Protein AF-A0A8H3BVR1-F1 (afdb_monomer_lite)

pLDDT: mean 78.28, std 17.6, range [30.53, 97.75]

Secondary structure (DSSP, 8-state):
--TTSTTTS---HHHHHHTSTT-SS-----GGG---HHHHHHHHHHHHHHHHHHHHHHHHHHHHHHHHHHHHHHHHHHHHHHHHHHHHHHHHHHHHHHHTTS---------------SSSTT-S-HHHHHHHHHHHHHHHHHHHHHHHHHHHIIIIITT---HHHHHT-HHHHHHHHHTT--HHHHHHHHHHHHHHS-TTTHHHHHHHHHHHHHHHHHHHHHHHHHTSGGGS-TTTHHHHHHHHH-HHHHHHHHHHTTT-GGGSHHHHHHHHHHHHHHHHHHHHHHHHHHHHHHHHHHHHHHS---SHHHHHHHHHHHHHHHHHHHGGGGG-SSB-SS---GGGGGGB-HHHHHHHTT-HHHHHHHHHHHHHHHHHHHHHHHHHHHHHHHHHTS------

Organism: NCBI:txid456999

Foldseek 3Di:
DVVVPPPPDPPDVVVVVCPLPDDVDDPVDDLLPDQALVVNCSVVVVVVVVVVVVVVVVVVVVVVVVVVVVVVVVVVVVVVVVVVVVVVVVVVVVVVVVVVVPDDDDDDDDDDDDDPPDPCVPPPPVVLVLLVVLLVCLVVQLVCLLVLLVCCCVPPPPVDPDLVSVLPPSSVQVSCSPLSHRSNVLSVLLVVQCVPDDPVCNVVSVVLSSLLVSLVSSQSSLQVSQPHDVSQPPVLVVLNVCSSVPSVLSSVCVVCCQPCNVPRSSLVRNCSSCVVSLVSLLVSLLVLLVVLLVVLVVLCVVDVDPDPLSVQLSVLSNVLSVVSNCVSVLCPFPDNGLDDHPVCPVRYRSSNVCVVVVCSVVVSVVSVVVSVVSNVVSVVVVVVVVVVVVVVPPPPPPPD

Structure (mmCIF, N/CA/C/O backbone):
data_AF-A0A8H3BVR1-F1
#
_entry.id   AF-A0A8H3BVR1-F1
#
loop_
_atom_site.group_PDB
_atom_site.id
_atom_site.type_symbol
_atom_site.label_atom_id
_atom_site.label_alt_id
_atom_site.label_comp_id
_atom_site.label_asym_id
_atom_site.label_entity_id
_atom_site.label_seq_id
_atom_site.pdbx_PDB_ins_code
_atom_site.Cartn_x
_atom_site.Cartn_y
_atom_site.Cartn_z
_atom_site.occupancy
_atom_site.B_iso_or_equiv
_atom_site.auth_seq_id
_atom_site.auth_comp_id
_atom_site.auth_asym_id
_atom_site.auth_atom_id
_atom_site.pdbx_PDB_model_num
ATOM 1 N N . MET A 1 1 ? -5.528 20.653 -25.884 1.00 31.94 1 MET A N 1
ATOM 2 C CA . MET A 1 1 ? -6.935 20.295 -26.127 1.00 31.94 1 MET A CA 1
ATOM 3 C C . MET A 1 1 ? -7.863 20.982 -25.139 1.00 31.94 1 MET A C 1
ATOM 5 O O . MET A 1 1 ? -8.736 21.660 -25.632 1.00 31.94 1 MET A O 1
ATOM 9 N N . ILE A 1 2 ? -7.630 20.962 -23.817 1.00 30.53 2 ILE A N 1
ATOM 10 C CA . ILE A 1 2 ? -8.502 21.697 -22.864 1.00 30.53 2 ILE A CA 1
ATOM 11 C C . ILE A 1 2 ? -8.224 23.219 -22.822 1.00 30.53 2 ILE A C 1
ATOM 13 O O . ILE A 1 2 ? -9.151 24.009 -22.729 1.00 30.53 2 ILE A O 1
ATOM 17 N N . ALA A 1 3 ? -6.978 23.670 -23.013 1.00 34.41 3 ALA A N 1
ATOM 18 C CA . ALA A 1 3 ? -6.667 25.111 -23.058 1.00 34.41 3 ALA A CA 1
ATOM 19 C C . ALA A 1 3 ? -7.066 25.819 -24.374 1.00 34.41 3 ALA A C 1
ATOM 21 O O . ALA A 1 3 ? -6.994 27.038 -24.459 1.00 34.41 3 ALA A O 1
ATOM 22 N N . ALA A 1 4 ? -7.463 25.070 -25.411 1.00 35.91 4 ALA A N 1
ATOM 23 C CA . ALA A 1 4 ? -7.856 25.640 -26.706 1.00 35.91 4 ALA A CA 1
ATOM 24 C C . ALA A 1 4 ? -9.379 25.831 -26.842 1.00 35.91 4 ALA A C 1
ATOM 26 O O . ALA A 1 4 ? -9.834 26.364 -27.847 1.00 35.91 4 ALA A O 1
ATOM 27 N N . THR A 1 5 ? -10.161 25.411 -25.844 1.00 38.16 5 THR A N 1
ATOM 28 C CA . THR A 1 5 ? -11.633 25.454 -25.868 1.00 38.16 5 THR A CA 1
ATOM 29 C C . THR A 1 5 ? -12.239 26.401 -24.831 1.00 38.16 5 THR A C 1
ATOM 31 O O . THR A 1 5 ? -13.452 26.558 -24.798 1.00 38.16 5 THR A O 1
ATOM 34 N N . THR A 1 6 ? -11.439 27.072 -23.998 1.00 41.94 6 THR A N 1
ATOM 35 C CA . THR A 1 6 ? -11.955 27.910 -22.898 1.00 41.94 6 THR A CA 1
ATOM 36 C C . THR A 1 6 ? -12.190 29.377 -23.262 1.00 41.94 6 THR A C 1
ATOM 38 O O . THR A 1 6 ? -12.953 30.043 -22.575 1.00 41.94 6 THR A O 1
ATOM 41 N N . VAL A 1 7 ? -11.592 29.896 -24.340 1.00 43.16 7 VAL A N 1
ATOM 42 C CA . VAL A 1 7 ? -11.663 31.341 -24.655 1.00 43.16 7 VAL A CA 1
ATOM 43 C C . VAL A 1 7 ? -12.751 31.681 -25.688 1.00 43.16 7 VAL A C 1
ATOM 45 O O . VAL A 1 7 ? -13.164 32.831 -25.779 1.00 43.16 7 VAL A O 1
ATOM 48 N N . GLY A 1 8 ? -13.257 30.702 -26.450 1.00 41.25 8 GLY A N 1
ATOM 49 C CA . GLY A 1 8 ? -14.127 30.968 -27.609 1.00 41.25 8 GLY A CA 1
ATOM 50 C C . GLY A 1 8 ? -15.617 30.641 -27.462 1.00 41.25 8 GLY A C 1
ATOM 51 O O . GLY A 1 8 ? -16.414 31.193 -28.212 1.00 41.25 8 GLY A O 1
ATOM 52 N N . THR A 1 9 ? -16.018 29.752 -26.546 1.00 38.41 9 THR A N 1
ATOM 53 C CA . THR A 1 9 ? -17.377 29.162 -26.570 1.00 38.41 9 THR A CA 1
ATOM 54 C C . THR A 1 9 ? -18.172 29.285 -25.273 1.00 38.41 9 THR A C 1
ATOM 56 O O . THR A 1 9 ? -19.185 28.611 -25.145 1.00 38.41 9 THR A O 1
ATOM 59 N N . GLY A 1 10 ? -17.761 30.131 -24.320 1.00 39.47 10 GLY A N 1
ATOM 60 C CA . GLY A 1 10 ? -18.569 30.390 -23.119 1.00 39.47 10 GLY A CA 1
ATOM 61 C C . GLY A 1 10 ? -18.941 29.109 -22.365 1.00 39.47 10 GLY A C 1
ATOM 62 O O . GLY A 1 10 ? -20.109 28.876 -22.075 1.00 39.47 10 GLY A O 1
ATOM 63 N N . TYR A 1 11 ? -17.957 28.243 -22.107 1.00 42.34 11 TYR A N 1
ATOM 64 C CA . TYR A 1 11 ? -18.179 27.073 -21.264 1.00 42.34 11 TYR A CA 1
ATOM 65 C C . TYR A 1 11 ? -18.279 27.557 -19.814 1.00 42.34 11 TYR A C 1
ATOM 67 O O . TYR A 1 11 ? -17.266 27.812 -19.163 1.00 42.34 11 TYR A O 1
ATOM 75 N N . ASP A 1 12 ? -19.509 27.761 -19.349 1.00 44.75 12 ASP A N 1
ATOM 76 C CA . ASP A 1 12 ? -19.795 28.112 -17.965 1.00 44.75 12 ASP A CA 1
ATOM 77 C C . ASP A 1 12 ? -19.457 26.909 -17.078 1.00 44.75 12 ASP A C 1
ATOM 79 O O . ASP A 1 12 ? -20.158 25.895 -17.068 1.00 44.75 12 ASP A O 1
ATOM 83 N N . ILE A 1 13 ? -18.341 27.009 -16.354 1.00 51.34 13 ILE A N 1
ATOM 84 C CA . ILE A 1 13 ? -17.913 26.004 -15.375 1.00 51.34 13 ILE A CA 1
ATOM 85 C C . ILE A 1 13 ? -19.018 25.799 -14.324 1.00 51.34 13 ILE A C 1
ATOM 87 O O . ILE A 1 13 ? -19.186 24.680 -13.842 1.00 51.34 13 ILE A O 1
ATOM 91 N N . GLY A 1 14 ? -19.835 26.824 -14.049 1.00 49.81 14 GLY A N 1
ATOM 92 C CA . GLY A 1 14 ? -21.013 26.729 -13.193 1.00 49.81 14 GLY A CA 1
ATOM 93 C C . GLY A 1 14 ? -22.029 25.701 -13.686 1.00 49.81 14 GLY A C 1
ATOM 94 O O . GLY A 1 14 ? -22.612 25.001 -12.867 1.00 49.81 14 GLY A O 1
ATOM 95 N N . ASN A 1 15 ? -22.163 25.515 -15.003 1.00 46.56 15 ASN A N 1
ATOM 96 C CA . ASN A 1 15 ? -23.086 24.536 -15.574 1.00 46.56 15 ASN A CA 1
ATOM 97 C C . ASN A 1 15 ? -22.555 23.091 -15.488 1.00 46.56 15 ASN A C 1
ATOM 99 O O . ASN A 1 15 ? -23.329 22.141 -15.425 1.00 46.56 15 ASN A O 1
ATOM 103 N N . TYR A 1 16 ? -21.228 22.913 -15.463 1.00 49.34 16 TYR A N 1
ATOM 104 C CA . TYR A 1 16 ? -20.602 21.608 -15.210 1.00 49.34 16 TYR A CA 1
ATOM 105 C C . TYR A 1 16 ? -20.635 21.249 -13.717 1.00 49.34 16 TYR A C 1
ATOM 107 O O . TYR A 1 16 ? -20.775 20.083 -13.364 1.00 49.34 16 TYR A O 1
ATOM 115 N N . ILE A 1 17 ? -20.548 22.257 -12.843 1.00 53.28 17 ILE A N 1
ATOM 116 C CA . ILE A 1 17 ? -20.701 22.098 -11.393 1.00 53.28 17 ILE A CA 1
ATOM 117 C C . ILE A 1 17 ? -22.166 21.799 -11.033 1.00 53.28 17 ILE A C 1
ATOM 119 O O . ILE A 1 17 ? -22.407 20.905 -10.229 1.00 53.28 17 ILE A O 1
ATOM 123 N N . SER A 1 18 ? -23.140 22.466 -11.666 1.00 49.75 18 SER A N 1
ATOM 124 C CA . SER A 1 18 ? -24.574 22.257 -11.401 1.00 49.75 18 SER A CA 1
ATOM 125 C C . SER A 1 18 ? -25.127 20.924 -11.914 1.00 49.75 18 SER A C 1
ATOM 127 O O . SER A 1 18 ? -26.185 20.501 -11.465 1.00 49.75 18 SER A O 1
ATOM 129 N N . HIS A 1 19 ? -24.423 20.253 -12.830 1.00 47.44 19 HIS A N 1
ATOM 130 C CA . HIS A 1 19 ? -24.809 18.943 -13.369 1.00 47.44 19 HIS A CA 1
ATOM 131 C C . HIS A 1 19 ? -23.814 17.833 -13.001 1.00 47.44 19 HIS A C 1
ATOM 133 O O . HIS A 1 19 ? -23.822 16.762 -13.616 1.00 47.44 19 HIS A O 1
ATOM 139 N N . SER A 1 20 ? -22.946 18.068 -12.010 1.00 46.91 20 SER A N 1
ATOM 140 C CA . SER A 1 20 ? -22.144 16.991 -11.431 1.00 46.91 20 SER A CA 1
ATOM 141 C C . SER A 1 20 ? -23.101 15.933 -10.860 1.00 46.91 20 SER A C 1
ATOM 143 O O . SER A 1 20 ? -24.030 16.302 -10.138 1.00 46.91 20 SER A O 1
ATOM 145 N N . PRO A 1 21 ? -22.941 14.635 -11.179 1.00 45.41 21 PRO A N 1
ATOM 146 C CA . PRO A 1 21 ? -23.881 13.612 -10.739 1.00 45.41 21 PRO A CA 1
ATOM 147 C C . PRO A 1 21 ? -23.892 13.547 -9.205 1.00 45.41 21 PRO A C 1
ATOM 149 O O . PRO A 1 21 ? -22.959 13.012 -8.609 1.00 45.41 21 PRO A O 1
ATOM 152 N N . GLY A 1 22 ? -24.926 14.099 -8.558 1.00 48.47 22 GLY A N 1
ATOM 153 C CA . GLY A 1 22 ? -25.089 13.959 -7.110 1.00 48.47 22 GLY A CA 1
ATOM 154 C C . GLY A 1 22 ? -25.915 15.003 -6.355 1.00 48.47 22 GLY A C 1
ATOM 155 O O . GLY A 1 22 ? -26.402 14.643 -5.287 1.00 48.47 22 GLY A O 1
ATOM 156 N N . THR A 1 23 ? -26.102 16.241 -6.835 1.00 48.34 23 THR A N 1
ATOM 157 C CA . THR A 1 23 ? -26.771 17.291 -6.027 1.00 48.34 23 THR A CA 1
ATOM 158 C C . THR A 1 23 ? -27.450 18.377 -6.873 1.00 48.34 23 THR A C 1
ATOM 160 O O . THR A 1 23 ? -26.772 19.048 -7.645 1.00 48.34 23 THR A O 1
ATOM 163 N N . ASP A 1 24 ? -28.755 18.600 -6.666 1.00 59.09 24 ASP A N 1
ATOM 164 C CA . ASP A 1 24 ? -29.557 19.633 -7.357 1.00 59.09 24 ASP A CA 1
ATOM 165 C C . ASP A 1 24 ? -29.379 21.054 -6.766 1.00 59.09 24 ASP A C 1
ATOM 167 O O . ASP A 1 24 ? -29.778 22.042 -7.382 1.00 59.09 24 ASP A O 1
ATOM 171 N N . GLU A 1 25 ? -28.757 21.177 -5.585 1.00 63.47 25 GLU A N 1
ATOM 172 C CA . GLU A 1 25 ? -28.509 22.451 -4.898 1.00 63.47 25 GLU A CA 1
ATOM 173 C C . GLU A 1 25 ? -27.045 22.591 -4.453 1.00 63.47 25 GLU A C 1
ATOM 175 O O . GLU A 1 25 ? -26.458 21.687 -3.854 1.00 63.47 25 GLU A O 1
ATOM 180 N N . LEU A 1 26 ? -26.467 23.768 -4.713 1.00 56.53 26 LEU A N 1
ATOM 181 C CA . LEU A 1 26 ? -25.192 24.212 -4.150 1.00 56.53 26 LEU A CA 1
ATOM 182 C C . LEU A 1 26 ? -25.417 24.626 -2.688 1.00 56.53 26 LEU A C 1
ATOM 184 O O . LEU A 1 26 ? -25.780 25.771 -2.425 1.00 56.53 26 LEU A O 1
ATOM 188 N N . ASP A 1 27 ? -25.217 23.716 -1.733 1.00 63.47 27 ASP A N 1
ATOM 189 C CA . ASP A 1 27 ? -25.191 24.074 -0.308 1.00 63.47 27 ASP A CA 1
ATOM 190 C C . ASP A 1 27 ? -23.820 24.708 0.017 1.00 63.47 27 ASP A C 1
ATOM 192 O O . ASP A 1 27 ? -22.813 23.996 -0.016 1.00 63.47 27 ASP A O 1
ATOM 196 N N . PRO A 1 28 ? -23.751 26.024 0.316 1.00 68.62 28 PRO A N 1
ATOM 197 C CA . PRO A 1 28 ? -22.511 26.806 0.404 1.00 68.62 28 PRO A CA 1
ATOM 198 C C . PRO A 1 28 ? -21.680 26.522 1.661 1.00 68.62 28 PRO A C 1
ATOM 200 O O . PRO A 1 28 ? -20.766 27.284 1.984 1.00 68.62 28 PRO A O 1
ATOM 203 N N . LYS A 1 29 ? -22.014 25.473 2.411 1.00 77.12 29 LYS A N 1
ATOM 204 C CA . LYS A 1 29 ? -21.271 25.109 3.610 1.00 77.12 29 LYS A CA 1
ATOM 205 C C . LYS A 1 29 ? -19.838 24.714 3.250 1.00 77.12 29 LYS A C 1
ATOM 207 O O . LYS A 1 29 ? -19.640 23.968 2.291 1.00 77.12 29 LYS A O 1
ATOM 212 N N . PRO A 1 30 ? -18.839 25.201 4.003 1.00 76.75 30 PRO A N 1
ATOM 213 C CA . PRO A 1 30 ? -17.474 24.723 3.853 1.00 76.75 30 PRO A CA 1
ATOM 214 C C . PRO A 1 30 ? -17.425 23.203 4.078 1.00 76.75 30 PRO A C 1
ATOM 216 O O . PRO A 1 30 ? -18.220 22.662 4.845 1.00 76.75 30 PRO A O 1
ATOM 219 N N . ILE A 1 31 ? -16.472 22.518 3.431 1.00 70.69 31 ILE A N 1
ATOM 220 C CA . ILE A 1 31 ? -16.260 21.056 3.550 1.00 70.69 31 ILE A CA 1
ATOM 221 C C . ILE A 1 31 ? -16.192 20.597 5.017 1.00 70.69 31 ILE A C 1
ATOM 223 O O . ILE A 1 31 ? -16.594 19.484 5.346 1.00 70.69 31 ILE A O 1
ATOM 227 N N . GLU A 1 32 ? -15.709 21.472 5.896 1.00 74.44 32 GLU A N 1
ATOM 228 C CA . GLU A 1 32 ? -15.579 21.267 7.341 1.00 74.44 32 GLU A CA 1
ATOM 229 C C . GLU A 1 32 ? -16.928 21.056 8.058 1.00 74.44 32 GLU A C 1
ATOM 231 O O . GLU A 1 32 ? -16.961 20.397 9.095 1.00 74.44 32 GLU A O 1
ATOM 236 N N . ASP A 1 33 ? -18.034 21.550 7.491 1.00 82.44 33 ASP A N 1
ATOM 237 C CA . ASP A 1 33 ? -19.381 21.492 8.076 1.00 82.44 33 ASP A CA 1
ATOM 238 C C . ASP A 1 33 ? -20.246 20.343 7.514 1.00 82.44 33 ASP A C 1
ATOM 240 O O . ASP A 1 33 ? -21.409 20.171 7.905 1.00 82.44 33 ASP A O 1
ATOM 244 N N . ILE A 1 34 ? -19.718 19.550 6.575 1.00 81.69 34 ILE A N 1
ATOM 245 C CA . ILE A 1 34 ? -20.433 18.408 5.995 1.00 81.69 34 ILE A CA 1
ATOM 246 C C . ILE A 1 34 ? -20.353 17.239 6.975 1.00 81.69 34 ILE A C 1
ATOM 248 O O . ILE A 1 34 ? -19.269 16.770 7.280 1.00 81.69 34 ILE A O 1
ATOM 252 N N . ASN A 1 35 ? -21.498 16.736 7.442 1.00 78.31 35 ASN A N 1
ATOM 253 C CA . ASN A 1 35 ? -21.563 15.572 8.341 1.00 78.31 35 ASN A CA 1
ATOM 254 C C . ASN A 1 35 ? -22.028 14.282 7.644 1.00 78.31 35 ASN A C 1
ATOM 256 O O . ASN A 1 35 ? -22.042 13.226 8.269 1.00 78.31 35 ASN A O 1
ATOM 260 N N . ASP A 1 36 ? -22.443 14.360 6.376 1.00 78.44 36 ASP A N 1
ATOM 261 C CA . ASP A 1 36 ? -22.869 13.197 5.592 1.00 78.44 36 ASP A CA 1
ATOM 262 C C . ASP A 1 36 ? -21.661 12.580 4.860 1.00 78.44 36 ASP A C 1
ATOM 264 O O . ASP A 1 36 ? -21.104 13.231 3.966 1.00 78.44 36 ASP A O 1
ATOM 268 N N . PRO A 1 37 ? -21.270 11.327 5.177 1.00 73.38 37 PRO A N 1
ATOM 269 C CA . PRO A 1 37 ? -20.168 10.641 4.509 1.00 73.38 37 PRO A CA 1
ATOM 270 C C . PRO A 1 37 ? -20.344 10.565 2.993 1.00 73.38 37 PRO A C 1
ATOM 272 O O . PRO A 1 37 ? -19.378 10.714 2.246 1.00 73.38 37 PRO A O 1
ATOM 275 N N . LYS A 1 38 ? -21.577 10.345 2.517 1.00 73.56 38 LYS A N 1
ATOM 276 C CA . LYS A 1 38 ? -21.845 10.158 1.088 1.00 73.56 38 LYS A CA 1
ATOM 277 C C . LYS A 1 38 ? -21.585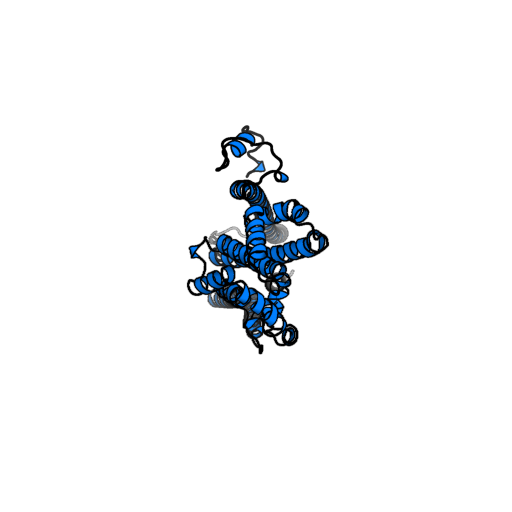 11.447 0.315 1.00 73.56 38 LYS A C 1
ATOM 279 O O . LYS A 1 38 ? -20.944 11.415 -0.736 1.00 73.56 38 LYS A O 1
ATOM 284 N N . ARG A 1 39 ? -22.036 12.580 0.858 1.00 77.50 39 ARG A N 1
ATOM 285 C CA . ARG A 1 39 ? -21.760 13.903 0.297 1.00 77.50 39 ARG A CA 1
ATOM 286 C C . ARG A 1 39 ? -20.277 14.263 0.376 1.00 77.50 39 ARG A C 1
ATOM 288 O O . ARG A 1 39 ? -19.717 14.684 -0.632 1.00 77.50 39 ARG A O 1
ATOM 295 N N . TYR A 1 40 ? -19.645 14.056 1.533 1.00 73.81 40 TYR A N 1
ATOM 296 C CA . TYR A 1 40 ? -18.220 14.337 1.721 1.00 73.81 40 TYR A CA 1
ATOM 297 C C . TYR A 1 40 ? -17.366 13.595 0.680 1.00 73.81 40 TYR A C 1
ATOM 299 O O . TYR A 1 40 ? -16.532 14.202 0.007 1.00 73.81 40 TYR A O 1
ATOM 307 N N . PHE A 1 41 ? -17.628 12.301 0.462 1.00 67.88 41 PHE A N 1
ATOM 308 C CA . PHE A 1 41 ? -16.942 11.550 -0.587 1.00 67.88 41 PHE A CA 1
ATOM 309 C C . PHE A 1 41 ? -17.256 12.052 -1.987 1.00 67.88 41 PHE A C 1
ATOM 311 O O . PHE A 1 41 ? -16.342 12.111 -2.797 1.00 67.88 41 PHE A O 1
ATOM 318 N N . GLY A 1 42 ? -18.496 12.441 -2.286 1.00 69.00 42 GLY A N 1
ATOM 319 C CA . GLY A 1 42 ? -18.827 13.039 -3.582 1.00 69.00 42 GLY A CA 1
ATOM 320 C C . GLY A 1 42 ? -17.940 14.249 -3.900 1.00 69.00 42 GLY A C 1
ATOM 321 O O . GLY A 1 42 ? -17.354 14.328 -4.984 1.00 69.00 42 GLY A O 1
ATOM 322 N N . GLU A 1 43 ? -17.764 15.145 -2.928 1.00 70.56 43 GLU A N 1
ATOM 323 C CA . GLU A 1 43 ? -16.940 16.350 -3.074 1.00 70.56 43 GLU A CA 1
ATOM 324 C C . GLU A 1 43 ? -15.431 16.034 -3.128 1.00 70.56 43 GLU A C 1
ATOM 326 O O . GLU A 1 43 ? -14.720 16.533 -4.010 1.00 70.56 43 GLU A O 1
ATOM 331 N N . ILE A 1 44 ? -14.929 15.145 -2.261 1.00 69.31 44 ILE A N 1
ATOM 332 C CA . ILE A 1 44 ? -13.522 14.711 -2.286 1.00 69.31 44 ILE A CA 1
ATOM 333 C C . ILE A 1 44 ? -13.195 13.946 -3.565 1.00 69.31 44 ILE A C 1
ATOM 335 O O . ILE A 1 44 ? -12.168 14.215 -4.185 1.00 69.31 44 ILE A O 1
ATOM 339 N N . THR A 1 45 ? -14.047 13.020 -4.004 1.00 64.69 45 THR A N 1
ATOM 340 C CA . THR A 1 45 ? -13.857 12.272 -5.249 1.00 64.69 45 THR A CA 1
ATOM 341 C C . THR A 1 45 ? -13.823 13.218 -6.440 1.00 64.69 45 THR A C 1
ATOM 343 O O . THR A 1 45 ? -12.959 13.046 -7.300 1.00 64.69 45 THR A O 1
ATOM 346 N N . ALA A 1 46 ? -14.678 14.243 -6.493 1.00 63.66 46 ALA A N 1
ATOM 347 C CA . ALA A 1 46 ? -14.626 15.254 -7.549 1.00 63.66 46 ALA A CA 1
ATOM 348 C C . ALA A 1 46 ? -13.290 16.025 -7.542 1.00 63.66 46 ALA A C 1
ATOM 350 O O . ALA A 1 46 ? -12.631 16.138 -8.581 1.00 63.66 46 ALA A O 1
ATOM 351 N N . SER A 1 47 ? -12.839 16.476 -6.367 1.00 63.47 47 SER A N 1
ATOM 352 C CA . SER A 1 47 ? -11.563 17.189 -6.188 1.00 63.47 47 SER A CA 1
ATOM 353 C C . SER A 1 47 ? -10.341 16.325 -6.543 1.00 63.47 47 SER A C 1
ATOM 355 O O . SER A 1 47 ? -9.433 16.737 -7.279 1.00 63.47 47 SER A O 1
ATOM 357 N N . LEU A 1 48 ? -10.335 15.073 -6.086 1.00 58.38 48 LEU A N 1
ATOM 358 C CA . LEU A 1 48 ? -9.265 14.114 -6.336 1.00 58.38 48 LEU A CA 1
ATOM 359 C C . LEU A 1 48 ? -9.241 13.687 -7.808 1.00 58.38 48 LEU A C 1
ATOM 361 O O . LEU A 1 48 ? -8.168 13.615 -8.403 1.00 58.38 48 LEU A O 1
ATOM 365 N N . SER A 1 49 ? -10.408 13.495 -8.430 1.00 50.47 49 SER A N 1
ATOM 366 C CA . SER A 1 49 ? -10.529 13.215 -9.867 1.00 50.47 49 SER A CA 1
ATOM 367 C C . SER A 1 49 ? -9.967 14.360 -10.703 1.00 50.47 49 SER A C 1
ATOM 369 O O . SER A 1 49 ? -9.209 14.113 -11.641 1.00 50.47 49 SER A O 1
ATOM 371 N N . ALA A 1 50 ? -10.256 15.614 -10.339 1.00 54.31 50 ALA A N 1
ATOM 372 C CA . ALA A 1 50 ? -9.675 16.783 -10.995 1.00 54.31 50 ALA A CA 1
ATOM 373 C C . ALA A 1 50 ? -8.141 16.816 -10.852 1.00 54.31 50 ALA A C 1
ATOM 375 O O . ALA A 1 50 ? -7.429 17.075 -11.826 1.00 54.31 50 ALA A O 1
ATOM 376 N N . THR A 1 51 ? -7.622 16.475 -9.670 1.00 54.72 51 THR A N 1
ATOM 377 C CA . THR A 1 51 ? -6.177 16.419 -9.395 1.00 54.72 51 THR A CA 1
ATOM 378 C C . THR A 1 51 ? -5.482 15.296 -10.171 1.00 54.72 51 THR A C 1
ATOM 380 O O . THR A 1 51 ? -4.441 15.522 -10.790 1.00 54.72 51 THR A O 1
ATOM 383 N N . ILE A 1 52 ? -6.065 14.093 -10.202 1.00 54.97 52 ILE A N 1
ATOM 384 C CA . ILE A 1 52 ? -5.544 12.953 -10.969 1.00 54.97 52 ILE A CA 1
ATOM 385 C C . ILE A 1 52 ? -5.584 13.259 -12.466 1.00 54.97 52 ILE A C 1
ATOM 387 O O . ILE A 1 52 ? -4.601 12.995 -13.158 1.00 54.97 52 ILE A O 1
ATOM 391 N N . LEU A 1 53 ? -6.668 13.857 -12.973 1.00 53.31 53 LEU A N 1
ATOM 392 C CA . LEU A 1 53 ? -6.756 14.297 -14.367 1.00 53.31 53 LEU A CA 1
ATOM 393 C C . LEU A 1 53 ? -5.666 15.320 -14.695 1.00 53.31 53 LEU A C 1
ATOM 395 O O . LEU A 1 53 ? -5.007 15.188 -15.727 1.00 53.31 53 LEU A O 1
ATOM 399 N N . ALA A 1 54 ? -5.420 16.291 -13.813 1.00 52.06 54 ALA A N 1
ATOM 400 C CA . ALA A 1 54 ? -4.344 17.262 -13.982 1.00 52.06 54 ALA A CA 1
ATOM 401 C C . ALA A 1 54 ? -2.963 16.583 -14.009 1.00 52.06 54 ALA A C 1
ATOM 403 O O . ALA A 1 54 ? -2.171 16.834 -14.920 1.00 52.06 54 ALA A O 1
ATOM 404 N N . LEU A 1 55 ? -2.691 15.667 -13.074 1.00 51.88 55 LEU A N 1
ATOM 405 C CA . LEU A 1 55 ? -1.432 14.920 -13.009 1.00 51.88 55 LEU A CA 1
ATOM 406 C C . LEU A 1 55 ? -1.229 14.036 -14.247 1.00 51.88 55 LEU A C 1
ATOM 408 O O . LEU A 1 55 ? -0.160 14.060 -14.859 1.00 51.88 55 LEU A O 1
ATOM 412 N N . ALA A 1 56 ? -2.258 13.298 -14.662 1.00 50.62 56 ALA A N 1
ATOM 413 C CA . ALA A 1 56 ? -2.237 12.486 -15.872 1.00 50.62 56 ALA A CA 1
ATOM 414 C C . ALA A 1 56 ? -1.968 13.351 -17.112 1.00 50.62 56 ALA A C 1
ATOM 416 O O . ALA A 1 56 ? -1.191 12.956 -17.986 1.00 50.62 56 ALA A O 1
ATOM 417 N N . PHE A 1 57 ? -2.538 14.559 -17.171 1.00 52.06 57 PHE A N 1
ATOM 418 C CA . PHE A 1 57 ? -2.275 15.512 -18.247 1.00 52.06 57 PHE A CA 1
ATOM 419 C C . PHE A 1 57 ? -0.813 15.971 -18.253 1.00 52.06 57 PHE A C 1
ATOM 421 O O . PHE A 1 57 ? -0.191 16.010 -19.316 1.00 52.06 57 PHE A O 1
ATOM 428 N N . VAL A 1 58 ? -0.236 16.260 -17.082 1.00 55.38 58 VAL A N 1
ATOM 429 C CA . VAL A 1 58 ? 1.184 16.620 -16.933 1.00 55.38 58 VAL A CA 1
ATOM 430 C C . VAL A 1 58 ? 2.090 15.468 -17.372 1.00 55.38 58 VAL A C 1
ATOM 432 O O . VAL A 1 58 ? 2.973 15.676 -18.204 1.00 55.38 58 VAL A O 1
ATOM 435 N N . ILE A 1 59 ? 1.840 14.242 -16.904 1.00 56.03 59 ILE A N 1
ATOM 436 C CA . ILE A 1 59 ? 2.620 13.053 -17.286 1.00 56.03 59 ILE A CA 1
ATOM 437 C C . ILE A 1 59 ? 2.534 12.821 -18.797 1.00 56.03 59 ILE A C 1
ATOM 439 O O . ILE A 1 59 ? 3.556 12.638 -19.457 1.00 56.03 59 ILE A O 1
ATOM 443 N N . THR A 1 60 ? 1.335 12.908 -19.375 1.00 57.62 60 THR A N 1
ATOM 444 C CA . THR A 1 60 ? 1.129 12.754 -20.824 1.00 57.62 60 THR A CA 1
ATOM 445 C C . THR A 1 60 ? 1.894 13.823 -21.609 1.00 57.62 60 THR A C 1
ATOM 447 O O . THR A 1 60 ? 2.502 13.526 -22.639 1.00 57.62 60 THR A O 1
ATOM 450 N N . ARG A 1 61 ? 1.939 15.068 -21.112 1.00 57.09 61 ARG A N 1
ATOM 451 C CA . ARG A 1 61 ? 2.727 16.154 -21.715 1.00 57.09 61 ARG A CA 1
ATOM 452 C C . ARG A 1 61 ? 4.229 15.907 -21.623 1.00 57.09 61 ARG A C 1
ATOM 454 O O . ARG A 1 61 ? 4.921 16.176 -22.600 1.00 57.09 61 ARG A O 1
ATOM 461 N N . ILE A 1 62 ? 4.723 15.355 -20.516 1.00 56.81 62 ILE A N 1
ATOM 462 C CA . ILE A 1 62 ? 6.136 14.975 -20.357 1.00 56.81 62 ILE A CA 1
ATOM 463 C C . ILE A 1 62 ? 6.502 13.844 -21.325 1.00 56.81 62 ILE A C 1
ATOM 465 O O . ILE A 1 62 ? 7.527 13.926 -22.001 1.00 56.81 62 ILE A O 1
ATOM 469 N N . VAL A 1 63 ? 5.649 12.824 -21.460 1.00 59.41 63 VAL A N 1
ATOM 470 C CA . VAL A 1 63 ? 5.858 11.724 -22.416 1.00 59.41 63 VAL A CA 1
ATOM 471 C C . VAL A 1 63 ? 5.874 12.247 -23.853 1.00 59.41 63 VAL A C 1
ATOM 473 O O . VAL A 1 63 ? 6.795 11.932 -24.606 1.00 59.41 63 VAL A O 1
ATOM 476 N N . HIS A 1 64 ? 4.917 13.099 -24.232 1.00 55.59 64 HIS A N 1
ATOM 477 C CA . HIS A 1 64 ? 4.917 13.729 -25.553 1.00 55.59 64 HIS A CA 1
ATOM 478 C C . HIS A 1 64 ? 6.137 14.622 -25.782 1.00 55.59 64 HIS A C 1
ATOM 480 O O . HIS A 1 64 ? 6.690 14.625 -26.880 1.00 55.59 64 HIS A O 1
ATOM 486 N N . LEU A 1 65 ? 6.595 15.353 -24.765 1.00 63.78 65 LEU A N 1
ATOM 487 C CA . LEU A 1 65 ? 7.818 16.144 -24.857 1.00 63.78 65 LEU A CA 1
ATOM 488 C C . LEU A 1 65 ? 9.033 15.242 -25.098 1.00 63.78 65 LEU A C 1
ATOM 490 O O . LEU A 1 65 ? 9.833 15.529 -25.985 1.00 63.78 65 LEU A O 1
ATOM 494 N N . ALA A 1 66 ? 9.146 14.122 -24.381 1.00 62.81 66 ALA A N 1
ATOM 495 C CA . ALA A 1 66 ? 10.212 13.146 -24.589 1.00 62.81 66 ALA A CA 1
ATOM 496 C C . ALA A 1 66 ? 10.169 12.540 -26.005 1.00 62.81 66 ALA A C 1
ATOM 498 O O . ALA A 1 66 ? 11.207 12.414 -26.660 1.00 62.81 66 ALA A O 1
ATOM 499 N N . GLN A 1 67 ? 8.973 12.234 -26.518 1.00 67.31 67 GLN A N 1
ATOM 500 C CA . GLN A 1 67 ? 8.776 11.779 -27.897 1.00 67.31 67 GLN A CA 1
ATOM 501 C C . GLN A 1 67 ? 9.196 12.848 -28.916 1.00 67.31 67 GLN A C 1
ATOM 503 O O . GLN A 1 67 ? 9.948 12.546 -29.842 1.00 67.31 67 GLN A O 1
ATOM 508 N N . HIS A 1 68 ? 8.785 14.105 -28.729 1.00 64.94 68 HIS A N 1
ATOM 509 C CA . HIS A 1 68 ? 9.193 15.214 -29.592 1.00 64.94 68 HIS A CA 1
ATOM 510 C C . HIS A 1 68 ? 10.704 15.428 -29.567 1.00 64.94 68 HIS A C 1
ATOM 512 O O . HIS A 1 68 ? 11.314 15.552 -30.626 1.00 64.94 68 HIS A O 1
ATOM 518 N N . MET A 1 69 ? 11.326 15.397 -28.388 1.00 62.47 69 MET A N 1
ATOM 519 C CA . MET A 1 69 ? 12.779 15.487 -28.250 1.00 62.47 69 MET A CA 1
ATOM 520 C C . MET A 1 69 ? 13.486 14.355 -28.998 1.00 62.47 69 MET A C 1
ATOM 522 O O . MET A 1 69 ? 14.512 14.589 -29.636 1.00 62.47 69 MET A O 1
ATOM 526 N N . ARG A 1 70 ? 12.917 13.143 -28.998 1.00 73.56 70 ARG A N 1
ATOM 527 C CA . ARG A 1 70 ? 13.439 12.006 -29.762 1.00 73.56 70 ARG A CA 1
ATOM 528 C C . ARG A 1 70 ? 13.327 12.233 -31.276 1.00 73.56 70 ARG A C 1
ATOM 530 O O . ARG A 1 70 ? 14.314 12.042 -31.983 1.00 73.56 70 ARG A O 1
ATOM 537 N N . VAL A 1 71 ? 12.182 12.704 -31.779 1.00 78.62 71 VAL A N 1
ATOM 538 C CA . VAL A 1 71 ? 11.995 13.029 -33.210 1.00 78.62 71 VAL A CA 1
ATOM 539 C C . VAL A 1 71 ? 12.922 14.162 -33.649 1.00 78.62 71 VAL A C 1
ATOM 541 O O . VAL A 1 71 ? 13.599 14.041 -34.668 1.00 78.62 71 VAL A O 1
ATOM 544 N N . VAL A 1 72 ? 13.019 15.237 -32.864 1.00 77.44 72 VAL A N 1
ATOM 545 C CA . VAL A 1 72 ? 13.934 16.358 -33.126 1.00 77.44 72 VAL A CA 1
ATOM 546 C C . VAL A 1 72 ? 15.381 15.877 -33.133 1.00 77.44 72 VAL A C 1
ATOM 548 O O . VAL A 1 72 ? 16.138 16.251 -34.025 1.00 77.44 72 VAL A O 1
ATOM 551 N N . TYR A 1 73 ? 15.765 14.995 -32.208 1.00 84.25 73 TYR A N 1
ATOM 552 C CA . TYR A 1 73 ? 17.092 14.385 -32.203 1.00 84.25 73 TYR A CA 1
ATOM 553 C C . TYR A 1 73 ? 17.374 13.595 -33.492 1.00 84.25 73 TYR A C 1
ATOM 555 O O . TYR A 1 73 ? 18.459 13.731 -34.065 1.00 84.25 73 TYR A O 1
ATOM 563 N N . TYR A 1 74 ? 16.413 12.808 -33.988 1.00 78.62 74 TYR A N 1
ATOM 564 C CA . TYR A 1 74 ? 16.559 12.080 -35.254 1.00 78.62 74 TYR A CA 1
ATOM 565 C C . TYR A 1 74 ? 16.602 13.010 -36.469 1.00 78.62 74 TYR A C 1
ATOM 567 O O . TYR A 1 74 ? 17.453 12.824 -37.338 1.00 78.62 74 TYR A O 1
ATOM 575 N N . LEU A 1 75 ? 15.749 14.036 -36.523 1.00 77.12 75 LEU A N 1
ATOM 576 C CA . LEU A 1 75 ? 15.764 15.041 -37.588 1.00 77.12 75 LEU A CA 1
ATOM 577 C C . LEU A 1 75 ? 17.077 15.817 -37.599 1.00 77.12 75 LEU A C 1
ATOM 579 O O . LEU A 1 75 ? 17.675 15.977 -38.656 1.00 77.12 75 LEU A O 1
ATOM 583 N N . TYR A 1 76 ? 17.570 16.227 -36.432 1.00 84.06 76 TYR A N 1
ATOM 584 C CA . TYR A 1 76 ? 18.871 16.871 -36.296 1.00 84.06 76 TYR A CA 1
ATOM 585 C C . TYR A 1 76 ? 19.997 15.943 -36.762 1.00 84.06 76 TYR A C 1
ATOM 587 O O . TYR A 1 76 ? 20.854 16.343 -37.550 1.00 84.06 76 TYR A O 1
ATOM 595 N N . ALA A 1 77 ? 19.972 14.673 -36.345 1.00 76.31 77 ALA A N 1
ATOM 596 C CA . ALA A 1 77 ? 20.944 13.682 -36.788 1.00 76.31 77 ALA A CA 1
ATOM 597 C C . ALA A 1 77 ? 20.914 13.487 -38.315 1.00 76.31 77 ALA A C 1
ATOM 599 O O . ALA A 1 77 ? 21.973 13.498 -38.939 1.00 76.31 77 ALA A O 1
ATOM 600 N N . ARG A 1 78 ? 19.729 13.378 -38.924 1.00 82.50 78 ARG A N 1
ATOM 601 C CA . ARG A 1 78 ? 19.544 13.229 -40.377 1.00 82.50 78 ARG A CA 1
ATOM 602 C C . ARG A 1 78 ? 19.902 14.497 -41.156 1.00 82.50 78 ARG A C 1
ATOM 604 O O . ARG A 1 78 ? 20.496 14.431 -42.225 1.00 82.50 78 ARG A O 1
ATOM 611 N N . TRP A 1 79 ? 19.575 15.672 -40.635 1.00 80.69 79 TRP A N 1
ATOM 612 C CA . TRP A 1 79 ? 19.942 16.942 -41.256 1.00 80.69 79 TRP A CA 1
ATOM 613 C C . TRP A 1 79 ? 21.457 17.166 -41.206 1.00 80.69 79 TRP A C 1
ATOM 615 O O . TRP A 1 79 ? 22.057 17.622 -42.180 1.00 80.69 79 TRP A O 1
ATOM 625 N N . SER A 1 80 ? 22.106 16.756 -40.111 1.00 78.69 80 SER A N 1
ATOM 626 C CA . SER A 1 80 ? 23.566 16.788 -40.003 1.00 78.69 80 SER A CA 1
ATOM 627 C C . SER A 1 80 ? 24.252 15.877 -41.030 1.00 78.69 80 SER A C 1
ATOM 629 O O . SER A 1 80 ? 25.299 16.240 -41.557 1.00 78.69 80 SER A O 1
ATOM 631 N N . THR A 1 81 ? 23.661 14.730 -41.390 1.00 79.88 81 THR A N 1
ATOM 632 C CA . THR A 1 81 ? 24.220 13.869 -42.446 1.00 79.88 81 THR A CA 1
ATOM 633 C C . THR A 1 81 ? 23.957 14.437 -43.841 1.00 79.88 81 THR A C 1
ATOM 635 O O . THR A 1 81 ? 24.862 14.432 -44.672 1.00 79.88 81 THR A O 1
ATOM 638 N N . LEU A 1 82 ? 22.776 15.013 -44.090 1.00 77.06 82 LEU A N 1
ATOM 639 C CA . LEU A 1 82 ? 22.440 15.657 -45.368 1.00 77.06 82 LEU A CA 1
ATOM 640 C C . LEU A 1 82 ? 23.278 16.909 -45.657 1.00 77.06 82 LEU A C 1
ATOM 642 O O . LEU A 1 82 ? 23.669 17.132 -46.798 1.00 77.06 82 LEU A O 1
ATOM 646 N N . THR A 1 83 ? 23.581 17.727 -44.649 1.00 75.25 83 THR A N 1
ATOM 647 C CA . THR A 1 83 ? 24.433 18.918 -44.821 1.00 75.25 83 THR A CA 1
ATOM 648 C C . THR A 1 83 ? 25.879 18.539 -45.133 1.00 75.25 83 THR A C 1
ATOM 650 O O . THR A 1 83 ? 26.500 19.159 -45.998 1.00 75.25 83 THR A O 1
ATOM 653 N N . VAL A 1 84 ? 26.399 17.479 -44.506 1.00 73.12 84 VAL A N 1
ATOM 654 C CA . VAL A 1 84 ? 27.711 16.909 -44.845 1.00 73.12 84 VAL A CA 1
ATOM 655 C C . VAL A 1 84 ? 27.700 16.305 -46.251 1.00 73.12 84 VAL A C 1
ATOM 657 O O . VAL A 1 84 ? 28.635 16.539 -47.014 1.00 73.12 84 VAL A O 1
ATOM 660 N N . ALA A 1 85 ? 26.638 15.587 -46.629 1.00 71.38 85 ALA A N 1
ATOM 661 C CA . ALA A 1 85 ? 26.484 15.049 -47.978 1.00 71.38 85 ALA A CA 1
ATOM 662 C C . ALA A 1 85 ? 26.446 16.170 -49.024 1.00 71.38 85 ALA A C 1
ATOM 664 O O . ALA A 1 85 ? 27.249 16.150 -49.943 1.00 71.38 85 ALA A O 1
ATOM 665 N N . LYS A 1 86 ? 25.619 17.206 -48.830 1.00 70.44 86 LYS A N 1
ATOM 666 C CA . LYS A 1 86 ? 25.512 18.351 -49.747 1.00 70.44 86 LYS A CA 1
ATOM 667 C C . LYS A 1 86 ? 26.812 19.149 -49.843 1.00 70.44 86 LYS A C 1
ATOM 669 O O . LYS A 1 86 ? 27.152 19.608 -50.922 1.00 70.44 86 LYS A O 1
ATOM 674 N N . ARG A 1 87 ? 27.576 19.301 -48.753 1.00 68.12 87 ARG A N 1
ATOM 675 C CA . ARG A 1 87 ? 28.901 19.947 -48.809 1.00 68.12 87 ARG A CA 1
ATOM 676 C C . ARG A 1 87 ? 29.894 19.125 -49.643 1.00 68.12 87 ARG A C 1
ATOM 678 O O . ARG A 1 87 ? 30.638 19.707 -50.430 1.00 68.12 87 ARG A O 1
ATOM 685 N N . ASN A 1 88 ? 29.870 17.799 -49.505 1.00 64.00 88 ASN A N 1
ATOM 686 C CA . ASN A 1 88 ? 30.685 16.891 -50.319 1.00 64.00 88 ASN A CA 1
ATOM 687 C C . ASN A 1 88 ? 30.210 16.843 -51.780 1.00 64.00 88 ASN A C 1
ATOM 689 O O . ASN A 1 88 ? 31.024 16.693 -52.680 1.00 64.00 88 ASN A O 1
ATOM 693 N N . ASP A 1 89 ? 28.909 17.002 -52.019 1.00 64.06 89 ASP A N 1
ATOM 694 C CA . ASP A 1 89 ? 28.307 16.983 -53.351 1.00 64.06 89 ASP A CA 1
ATOM 695 C C . ASP A 1 89 ? 28.486 18.316 -54.084 1.00 64.06 89 ASP A C 1
ATOM 697 O O . ASP A 1 89 ? 28.668 18.320 -55.285 1.00 64.06 89 ASP A O 1
ATOM 701 N N . VAL A 1 90 ? 28.543 19.458 -53.386 1.00 67.19 90 VAL A N 1
ATOM 702 C CA . VAL A 1 90 ? 28.957 20.740 -53.989 1.00 67.19 90 VAL A CA 1
ATOM 703 C C . VAL A 1 90 ? 30.428 20.679 -54.394 1.00 67.19 90 VAL A C 1
ATOM 705 O O . VAL A 1 90 ? 30.761 21.063 -55.504 1.00 67.19 90 VAL A O 1
ATOM 708 N N . SER A 1 91 ? 31.303 20.130 -53.547 1.00 60.50 91 SER A N 1
ATOM 709 C CA . SER A 1 91 ? 32.727 19.971 -53.884 1.00 60.50 91 SER A CA 1
ATOM 710 C C . SER A 1 91 ? 32.966 18.924 -54.980 1.00 60.50 91 SER A C 1
ATOM 712 O O . SER A 1 91 ? 33.794 19.151 -55.862 1.00 60.50 91 SER A O 1
ATOM 714 N N . ARG A 1 92 ? 32.191 17.830 -55.007 1.00 56.19 92 ARG A N 1
ATOM 715 C CA . ARG A 1 92 ? 32.160 16.893 -56.141 1.00 56.19 92 ARG A CA 1
ATOM 716 C C . ARG A 1 92 ? 31.471 17.455 -57.368 1.00 56.19 92 ARG A C 1
ATOM 718 O O . ARG A 1 92 ? 31.891 17.094 -58.447 1.00 56.19 92 ARG A O 1
ATOM 725 N N . SER A 1 93 ? 30.471 18.321 -57.249 1.00 56.25 93 SER A N 1
ATOM 726 C CA . SER A 1 93 ? 29.818 18.993 -58.373 1.00 56.25 93 SER A CA 1
ATOM 727 C C . SER A 1 93 ? 30.749 20.016 -58.996 1.00 56.25 93 SER A C 1
ATOM 729 O O . SER A 1 93 ? 30.676 20.177 -60.200 1.00 56.25 93 SER A O 1
ATOM 731 N N . THR A 1 94 ? 31.635 20.675 -58.246 1.00 58.62 94 THR A N 1
ATOM 732 C CA . THR A 1 94 ? 32.678 21.519 -58.847 1.00 58.62 94 THR A CA 1
ATOM 733 C C . THR A 1 94 ? 33.670 20.661 -59.642 1.00 58.62 94 THR A C 1
ATOM 735 O O . THR A 1 94 ? 33.928 20.964 -60.800 1.00 58.62 94 THR A O 1
ATOM 738 N N . ARG A 1 95 ? 34.114 19.517 -59.091 1.00 56.22 95 ARG A N 1
ATOM 739 C CA . ARG A 1 95 ? 34.996 18.557 -59.797 1.00 56.22 95 ARG A CA 1
ATOM 740 C C . ARG A 1 95 ? 34.300 17.786 -60.933 1.00 56.22 95 ARG A C 1
ATOM 742 O O . ARG A 1 95 ? 34.915 17.442 -61.931 1.00 56.22 95 ARG A O 1
ATOM 749 N N . GLN A 1 96 ? 33.002 17.507 -60.814 1.00 48.41 96 GLN A N 1
ATOM 750 C CA . GLN A 1 96 ? 32.192 16.855 -61.845 1.00 48.41 96 GLN A CA 1
ATOM 751 C C . GLN A 1 96 ? 31.685 17.850 -62.884 1.00 48.41 96 GLN A C 1
ATOM 753 O O . GLN A 1 96 ? 31.449 17.431 -63.998 1.00 48.41 96 GLN A O 1
ATOM 758 N N . PHE A 1 97 ? 31.532 19.146 -62.611 1.00 53.50 97 PHE A N 1
ATOM 759 C CA . PHE A 1 97 ? 31.284 20.120 -63.681 1.00 53.50 97 PHE A CA 1
ATOM 760 C C . PHE A 1 97 ? 32.511 20.222 -64.603 1.00 53.50 97 PHE A C 1
ATOM 762 O O . PHE A 1 97 ? 32.350 20.382 -65.809 1.00 53.50 97 PHE A O 1
ATOM 769 N N . GLU A 1 98 ? 33.715 19.998 -64.064 1.00 51.59 98 GLU A N 1
ATOM 770 C CA . GLU A 1 98 ? 34.940 19.792 -64.849 1.00 51.59 98 GLU A CA 1
ATOM 771 C C . GLU A 1 98 ? 34.962 18.419 -65.557 1.00 51.59 98 GLU A C 1
ATOM 773 O O . GLU A 1 98 ? 35.278 18.353 -66.740 1.00 51.59 98 GLU A O 1
ATOM 778 N N . ALA A 1 99 ? 34.542 17.327 -64.903 1.00 49.12 99 ALA A N 1
ATOM 779 C CA . ALA A 1 99 ? 34.574 15.980 -65.503 1.00 49.12 99 ALA A CA 1
ATOM 780 C C . ALA A 1 99 ? 33.361 15.612 -66.397 1.00 49.12 99 ALA A C 1
ATOM 782 O O . ALA A 1 99 ? 33.401 14.639 -67.146 1.00 49.12 99 ALA A O 1
ATOM 783 N N . LYS A 1 100 ? 32.252 16.357 -66.336 1.00 42.62 100 LYS A N 1
ATOM 784 C CA . LYS A 1 100 ? 30.940 16.003 -66.923 1.00 42.62 100 LYS A CA 1
ATOM 785 C C . LYS A 1 100 ? 30.472 16.988 -68.003 1.00 42.62 100 LYS A C 1
ATOM 787 O O . LYS A 1 100 ? 29.314 16.946 -68.413 1.00 42.62 100 LYS A O 1
ATOM 792 N N . ILE A 1 101 ? 31.416 17.755 -68.564 1.00 52.03 101 ILE A N 1
ATOM 793 C CA . ILE A 1 101 ? 31.439 18.035 -70.012 1.00 52.03 101 ILE A CA 1
ATOM 794 C C . ILE A 1 101 ? 31.563 16.721 -70.814 1.00 52.03 101 ILE A C 1
ATOM 796 O O . ILE A 1 101 ? 31.236 16.704 -71.998 1.00 52.03 101 ILE A O 1
ATOM 800 N N . GLN A 1 102 ? 31.947 15.602 -70.184 1.00 47.38 102 GLN A N 1
ATOM 801 C CA . GLN A 1 102 ? 32.339 14.403 -70.918 1.00 47.38 102 GLN A CA 1
ATOM 802 C C . GLN A 1 102 ? 31.450 13.165 -70.791 1.00 47.38 102 GLN A C 1
ATOM 804 O O . GLN A 1 102 ? 31.670 12.244 -71.569 1.00 47.38 102 GLN A O 1
ATOM 809 N N . ASP A 1 103 ? 30.433 13.097 -69.924 1.00 45.28 103 ASP A N 1
ATOM 810 C CA . ASP A 1 103 ? 29.526 11.946 -70.037 1.00 45.28 103 ASP A CA 1
ATOM 811 C C . ASP A 1 103 ? 28.151 12.126 -69.396 1.00 45.28 103 ASP A C 1
ATOM 813 O O . ASP A 1 103 ? 27.974 12.317 -68.188 1.00 45.28 103 ASP A O 1
ATOM 817 N N . ARG A 1 104 ? 27.144 12.058 -70.260 1.00 43.75 104 ARG A N 1
ATOM 818 C CA . ARG A 1 104 ? 25.727 12.217 -69.961 1.00 43.75 104 ARG A CA 1
ATOM 819 C C . ARG A 1 104 ? 25.018 10.973 -70.477 1.00 43.75 104 ARG A C 1
ATOM 821 O O . ARG A 1 104 ? 24.822 10.879 -71.683 1.00 43.75 104 ARG A O 1
ATOM 828 N N . LYS A 1 105 ? 24.589 10.094 -69.562 1.00 44.06 105 LYS A N 1
ATOM 829 C CA . LYS A 1 105 ? 23.468 9.115 -69.624 1.00 44.06 105 LYS A CA 1
ATOM 830 C C . LYS A 1 105 ? 23.828 7.947 -68.695 1.00 44.06 105 LYS A C 1
ATOM 832 O O . LYS A 1 105 ? 24.924 7.435 -68.784 1.00 44.06 105 LYS A O 1
ATOM 837 N N . GLY A 1 106 ? 23.002 7.446 -67.796 1.00 43.59 106 GLY A N 1
ATOM 838 C CA . GLY A 1 106 ? 21.646 7.745 -67.387 1.00 43.59 106 GLY A CA 1
ATOM 839 C C . GLY A 1 106 ? 21.281 6.770 -66.260 1.00 43.59 106 GLY A C 1
ATOM 840 O O . GLY A 1 106 ? 22.081 5.918 -65.885 1.00 43.59 106 GLY A O 1
ATOM 841 N N . ASP A 1 107 ? 20.041 6.897 -65.813 1.00 40.25 107 ASP A N 1
ATOM 842 C CA . ASP A 1 107 ? 19.206 5.854 -65.218 1.00 40.25 107 ASP A CA 1
ATOM 843 C C . ASP A 1 107 ? 18.891 5.936 -63.715 1.00 40.25 107 ASP A C 1
ATOM 845 O O . ASP A 1 107 ? 19.725 6.151 -62.836 1.00 40.25 107 ASP A O 1
ATOM 849 N N . THR A 1 108 ? 17.592 5.807 -63.470 1.00 47.03 108 THR A N 1
ATOM 850 C CA . THR A 1 108 ? 16.847 6.105 -62.251 1.00 47.03 108 THR A CA 1
ATOM 851 C C . THR A 1 108 ? 15.999 4.896 -61.903 1.00 47.03 108 THR A C 1
ATOM 853 O O . THR A 1 108 ? 15.102 4.550 -62.663 1.00 47.03 108 THR A O 1
ATOM 856 N N . SER A 1 109 ? 16.214 4.304 -60.730 1.00 54.50 109 SER A N 1
ATOM 857 C CA . SER A 1 109 ? 15.160 3.752 -59.858 1.00 54.50 109 SER A CA 1
ATOM 858 C C . SER A 1 109 ? 15.785 2.980 -58.693 1.00 54.50 109 SER A C 1
ATOM 860 O O . SER A 1 109 ? 16.714 2.210 -58.902 1.00 54.50 109 SER A O 1
ATOM 862 N N . LYS A 1 110 ? 15.274 3.174 -57.466 1.00 43.84 110 LYS A N 1
ATOM 863 C CA . LYS A 1 110 ? 15.127 2.143 -56.414 1.00 43.84 110 LYS A CA 1
ATOM 864 C C . LYS A 1 110 ? 14.273 2.674 -55.237 1.00 43.84 110 LYS A C 1
ATOM 866 O O . LYS A 1 110 ? 14.119 3.889 -55.115 1.00 43.84 110 LYS A O 1
ATOM 871 N N . PRO A 1 111 ? 13.654 1.777 -54.438 1.00 45.47 111 PRO A N 1
ATOM 872 C CA . PRO A 1 111 ? 12.303 1.960 -53.912 1.00 45.47 111 PRO A CA 1
ATOM 873 C C . PRO A 1 111 ? 12.231 2.274 -52.409 1.00 45.47 111 PRO A C 1
ATOM 875 O O . PRO A 1 111 ? 13.230 2.265 -51.691 1.00 45.47 111 PRO A O 1
ATOM 878 N N . GLY A 1 112 ? 10.998 2.569 -51.981 1.00 47.81 112 GLY A N 1
ATOM 879 C CA . GLY A 1 112 ? 10.601 3.092 -50.678 1.00 47.81 112 GLY A CA 1
ATOM 880 C C . GLY A 1 112 ? 10.943 2.226 -49.466 1.00 47.81 112 GLY A C 1
ATOM 881 O O . GLY A 1 112 ? 10.808 1.005 -49.466 1.00 47.81 112 GLY A O 1
ATOM 882 N N . LEU A 1 113 ? 11.355 2.936 -48.417 1.00 36.56 113 LEU A N 1
ATOM 883 C CA . LEU A 1 113 ? 11.688 2.456 -47.085 1.00 36.56 113 LEU A CA 1
ATOM 884 C C . LEU A 1 113 ? 10.410 2.470 -46.228 1.00 36.56 113 LEU A C 1
ATOM 886 O O . LEU A 1 113 ? 9.886 3.540 -45.922 1.00 36.56 113 LEU A O 1
ATOM 890 N N . HIS A 1 114 ? 9.898 1.288 -45.882 1.00 47.59 114 HIS A N 1
ATOM 891 C CA . HIS A 1 114 ? 8.822 1.125 -44.903 1.00 47.59 114 HIS A CA 1
ATOM 892 C C . HIS A 1 114 ? 9.385 1.324 -43.490 1.00 47.59 114 HIS A C 1
ATOM 894 O O . HIS A 1 114 ? 10.400 0.722 -43.147 1.00 47.59 114 HIS A O 1
ATOM 900 N N . ASP A 1 115 ? 8.723 2.169 -42.702 1.00 41.41 115 ASP A N 1
ATOM 901 C CA . ASP A 1 115 ? 9.107 2.569 -41.344 1.00 41.41 115 ASP A CA 1
ATOM 902 C C . ASP A 1 115 ? 8.372 1.686 -40.308 1.00 41.41 115 ASP A C 1
ATOM 904 O O . ASP A 1 115 ? 7.142 1.779 -40.219 1.00 41.41 115 ASP A O 1
ATOM 908 N N . PRO A 1 116 ? 9.049 0.786 -39.564 1.00 46.72 116 PRO A N 1
ATOM 909 C CA . PRO A 1 116 ? 8.395 -0.173 -38.685 1.00 46.72 116 PRO A CA 1
ATOM 910 C C . PRO A 1 116 ? 8.700 0.113 -37.207 1.00 46.72 116 PRO A C 1
ATOM 912 O O . PRO A 1 116 ? 9.284 -0.728 -36.540 1.00 46.72 116 PRO A O 1
ATOM 915 N N . GLU A 1 117 ? 8.336 1.272 -36.646 1.00 41.84 117 GLU A N 1
ATOM 916 C CA . GLU A 1 117 ? 8.630 1.544 -35.221 1.00 41.84 117 GLU A CA 1
ATOM 917 C C . GLU A 1 117 ? 7.550 2.354 -34.477 1.00 41.84 117 GLU A C 1
ATOM 919 O O . GLU A 1 117 ? 7.808 3.441 -33.962 1.00 41.84 117 GLU A O 1
ATOM 924 N N . ALA A 1 118 ? 6.335 1.807 -34.331 1.00 40.22 118 ALA A N 1
ATOM 925 C CA . ALA A 1 118 ? 5.315 2.423 -33.461 1.00 40.22 118 ALA A CA 1
ATOM 926 C C . ALA A 1 118 ? 4.481 1.467 -32.577 1.00 40.22 118 ALA A C 1
ATOM 928 O O . ALA A 1 118 ? 3.555 1.928 -31.916 1.00 40.22 118 ALA A O 1
ATOM 929 N N . HIS A 1 119 ? 4.780 0.162 -32.500 1.00 47.25 119 HIS A N 1
ATOM 930 C CA . HIS A 1 119 ? 3.809 -0.802 -31.944 1.00 47.25 119 HIS A CA 1
ATOM 931 C C . HIS A 1 119 ? 4.032 -1.267 -30.485 1.00 47.25 119 HIS A C 1
ATOM 933 O O . HIS A 1 119 ? 3.136 -1.865 -29.892 1.00 47.25 119 HIS A O 1
ATOM 939 N N . TRP A 1 120 ? 5.181 -1.003 -29.854 1.00 45.41 120 TRP A N 1
ATOM 940 C CA . TRP A 1 120 ? 5.513 -1.655 -28.569 1.00 45.41 120 TRP A CA 1
ATOM 941 C C . TRP A 1 120 ? 5.075 -0.885 -27.307 1.00 45.41 120 TRP A C 1
ATOM 943 O O . TRP A 1 120 ? 4.970 -1.470 -26.232 1.00 45.41 120 TRP A O 1
ATOM 953 N N . ILE A 1 121 ? 4.740 0.406 -27.417 1.00 40.19 121 ILE A N 1
ATOM 954 C CA . ILE A 1 121 ? 4.335 1.238 -26.262 1.00 40.19 121 ILE A CA 1
ATOM 955 C C . ILE A 1 121 ? 2.905 0.898 -25.777 1.00 40.19 121 ILE A C 1
ATOM 957 O O . ILE A 1 121 ? 2.554 1.172 -24.630 1.00 40.19 121 ILE A O 1
ATOM 961 N N . ALA A 1 122 ? 2.101 0.214 -26.599 1.00 47.56 122 ALA A N 1
ATOM 962 C CA . ALA A 1 122 ? 0.768 -0.279 -26.234 1.00 47.56 122 ALA A CA 1
ATOM 963 C C . ALA A 1 122 ? 0.775 -1.624 -25.471 1.00 47.56 122 ALA A C 1
ATOM 965 O O . ALA A 1 122 ? -0.283 -2.095 -25.064 1.00 47.56 122 ALA A O 1
ATOM 966 N N . ALA A 1 123 ? 1.938 -2.256 -25.270 1.00 49.06 123 ALA A N 1
ATOM 967 C CA . ALA A 1 123 ? 2.014 -3.652 -24.831 1.00 49.06 123 ALA A CA 1
ATOM 968 C C . ALA A 1 123 ? 2.044 -3.868 -23.307 1.00 49.06 123 ALA A C 1
ATOM 970 O O . ALA A 1 123 ? 2.051 -5.017 -22.875 1.00 49.06 123 ALA A O 1
ATOM 971 N N . ILE A 1 124 ? 2.050 -2.814 -22.478 1.00 45.16 124 ILE A N 1
ATOM 972 C CA . ILE A 1 124 ? 1.896 -3.012 -21.027 1.00 45.16 124 ILE A CA 1
ATOM 973 C C . ILE A 1 124 ? 0.416 -3.260 -20.748 1.00 45.16 124 ILE A C 1
ATOM 975 O O . ILE A 1 124 ? -0.381 -2.331 -20.928 1.00 45.16 124 ILE A O 1
ATOM 979 N N . PRO A 1 125 ? 0.033 -4.459 -20.281 1.00 50.94 125 PRO A N 1
ATOM 980 C CA . PRO A 1 125 ? -1.368 -4.769 -20.120 1.00 50.94 125 PRO A CA 1
ATOM 981 C C . PRO A 1 125 ? -1.999 -3.857 -19.053 1.00 50.94 125 PRO A C 1
ATOM 983 O O . PRO A 1 125 ? -1.463 -3.745 -17.945 1.00 50.94 125 PRO A O 1
ATOM 986 N N . PRO A 1 126 ? -3.125 -3.185 -19.349 1.00 56.59 126 PRO A N 1
ATOM 987 C CA . PRO A 1 126 ? -3.736 -2.204 -18.449 1.00 56.59 126 PRO A CA 1
ATOM 988 C C . PRO A 1 126 ? -4.124 -2.790 -17.081 1.00 56.59 126 PRO A C 1
ATOM 990 O O . PRO A 1 126 ? -4.091 -2.077 -16.080 1.00 56.59 126 PRO A O 1
ATOM 993 N N . HIS A 1 127 ? -4.386 -4.098 -17.011 1.00 48.56 127 HIS A N 1
ATOM 994 C CA . HIS A 1 127 ? -4.696 -4.803 -15.766 1.00 48.56 127 HIS A CA 1
ATOM 995 C C . HIS A 1 127 ? -3.537 -4.794 -14.755 1.00 48.56 127 HIS A C 1
ATOM 997 O O . HIS A 1 127 ? -3.769 -4.625 -13.563 1.00 48.56 127 HIS A O 1
ATOM 1003 N N . LEU A 1 128 ? -2.281 -4.891 -15.206 1.00 47.72 128 LEU A N 1
ATOM 1004 C CA . LEU A 1 128 ? -1.127 -4.942 -14.298 1.00 47.72 128 LEU A CA 1
ATOM 1005 C C . LEU A 1 128 ? -0.871 -3.584 -13.619 1.00 47.72 128 LEU A C 1
ATOM 1007 O O . LEU A 1 128 ? -0.441 -3.520 -12.466 1.00 47.72 128 LEU A O 1
ATOM 1011 N N . LYS A 1 129 ? -1.180 -2.489 -14.329 1.00 58.06 129 LYS A N 1
ATOM 1012 C CA . LYS A 1 129 ? -1.099 -1.119 -13.798 1.00 58.06 129 LYS A CA 1
ATOM 1013 C C . LYS A 1 129 ? -2.178 -0.857 -12.749 1.00 58.06 129 LYS A C 1
ATOM 1015 O O . LYS A 1 129 ? -1.897 -0.214 -11.746 1.00 58.06 129 LYS A O 1
ATOM 1020 N N . ALA A 1 130 ? -3.387 -1.367 -12.972 1.00 63.72 130 ALA A N 1
ATOM 1021 C CA . ALA A 1 130 ? -4.492 -1.209 -12.032 1.00 63.72 130 ALA A CA 1
ATOM 1022 C C . ALA A 1 130 ? -4.223 -1.949 -10.710 1.00 63.72 130 ALA A C 1
ATOM 1024 O O . ALA A 1 130 ? -4.402 -1.370 -9.644 1.00 63.72 130 ALA A O 1
ATOM 1025 N N . ILE A 1 131 ? -3.709 -3.183 -10.778 1.00 56.41 131 ILE A N 1
ATOM 1026 C CA . ILE A 1 131 ? -3.432 -4.016 -9.595 1.00 56.41 131 ILE A CA 1
ATOM 1027 C C . ILE A 1 131 ? -2.309 -3.417 -8.732 1.00 56.41 131 ILE A C 1
ATOM 1029 O O . ILE A 1 131 ? -2.453 -3.299 -7.517 1.00 56.41 131 ILE A O 1
ATOM 1033 N N . THR A 1 132 ? -1.201 -2.997 -9.354 1.00 56.16 132 THR A N 1
ATOM 1034 C CA . THR A 1 132 ? -0.066 -2.378 -8.638 1.00 56.16 132 THR A CA 1
ATOM 1035 C C . THR A 1 132 ? -0.441 -1.051 -7.984 1.00 56.16 132 THR A C 1
ATOM 1037 O O . THR A 1 132 ? -0.083 -0.814 -6.830 1.00 56.16 132 THR A O 1
ATOM 1040 N N . ALA A 1 133 ? -1.161 -0.188 -8.707 1.00 67.69 133 ALA A N 1
ATOM 1041 C CA . ALA A 1 133 ? -1.591 1.104 -8.187 1.00 67.69 133 ALA A CA 1
ATOM 1042 C C . ALA A 1 133 ? -2.627 0.945 -7.067 1.00 67.69 133 ALA A C 1
ATOM 1044 O O . ALA A 1 133 ? -2.465 1.553 -6.014 1.00 67.69 133 ALA A O 1
ATOM 1045 N N . GLY A 1 134 ? -3.638 0.091 -7.262 1.00 70.56 134 GLY A N 1
ATOM 1046 C CA . GLY A 1 134 ? -4.698 -0.132 -6.278 1.00 70.56 134 GLY A CA 1
ATOM 1047 C C . GLY A 1 134 ? -4.153 -0.625 -4.941 1.00 70.56 134 GLY A C 1
ATOM 1048 O O . GLY A 1 134 ? -4.473 -0.058 -3.901 1.00 70.56 134 GLY A O 1
ATOM 1049 N N . LEU A 1 135 ? -3.252 -1.608 -4.962 1.00 65.81 135 LEU A N 1
ATOM 1050 C CA . LEU A 1 135 ? -2.685 -2.151 -3.734 1.00 65.81 135 LEU A CA 1
ATOM 1051 C C . LEU A 1 135 ? -1.771 -1.167 -2.999 1.00 65.81 135 LEU A C 1
ATOM 1053 O O . LEU A 1 135 ? -1.868 -1.020 -1.782 1.00 65.81 135 LEU A O 1
ATOM 1057 N N . LEU A 1 136 ? -0.879 -0.481 -3.716 1.00 67.31 136 LEU A N 1
ATOM 1058 C CA . LEU A 1 136 ? -0.021 0.513 -3.077 1.00 67.31 136 LEU A CA 1
ATOM 1059 C C . LEU A 1 136 ? -0.869 1.628 -2.455 1.00 67.31 136 LEU A C 1
ATOM 1061 O O . LEU A 1 136 ? -0.616 2.035 -1.324 1.00 67.31 136 LEU A O 1
ATOM 1065 N N . SER A 1 137 ? -1.891 2.093 -3.177 1.00 73.94 137 SER A N 1
ATOM 1066 C CA . SER A 1 137 ? -2.841 3.078 -2.670 1.00 73.94 137 SER A CA 1
ATOM 1067 C C . SER A 1 137 ? -3.583 2.571 -1.436 1.00 73.94 137 SER A C 1
ATOM 1069 O O . SER A 1 137 ? -3.701 3.325 -0.473 1.00 73.94 137 SER A O 1
ATOM 1071 N N . PHE A 1 138 ? -4.007 1.305 -1.418 1.00 79.00 138 PHE A N 1
ATOM 1072 C CA . PHE A 1 138 ? -4.634 0.683 -0.254 1.00 79.00 138 PHE A CA 1
ATOM 1073 C C . PHE A 1 138 ? -3.695 0.646 0.957 1.00 79.00 138 PHE A C 1
ATOM 1075 O O . PHE A 1 138 ? -4.055 1.161 2.013 1.00 79.00 138 PHE A O 1
ATOM 1082 N N . LEU A 1 139 ? -2.479 0.109 0.813 1.00 72.56 139 LEU A N 1
ATOM 1083 C CA . LEU A 1 139 ? -1.524 -0.009 1.924 1.00 72.56 139 LEU A CA 1
ATOM 1084 C C . LEU A 1 139 ? -1.097 1.361 2.459 1.00 72.56 139 LEU A C 1
ATOM 1086 O O . LEU A 1 139 ? -1.040 1.560 3.671 1.00 72.56 139 LEU A O 1
ATOM 1090 N N . LEU A 1 140 ? -0.839 2.326 1.573 1.00 76.31 140 LEU A N 1
ATOM 1091 C CA . LEU A 1 140 ? -0.521 3.696 1.977 1.00 76.31 140 LEU A CA 1
ATOM 1092 C C . LEU A 1 140 ? -1.704 4.366 2.679 1.00 76.31 140 LEU A C 1
ATOM 1094 O O . LEU A 1 140 ? -1.504 5.048 3.683 1.00 76.31 140 LEU A O 1
ATOM 1098 N N . SER A 1 141 ? -2.927 4.164 2.179 1.00 81.69 141 SER A N 1
ATOM 1099 C CA . SER A 1 141 ? -4.147 4.670 2.814 1.00 81.69 141 SER A CA 1
ATOM 1100 C C . SER A 1 141 ? -4.335 4.067 4.206 1.00 81.69 141 SER A C 1
ATOM 1102 O O . SER A 1 141 ? -4.581 4.798 5.168 1.00 81.69 141 SER A O 1
ATOM 1104 N N . LEU A 1 142 ? -4.138 2.752 4.335 1.00 80.56 142 LEU A N 1
ATOM 1105 C CA . LEU A 1 142 ? -4.245 2.016 5.589 1.00 80.56 142 LEU A CA 1
ATOM 1106 C C . LEU A 1 142 ? -3.218 2.506 6.616 1.00 80.56 142 LEU A C 1
ATOM 1108 O O . LEU A 1 142 ? -3.590 2.859 7.731 1.00 80.56 142 LEU A O 1
ATOM 1112 N N . LEU A 1 143 ? -1.942 2.594 6.233 1.00 78.31 143 LEU A N 1
ATOM 1113 C CA . LEU A 1 143 ? -0.862 3.013 7.130 1.00 78.31 143 LEU A CA 1
ATOM 1114 C C . LEU A 1 143 ? -0.982 4.483 7.532 1.00 78.31 143 LEU A C 1
ATOM 1116 O O . LEU A 1 143 ? -0.833 4.816 8.707 1.00 78.31 143 LEU A O 1
ATOM 1120 N N . ARG A 1 144 ? -1.322 5.369 6.586 1.00 82.81 144 ARG A N 1
ATOM 1121 C CA . ARG A 1 144 ? -1.590 6.783 6.886 1.00 82.81 144 ARG A CA 1
ATOM 1122 C C . ARG A 1 144 ? -2.784 6.933 7.826 1.00 82.81 144 ARG A C 1
ATOM 1124 O O . ARG A 1 144 ? -2.764 7.788 8.705 1.00 82.81 144 ARG A O 1
ATOM 1131 N N . THR A 1 145 ? -3.806 6.101 7.651 1.00 87.38 145 THR A N 1
ATOM 1132 C CA . THR A 1 145 ? -4.977 6.057 8.528 1.00 87.38 145 THR A CA 1
ATOM 1133 C C . THR A 1 145 ? -4.610 5.566 9.921 1.00 87.38 145 THR A C 1
ATOM 1135 O O . THR A 1 145 ? -4.878 6.273 10.883 1.00 87.38 145 THR A O 1
ATOM 1138 N N . ALA A 1 146 ? -3.928 4.432 10.054 1.00 82.12 146 ALA A N 1
ATOM 1139 C CA . ALA A 1 146 ? -3.506 3.919 11.355 1.00 82.12 146 ALA A CA 1
ATOM 1140 C C . ALA A 1 146 ? -2.610 4.925 12.104 1.00 82.12 146 ALA A C 1
ATOM 1142 O O . ALA A 1 146 ? -2.854 5.225 13.271 1.00 82.12 146 ALA A O 1
ATOM 1143 N N . SER A 1 147 ? -1.627 5.517 11.413 1.00 82.44 147 SER A N 1
ATOM 1144 C CA . SER A 1 147 ? -0.738 6.529 11.994 1.00 82.44 147 SER A CA 1
ATOM 1145 C C . SER A 1 147 ? -1.484 7.800 12.401 1.00 82.44 147 SER A C 1
ATOM 1147 O O . SER A 1 147 ? -1.263 8.297 13.502 1.00 82.44 147 SER A O 1
ATOM 1149 N N . GLY A 1 148 ? -2.358 8.332 11.540 1.00 88.88 148 GLY A N 1
ATOM 1150 C CA . GLY A 1 148 ? -3.131 9.537 11.846 1.00 88.88 148 GLY A CA 1
ATOM 1151 C C . GLY A 1 148 ? -4.104 9.316 13.004 1.00 88.88 148 GLY A C 1
ATOM 1152 O O . GLY A 1 148 ? -4.206 10.154 13.894 1.00 88.88 148 GLY A O 1
ATOM 1153 N N . PHE A 1 149 ? -4.748 8.149 13.048 1.00 91.44 149 PHE A N 1
ATOM 1154 C CA . PHE A 1 149 ? -5.639 7.773 14.140 1.00 91.44 149 PHE A CA 1
ATOM 1155 C C . PHE A 1 149 ? -4.886 7.658 15.469 1.00 91.44 149 PHE A C 1
ATOM 1157 O O . PHE A 1 149 ? -5.293 8.262 16.462 1.00 91.44 149 PHE A O 1
ATOM 1164 N N . SER A 1 150 ? -3.752 6.948 15.477 1.00 87.31 150 SER A N 1
ATOM 1165 C CA . SER A 1 150 ? -2.896 6.821 16.660 1.00 87.31 150 SER A CA 1
ATOM 1166 C C . SER A 1 150 ? -2.410 8.181 17.156 1.00 87.31 150 SER A C 1
ATOM 1168 O O . SER A 1 150 ? -2.378 8.412 18.362 1.00 87.31 150 SER A O 1
ATOM 1170 N N . GLN A 1 151 ? -2.046 9.087 16.246 1.00 91.12 151 GLN A N 1
ATOM 1171 C CA . GLN A 1 151 ? -1.614 10.434 16.604 1.00 91.12 151 GLN A CA 1
ATOM 1172 C C . GLN A 1 151 ? -2.744 11.223 17.279 1.00 91.12 151 GLN A C 1
ATOM 1174 O O . GLN A 1 151 ? -2.537 11.773 18.357 1.00 91.12 151 GLN A O 1
ATOM 1179 N N . ILE A 1 152 ? -3.953 11.223 16.704 1.00 93.38 152 ILE A N 1
ATOM 1180 C CA . ILE A 1 152 ? -5.116 11.906 17.294 1.00 93.38 152 ILE A CA 1
ATOM 1181 C C . ILE A 1 152 ? -5.450 11.309 18.668 1.00 93.38 152 ILE A C 1
ATOM 1183 O O . ILE A 1 152 ? -5.721 12.050 19.612 1.00 93.38 152 ILE A O 1
ATOM 1187 N N . LEU A 1 153 ? -5.399 9.982 18.811 1.00 90.62 153 LEU A N 1
ATOM 1188 C CA . LEU A 1 153 ? -5.641 9.317 20.091 1.00 90.62 153 LEU A CA 1
ATOM 1189 C C . LEU A 1 153 ? -4.664 9.774 21.174 1.00 90.62 153 LEU A C 1
ATOM 1191 O O . LEU A 1 153 ? -5.102 10.147 22.261 1.00 90.62 153 LEU A O 1
ATOM 1195 N N . VAL A 1 154 ? -3.364 9.756 20.881 1.00 89.56 154 VAL A N 1
ATOM 1196 C CA . VAL A 1 154 ? -2.316 10.112 21.847 1.00 89.56 154 VAL A CA 1
ATOM 1197 C C . VAL A 1 154 ? -2.339 11.608 22.163 1.00 89.56 154 VAL A C 1
ATOM 1199 O O . VAL A 1 154 ? -2.323 11.989 23.331 1.00 89.56 154 VAL A O 1
ATOM 1202 N N . GLU A 1 155 ? -2.406 12.465 21.144 1.00 92.62 155 GLU A N 1
ATOM 1203 C CA . GLU A 1 155 ? -2.277 13.916 21.318 1.00 92.62 155 GLU A CA 1
ATOM 1204 C C . GLU A 1 155 ? -3.554 14.577 21.841 1.00 92.62 155 GLU A C 1
ATOM 1206 O O . GLU A 1 155 ? -3.475 15.545 22.595 1.00 92.62 155 GLU A O 1
ATOM 1211 N N . GLN A 1 156 ? -4.731 14.086 21.439 1.00 91.62 156 GLN A N 1
ATOM 1212 C CA . GLN A 1 156 ? -6.001 14.756 21.730 1.00 91.62 156 GLN A CA 1
ATOM 1213 C C . GLN A 1 156 ? -6.826 14.015 22.782 1.00 91.62 156 GLN A C 1
ATOM 1215 O O . GLN A 1 156 ? -7.425 14.656 23.641 1.00 91.62 156 GLN A O 1
ATOM 1220 N N . LEU A 1 157 ? -6.888 12.680 22.745 1.00 88.44 157 LEU A N 1
ATOM 1221 C CA . LEU A 1 157 ? -7.852 11.932 23.563 1.00 88.44 157 LEU A CA 1
ATOM 1222 C C . LEU A 1 157 ? -7.257 11.417 24.880 1.00 88.44 157 LEU A C 1
ATOM 1224 O O . LEU A 1 157 ? -7.860 11.621 25.933 1.00 88.44 157 LEU A O 1
ATOM 1228 N N . GLN A 1 158 ? -6.062 10.818 24.864 1.00 86.12 158 GLN A N 1
ATOM 1229 C CA . GLN A 1 158 ? -5.451 10.215 26.059 1.00 86.12 158 GLN A CA 1
ATOM 1230 C C . GLN A 1 158 ? -5.170 11.226 27.186 1.00 86.12 158 GLN A C 1
ATOM 1232 O O . GLN A 1 158 ? -5.208 10.858 28.358 1.00 86.12 158 GLN A O 1
ATOM 1237 N N . GLY A 1 159 ? -4.936 12.500 26.858 1.00 84.69 159 GLY A N 1
ATOM 1238 C CA . GLY A 1 159 ? -4.664 13.555 27.840 1.00 84.69 159 GLY A CA 1
ATOM 1239 C C . GLY A 1 159 ? -5.897 14.142 28.540 1.00 84.69 159 GLY A C 1
ATOM 1240 O O . GLY A 1 159 ? -5.741 14.934 29.468 1.00 84.69 159 GLY A O 1
ATOM 1241 N N . ASN A 1 160 ? -7.118 13.795 28.117 1.00 89.44 160 ASN A N 1
ATOM 1242 C CA . ASN A 1 160 ? -8.340 14.411 28.633 1.00 89.44 160 ASN A CA 1
ATOM 1243 C C . ASN A 1 160 ? -9.397 13.348 28.967 1.00 89.44 160 ASN A C 1
ATOM 1245 O O . ASN A 1 160 ? -9.999 12.811 28.049 1.00 89.44 160 ASN A O 1
ATOM 1249 N N . PRO A 1 161 ? -9.700 13.062 30.244 1.00 86.38 161 PRO A N 1
ATOM 1250 C CA . PRO A 1 161 ? -10.669 12.023 30.609 1.00 86.38 161 PRO A CA 1
ATOM 1251 C C . PRO A 1 161 ? -12.139 12.420 30.366 1.00 86.38 161 PRO A C 1
ATOM 1253 O O . PRO A 1 161 ? -13.048 11.646 30.663 1.00 86.38 161 PRO A O 1
ATOM 1256 N N . ASN A 1 162 ? -12.416 13.635 29.880 1.00 94.25 162 ASN A N 1
ATOM 1257 C CA . ASN A 1 162 ? -13.779 14.113 29.681 1.00 94.25 162 ASN A CA 1
ATOM 1258 C C . ASN A 1 162 ? -14.418 13.500 28.419 1.00 94.25 162 ASN A C 1
ATOM 1260 O O . ASN A 1 162 ? -14.140 13.916 27.295 1.00 94.25 162 ASN A O 1
ATOM 1264 N N . ILE A 1 163 ? -15.359 12.575 28.618 1.00 92.19 163 ILE A N 1
ATOM 1265 C CA . ILE A 1 163 ? -16.138 11.912 27.555 1.00 92.19 163 ILE A CA 1
ATOM 1266 C C . ILE A 1 163 ? -16.839 12.927 26.634 1.00 92.19 163 ILE A C 1
ATOM 1268 O O . ILE A 1 163 ? -16.883 12.743 25.418 1.00 92.19 163 ILE A O 1
ATOM 1272 N N . THR A 1 164 ? -17.346 14.038 27.176 1.00 94.19 164 THR A N 1
ATOM 1273 C CA . THR A 1 164 ? -17.999 15.091 26.380 1.00 94.19 164 THR A CA 1
ATOM 1274 C C . THR A 1 164 ? -17.013 15.789 25.444 1.00 94.19 164 THR A C 1
ATOM 1276 O O . THR A 1 164 ? -17.393 16.204 24.348 1.00 94.19 164 THR A O 1
ATOM 1279 N N . TYR A 1 165 ? -15.746 15.910 25.851 1.00 95.00 165 TYR A N 1
ATOM 1280 C CA . TYR A 1 165 ? -14.691 16.446 24.995 1.00 95.00 165 TYR A CA 1
ATOM 1281 C C . TYR A 1 165 ? -14.360 15.470 23.857 1.00 95.00 165 TYR A C 1
ATOM 1283 O O . TYR A 1 165 ? -14.271 15.903 22.711 1.00 95.00 165 TYR A O 1
ATOM 1291 N N . TRP A 1 166 ? -14.275 14.162 24.129 1.00 93.31 166 TRP A N 1
ATOM 1292 C CA . TRP A 1 166 ? -14.060 13.147 23.084 1.00 93.31 166 TRP A CA 1
ATOM 1293 C C . TRP A 1 166 ? -15.185 13.144 22.054 1.00 93.31 166 TRP A C 1
ATOM 1295 O O . TRP A 1 166 ? -14.924 13.218 20.854 1.00 93.31 166 TRP A O 1
ATOM 1305 N N . ARG A 1 167 ? -16.441 13.148 22.518 1.00 95.12 167 ARG A N 1
ATOM 1306 C CA . ARG A 1 167 ? -17.622 13.174 21.645 1.00 95.12 167 ARG A CA 1
ATOM 1307 C C . ARG A 1 167 ? -17.607 14.364 20.690 1.00 95.12 167 ARG A C 1
ATOM 1309 O O . ARG A 1 167 ? -17.965 14.230 19.525 1.00 95.12 167 ARG A O 1
ATOM 1316 N N . ASN A 1 168 ? -17.178 15.526 21.178 1.00 95.38 168 ASN A N 1
ATOM 1317 C CA . ASN A 1 168 ? -17.180 16.781 20.429 1.00 95.38 168 ASN A CA 1
ATOM 1318 C C . ASN A 1 168 ? -15.839 17.108 19.758 1.00 95.38 168 ASN A C 1
ATOM 1320 O O . ASN A 1 168 ? -15.675 18.218 19.254 1.00 95.38 168 ASN A O 1
ATOM 1324 N N . ASN A 1 169 ? -14.888 16.172 19.725 1.00 95.12 169 ASN A N 1
ATOM 1325 C CA . ASN A 1 169 ? -13.592 16.405 19.106 1.00 95.12 169 ASN A CA 1
ATOM 1326 C C . ASN A 1 169 ? -13.738 16.543 17.578 1.00 95.12 169 ASN A C 1
ATOM 1328 O O . ASN A 1 169 ? -13.995 15.568 16.872 1.00 95.12 169 ASN A O 1
ATOM 1332 N N . VAL A 1 170 ? -13.578 17.769 17.068 1.00 94.62 170 VAL A N 1
ATOM 1333 C CA . VAL A 1 170 ? -13.755 18.093 15.640 1.00 94.62 170 VAL A CA 1
ATOM 1334 C C . VAL A 1 170 ? -12.724 17.376 14.767 1.00 94.62 170 VAL A C 1
ATOM 1336 O O . VAL A 1 170 ? -13.066 16.898 13.690 1.00 94.62 170 VAL A O 1
ATOM 1339 N N . VAL A 1 171 ? -11.485 17.237 15.252 1.00 95.38 171 VAL A N 1
ATOM 1340 C CA . VAL A 1 171 ? -10.403 16.563 14.516 1.00 95.38 171 VAL A CA 1
ATOM 1341 C C . VAL A 1 171 ? -10.741 15.089 14.300 1.00 95.38 171 VAL A C 1
ATOM 1343 O O . VAL A 1 171 ? -10.615 14.595 13.185 1.00 95.38 171 VAL A O 1
ATOM 1346 N N . MET A 1 172 ? -11.231 14.401 15.334 1.00 93.81 172 MET A N 1
ATOM 1347 C CA . MET A 1 172 ? -11.655 13.006 15.229 1.00 93.81 172 MET A CA 1
ATOM 1348 C C . MET A 1 172 ? -12.892 12.855 14.339 1.00 93.81 172 MET A C 1
ATOM 1350 O O . MET A 1 172 ? -12.914 11.977 13.480 1.00 93.81 172 MET A O 1
ATOM 1354 N N . LYS A 1 173 ? -13.893 13.737 14.484 1.00 95.06 173 LYS A N 1
ATOM 1355 C CA . LYS A 1 173 ? -15.078 13.752 13.608 1.00 95.06 173 LYS A CA 1
ATOM 1356 C C . LYS A 1 173 ? -14.685 13.845 12.144 1.00 95.06 173 LYS A C 1
ATOM 1358 O O . LYS A 1 173 ? -15.101 13.003 11.355 1.00 95.06 173 LYS A O 1
ATOM 1363 N N . HIS A 1 174 ? -13.854 14.831 11.813 1.00 94.25 174 HIS A N 1
ATOM 1364 C CA . HIS A 1 174 ? -13.371 15.024 10.456 1.00 94.25 174 HIS A CA 1
ATOM 1365 C C . HIS A 1 174 ? -12.591 13.797 9.990 1.00 94.25 174 HIS A C 1
ATOM 1367 O O . HIS A 1 174 ? -12.953 13.209 8.982 1.00 94.25 174 HIS A O 1
ATOM 1373 N N . PHE A 1 175 ? -11.609 13.337 10.771 1.00 93.94 175 PHE A N 1
ATOM 1374 C CA . PHE A 1 175 ? -10.776 12.181 10.443 1.00 93.94 175 PHE A CA 1
ATOM 1375 C C . PHE A 1 175 ? -11.592 10.920 10.111 1.00 93.94 175 PHE A C 1
ATOM 1377 O O . PHE A 1 175 ? -11.317 10.245 9.118 1.00 93.94 175 PHE A O 1
ATOM 1384 N N . ILE A 1 176 ? -12.595 10.597 10.927 1.00 94.81 176 ILE A N 1
ATOM 1385 C CA . ILE A 1 176 ? -13.453 9.418 10.750 1.00 94.81 176 ILE A CA 1
ATOM 1386 C C . ILE A 1 176 ? -14.399 9.603 9.555 1.00 94.81 176 ILE A C 1
ATOM 1388 O O . ILE A 1 176 ? -14.584 8.668 8.770 1.00 94.81 176 ILE A O 1
ATOM 1392 N N . LEU A 1 177 ? -14.901 10.823 9.347 1.00 93.50 177 LEU A N 1
ATOM 1393 C CA . LEU A 1 177 ? -15.704 11.180 8.183 1.00 93.50 177 LEU A CA 1
ATOM 1394 C C . LEU A 1 177 ? -14.917 11.065 6.872 1.00 93.50 177 LEU A C 1
ATOM 1396 O O . LEU A 1 177 ? -15.460 10.541 5.902 1.00 93.50 177 LEU A O 1
ATOM 1400 N N . GLU A 1 178 ? -13.634 11.458 6.840 1.00 90.19 178 GLU A N 1
ATOM 1401 C CA . GLU A 1 178 ? -12.807 11.316 5.628 1.00 90.19 178 GLU A CA 1
ATOM 1402 C C . GLU A 1 178 ? -12.670 9.863 5.171 1.00 90.19 178 GLU A C 1
ATOM 1404 O O . GLU A 1 178 ? -12.395 9.574 4.007 1.00 90.19 178 GLU A O 1
ATOM 1409 N N . ARG A 1 179 ? -12.843 8.941 6.118 1.00 91.19 179 ARG A N 1
ATOM 1410 C CA . ARG A 1 179 ? -12.800 7.496 5.910 1.00 91.19 179 ARG A CA 1
ATOM 1411 C C . ARG A 1 179 ? -14.186 6.904 5.768 1.00 91.19 179 ARG A C 1
ATOM 1413 O O . ARG A 1 179 ? -14.303 5.692 5.697 1.00 91.19 179 ARG A O 1
ATOM 1420 N N . GLY A 1 180 ? -15.226 7.730 5.704 1.00 92.56 180 GLY A N 1
ATOM 1421 C CA . GLY A 1 180 ? -16.585 7.312 5.411 1.00 92.56 180 GLY A CA 1
ATOM 1422 C C . GLY A 1 180 ? -17.320 6.627 6.542 1.00 92.56 180 GLY A C 1
ATOM 1423 O O . GLY A 1 180 ? -18.222 5.827 6.282 1.00 92.56 180 GLY A O 1
ATOM 1424 N N . LEU A 1 181 ? -16.889 6.873 7.767 1.00 94.75 181 LEU A N 1
ATOM 1425 C CA . LEU A 1 181 ? -17.546 6.404 8.971 1.00 94.75 181 LEU A CA 1
ATOM 1426 C C . LEU A 1 181 ? -18.226 7.591 9.657 1.00 94.75 181 LEU A C 1
ATOM 1428 O O . LEU A 1 181 ? -17.838 8.746 9.476 1.00 94.75 181 LEU A O 1
ATOM 1432 N N . VAL A 1 182 ? -19.246 7.303 10.457 1.00 95.31 182 VAL A N 1
ATOM 1433 C CA . VAL A 1 182 ? -19.942 8.311 11.257 1.00 95.31 182 VAL A CA 1
ATOM 1434 C C . VAL A 1 182 ? -19.380 8.246 12.671 1.00 95.31 182 VAL A C 1
ATOM 1436 O O . VAL A 1 182 ? -19.579 7.264 13.380 1.00 95.31 182 VAL A O 1
ATOM 1439 N N . TRP A 1 183 ? -18.667 9.294 13.093 1.00 94.69 183 TRP A N 1
ATOM 1440 C CA . TRP A 1 183 ? -18.034 9.330 14.419 1.00 94.69 183 TRP A CA 1
ATOM 1441 C C . TRP A 1 183 ? -19.018 9.088 15.563 1.00 94.69 183 TRP A C 1
ATOM 1443 O O . TRP A 1 183 ? -18.681 8.413 16.529 1.00 94.69 183 TRP A O 1
ATOM 1453 N N . GLU A 1 184 ? -20.233 9.620 15.448 1.00 95.50 184 GLU A N 1
ATOM 1454 C CA . GLU A 1 184 ? -21.258 9.466 16.478 1.00 95.50 184 GLU A CA 1
ATOM 1455 C C . GLU A 1 184 ? -21.641 7.993 16.691 1.00 95.50 184 GLU A C 1
ATOM 1457 O O . GLU A 1 184 ? -21.796 7.567 17.833 1.00 95.50 184 GLU A O 1
ATOM 1462 N N . ASP A 1 185 ? -21.716 7.199 15.621 1.00 95.94 185 ASP A N 1
ATOM 1463 C CA . ASP A 1 185 ? -22.044 5.773 15.697 1.00 95.94 185 ASP A CA 1
ATOM 1464 C C . ASP A 1 185 ? -20.912 4.992 16.378 1.00 95.94 185 ASP A C 1
ATOM 1466 O O . ASP A 1 185 ? -21.151 4.240 17.325 1.00 95.94 185 ASP A O 1
ATOM 1470 N N . GLU A 1 186 ? -19.663 5.237 15.970 1.00 95.38 186 GLU A N 1
ATOM 1471 C CA . GLU A 1 186 ? -18.475 4.607 16.567 1.00 95.38 186 GLU A CA 1
ATOM 1472 C C . GLU A 1 186 ? -18.294 4.989 18.043 1.00 95.38 186 GLU A C 1
ATOM 1474 O O . GLU A 1 186 ? -17.895 4.163 18.872 1.00 95.38 186 GLU A O 1
ATOM 1479 N N . PHE A 1 187 ? -18.615 6.235 18.393 1.00 95.50 187 PHE A N 1
ATOM 1480 C CA . PHE A 1 187 ? -18.553 6.726 19.764 1.00 95.50 187 PHE A CA 1
ATOM 1481 C C . PHE A 1 187 ? -19.670 6.144 20.639 1.00 95.50 187 PHE A C 1
ATOM 1483 O O . PHE A 1 187 ? -19.430 5.784 21.791 1.00 95.50 187 PHE A O 1
ATOM 1490 N N . ASN A 1 188 ? -20.884 5.998 20.108 1.00 96.44 188 ASN A N 1
ATOM 1491 C CA . ASN A 1 188 ? -21.971 5.332 20.825 1.00 96.44 188 ASN A CA 1
ATOM 1492 C C . ASN A 1 188 ? -21.659 3.849 21.058 1.00 96.44 188 ASN A C 1
ATOM 1494 O O . ASN A 1 188 ? -21.918 3.341 22.146 1.00 96.44 188 ASN A O 1
ATOM 1498 N N . ASN A 1 189 ? -21.028 3.182 20.089 1.00 95.00 189 ASN A N 1
ATOM 1499 C CA . ASN A 1 189 ? -20.575 1.798 20.229 1.00 95.00 189 ASN A CA 1
ATOM 1500 C C . ASN A 1 189 ? -19.502 1.651 21.332 1.00 95.00 189 ASN A C 1
ATOM 1502 O O . ASN A 1 189 ? -19.536 0.720 22.142 1.00 95.00 189 ASN A O 1
ATOM 1506 N N . PHE A 1 190 ? -18.586 2.624 21.435 1.00 95.44 190 PHE A N 1
ATOM 1507 C CA . PHE A 1 190 ? -17.655 2.723 22.564 1.00 95.44 190 PHE A CA 1
ATOM 1508 C C . PHE A 1 190 ? -18.382 2.857 23.907 1.00 95.44 190 PHE A C 1
ATOM 1510 O O . PHE A 1 190 ? -18.061 2.133 24.850 1.00 95.44 190 PHE A O 1
ATOM 1517 N N . LEU A 1 191 ? -19.355 3.770 24.005 1.00 96.56 191 LEU A N 1
ATOM 1518 C CA . LEU A 1 191 ? -20.101 3.999 25.244 1.00 96.56 191 LEU A CA 1
ATOM 1519 C C . LEU A 1 191 ? -20.915 2.777 25.671 1.00 96.56 191 LEU A C 1
ATOM 1521 O O . LEU A 1 191 ? -20.928 2.454 26.859 1.00 96.56 191 LEU A O 1
ATOM 1525 N N . ASP A 1 192 ? -21.550 2.088 24.723 1.00 96.12 192 ASP A N 1
ATOM 1526 C CA . ASP A 1 192 ? -22.273 0.846 24.990 1.00 96.12 192 ASP A CA 1
ATOM 1527 C C . ASP A 1 192 ? -21.322 -0.221 25.548 1.00 96.12 192 ASP A C 1
ATOM 1529 O O . ASP A 1 192 ? -21.532 -0.726 26.655 1.00 96.12 192 ASP A O 1
ATOM 1533 N N . THR A 1 193 ? -20.191 -0.447 24.869 1.00 94.69 193 THR A N 1
ATOM 1534 C CA . THR A 1 193 ? -19.145 -1.378 25.322 1.00 94.69 193 THR A CA 1
ATOM 1535 C C . THR A 1 193 ? -18.637 -1.018 26.724 1.00 94.69 193 THR A C 1
ATOM 1537 O O . THR A 1 193 ? -18.498 -1.888 27.582 1.00 94.69 193 THR A O 1
ATOM 1540 N N . LEU A 1 194 ? -18.396 0.269 26.993 1.00 95.25 194 LEU A N 1
ATOM 1541 C CA . LEU A 1 194 ? -17.935 0.757 28.295 1.00 95.25 194 LEU A CA 1
ATOM 1542 C C . LEU A 1 194 ? -18.970 0.544 29.406 1.00 95.25 194 LEU A C 1
ATOM 1544 O O . LEU A 1 194 ? -18.600 0.252 30.547 1.00 95.25 194 LEU A O 1
ATOM 1548 N N . SER A 1 195 ? -20.255 0.708 29.087 1.00 96.19 195 SER A N 1
ATOM 1549 C CA . SER A 1 195 ? -21.352 0.527 30.037 1.00 96.19 195 SER A CA 1
ATOM 1550 C C . SER A 1 195 ? -21.587 -0.945 30.391 1.00 96.19 195 SER A C 1
ATOM 1552 O O . SER A 1 195 ? -21.874 -1.248 31.550 1.00 96.19 195 SER A O 1
ATOM 1554 N N . ASN A 1 196 ? -21.380 -1.842 29.422 1.00 95.88 196 ASN A N 1
ATOM 1555 C CA . ASN A 1 196 ? -21.593 -3.283 29.553 1.00 95.88 196 ASN A CA 1
ATOM 1556 C C . ASN A 1 196 ? -20.373 -4.031 30.127 1.00 95.88 196 ASN A C 1
ATOM 1558 O O . ASN A 1 196 ? -20.516 -5.149 30.620 1.00 95.88 196 ASN A O 1
ATOM 1562 N N . ALA A 1 197 ? -19.182 -3.425 30.101 1.00 95.25 197 ALA A N 1
ATOM 1563 C CA . ALA A 1 197 ? -17.951 -4.032 30.603 1.00 95.25 197 ALA A CA 1
ATOM 1564 C C . ALA A 1 197 ? -17.940 -4.220 32.132 1.00 95.25 197 ALA A C 1
ATOM 1566 O O . ALA A 1 197 ? -18.318 -3.332 32.912 1.00 95.25 197 ALA A O 1
ATOM 1567 N N . THR A 1 198 ? -17.412 -5.361 32.583 1.00 95.00 198 THR A N 1
ATOM 1568 C CA . THR A 1 198 ? -17.186 -5.631 34.009 1.00 95.00 198 THR A CA 1
ATOM 1569 C C . THR A 1 198 ? -16.092 -4.726 34.588 1.00 95.00 198 THR A C 1
ATOM 1571 O O . THR A 1 198 ? -15.303 -4.112 33.870 1.00 95.00 198 THR A O 1
ATOM 1574 N N . GLY A 1 199 ? -16.009 -4.633 35.921 1.00 94.00 199 GLY A N 1
ATOM 1575 C CA . GLY A 1 199 ? -15.036 -3.761 36.593 1.00 94.00 199 GLY A CA 1
ATOM 1576 C C . GLY A 1 199 ? -13.577 -4.002 36.181 1.00 94.00 199 GLY A C 1
ATOM 1577 O O . GLY A 1 199 ? -12.832 -3.036 36.048 1.00 94.00 199 GLY A O 1
ATOM 1578 N N . ALA A 1 200 ? -13.193 -5.260 35.935 1.00 92.19 200 ALA A N 1
ATOM 1579 C CA . ALA A 1 200 ? -11.849 -5.620 35.477 1.00 92.19 200 ALA A CA 1
ATOM 1580 C C . ALA A 1 200 ? -11.615 -5.288 33.991 1.00 92.19 200 ALA A C 1
ATOM 1582 O O . ALA A 1 200 ? -10.507 -4.933 33.608 1.00 92.19 200 ALA A O 1
ATOM 1583 N N . GLU A 1 201 ? -12.656 -5.355 33.159 1.00 93.56 201 GLU A N 1
ATOM 1584 C CA . GLU A 1 201 ? -12.559 -5.088 31.718 1.00 93.56 201 GLU A CA 1
ATOM 1585 C C . GLU A 1 201 ? -12.533 -3.593 31.393 1.00 93.56 201 GLU A C 1
ATOM 1587 O O . GLU A 1 201 ? -11.992 -3.203 30.360 1.00 93.56 201 GLU A O 1
ATOM 1592 N N . LYS A 1 202 ? -13.078 -2.733 32.265 1.00 94.38 202 LYS A N 1
ATOM 1593 C CA . LYS A 1 202 ? -13.211 -1.286 32.011 1.00 94.38 202 LYS A CA 1
ATOM 1594 C C . LYS A 1 202 ? -11.908 -0.594 31.609 1.00 94.38 202 LYS A C 1
ATOM 1596 O O . LYS A 1 202 ? -11.947 0.294 30.760 1.00 94.38 202 LYS A O 1
ATOM 1601 N N . SER A 1 203 ? -10.762 -0.993 32.164 1.00 93.88 203 SER A N 1
ATOM 1602 C CA . SER A 1 203 ? -9.458 -0.433 31.775 1.00 93.88 203 SER A CA 1
ATOM 1603 C C . SER A 1 203 ? -9.010 -0.849 30.370 1.00 93.88 203 SER A C 1
ATOM 1605 O O . SER A 1 203 ? -8.219 -0.143 29.752 1.00 93.88 203 SER A O 1
ATOM 1607 N N . MET A 1 204 ? -9.528 -1.967 29.855 1.00 96.19 204 MET A N 1
ATOM 1608 C CA . MET A 1 204 ? -9.193 -2.522 28.541 1.00 96.19 204 MET A CA 1
ATOM 1609 C C . MET A 1 204 ? -10.192 -2.123 27.447 1.00 96.19 204 MET A C 1
ATOM 1611 O O . MET A 1 204 ? -9.894 -2.301 26.268 1.00 96.19 204 MET A O 1
ATOM 1615 N N . VAL A 1 205 ? -11.337 -1.522 27.797 1.00 94.69 205 VAL A N 1
ATOM 1616 C CA . VAL A 1 205 ? -12.353 -1.091 26.818 1.00 94.69 205 VAL A CA 1
ATOM 1617 C C . VAL A 1 205 ? -11.785 -0.101 25.803 1.00 94.69 205 VAL A C 1
ATOM 1619 O O . VAL A 1 205 ? -12.032 -0.246 24.612 1.00 94.69 205 VAL A O 1
ATOM 1622 N N . MET A 1 206 ? -11.013 0.896 26.245 1.00 92.25 206 MET A N 1
ATOM 1623 C CA . MET A 1 206 ? -10.466 1.916 25.343 1.00 92.25 206 MET A CA 1
ATOM 1624 C C . MET A 1 206 ? -9.437 1.336 24.349 1.00 92.25 206 MET A C 1
ATOM 1626 O O . MET A 1 206 ? -9.591 1.575 23.147 1.00 92.25 206 MET A O 1
ATOM 1630 N N . PRO A 1 207 ? -8.439 0.535 24.781 1.00 93.19 207 PRO A N 1
ATOM 1631 C CA . PRO A 1 207 ? -7.590 -0.228 23.864 1.00 93.19 207 PRO A CA 1
ATOM 1632 C C . PRO A 1 207 ? -8.372 -1.144 22.912 1.00 93.19 207 PRO A C 1
ATOM 1634 O O . PRO A 1 207 ? -8.118 -1.135 21.708 1.00 93.19 207 PRO A O 1
ATOM 1637 N N . ALA A 1 208 ? -9.356 -1.892 23.422 1.00 95.31 208 ALA A N 1
ATOM 1638 C CA . ALA A 1 208 ? -10.137 -2.829 22.616 1.00 95.31 208 ALA A CA 1
ATOM 1639 C C . ALA A 1 208 ? -10.982 -2.111 21.553 1.00 95.31 208 ALA A C 1
ATOM 1641 O O . ALA A 1 208 ? -11.002 -2.508 20.388 1.00 95.31 208 ALA A O 1
ATOM 1642 N N . TRP A 1 209 ? -11.633 -1.008 21.926 1.00 94.69 209 TRP A N 1
ATOM 1643 C CA . TRP A 1 209 ? -12.367 -0.158 20.994 1.00 94.69 209 TRP A CA 1
ATOM 1644 C C . TRP A 1 209 ? -11.442 0.468 19.945 1.00 94.69 209 TRP A C 1
ATOM 1646 O O . TRP A 1 209 ? -11.744 0.407 18.757 1.00 94.69 209 TRP A O 1
ATOM 1656 N N . THR A 1 210 ? -10.283 0.990 20.358 1.00 91.81 210 THR A N 1
ATOM 1657 C CA . THR A 1 210 ? -9.256 1.537 19.449 1.00 91.81 210 THR A CA 1
ATOM 1658 C C . THR A 1 210 ? -8.867 0.517 18.380 1.00 91.81 210 THR A C 1
ATOM 1660 O O . THR A 1 210 ? -8.768 0.832 17.191 1.00 91.81 210 THR A O 1
ATOM 1663 N N . GLN A 1 211 ? -8.678 -0.731 18.792 1.00 93.69 211 GLN A N 1
ATOM 1664 C CA . GLN A 1 211 ? -8.308 -1.810 17.895 1.00 93.69 211 GLN A CA 1
ATOM 1665 C C . GLN A 1 211 ? -9.449 -2.221 16.958 1.00 93.69 211 GLN A C 1
ATOM 1667 O O . GLN A 1 211 ? -9.219 -2.388 15.761 1.00 93.69 211 GLN A O 1
ATOM 1672 N N . ARG A 1 212 ? -10.686 -2.318 17.463 1.00 95.62 212 ARG A N 1
ATOM 1673 C CA . ARG A 1 212 ? -11.882 -2.556 16.637 1.00 95.62 212 ARG A CA 1
ATOM 1674 C C . ARG A 1 212 ? -12.090 -1.455 15.607 1.00 95.62 212 ARG A C 1
ATOM 1676 O O . ARG A 1 212 ? -12.315 -1.764 14.446 1.00 95.62 212 ARG A O 1
ATOM 1683 N N . LEU A 1 213 ? -11.948 -0.192 15.998 1.00 94.19 213 LEU A N 1
ATOM 1684 C CA . LEU A 1 213 ? -12.067 0.939 15.082 1.00 94.19 213 LEU A CA 1
ATOM 1685 C C . LEU A 1 213 ? -10.964 0.909 14.015 1.00 94.19 213 LEU A C 1
ATOM 1687 O O . LEU A 1 213 ? -11.236 1.124 12.836 1.00 94.19 213 LEU A O 1
ATOM 1691 N N . THR A 1 214 ? -9.734 0.556 14.397 1.00 91.88 214 THR A N 1
ATOM 1692 C CA . THR A 1 214 ? -8.635 0.345 13.440 1.00 91.88 214 THR A CA 1
ATOM 1693 C C . THR A 1 214 ? -8.979 -0.759 12.438 1.00 91.88 214 THR A C 1
ATOM 1695 O O . THR A 1 214 ? -8.758 -0.590 11.238 1.00 91.88 214 THR A O 1
ATOM 1698 N N . LEU A 1 215 ? -9.576 -1.861 12.902 1.00 95.00 215 LEU A N 1
ATOM 1699 C CA . LEU A 1 215 ? -10.054 -2.929 12.028 1.00 95.00 215 LEU A CA 1
ATOM 1700 C C . LEU A 1 215 ? -11.202 -2.461 11.122 1.00 95.00 215 LEU A C 1
ATOM 1702 O O . LEU A 1 215 ? -11.198 -2.781 9.937 1.00 95.00 215 LEU A O 1
ATOM 1706 N N . THR A 1 216 ? -12.138 -1.654 11.631 1.00 95.94 216 THR A N 1
ATOM 1707 C CA . THR A 1 216 ? -13.259 -1.104 10.846 1.00 95.94 216 THR A CA 1
ATOM 1708 C C . THR A 1 216 ? -12.728 -0.256 9.699 1.00 95.94 216 THR A C 1
ATOM 1710 O O . THR A 1 216 ? -13.147 -0.410 8.552 1.00 95.94 216 THR A O 1
ATOM 1713 N N . LEU A 1 217 ? -11.749 0.599 9.997 1.00 92.12 217 LEU A N 1
ATOM 1714 C CA . LEU A 1 217 ? -11.055 1.422 9.013 1.00 92.12 217 LEU A CA 1
ATOM 1715 C C . LEU A 1 217 ? -10.321 0.566 7.974 1.00 92.12 217 LEU A C 1
ATOM 1717 O O . LEU A 1 217 ? -10.375 0.869 6.780 1.00 92.12 217 LEU A O 1
ATOM 1721 N N . ALA A 1 218 ? -9.679 -0.521 8.407 1.00 90.50 218 ALA A N 1
ATOM 1722 C CA . ALA A 1 218 ? -8.999 -1.451 7.515 1.00 90.50 218 ALA A CA 1
ATOM 1723 C C . ALA A 1 218 ? -9.969 -2.169 6.570 1.00 90.50 218 ALA A C 1
ATOM 1725 O O . ALA A 1 218 ? -9.755 -2.174 5.357 1.00 90.50 218 ALA A O 1
ATOM 1726 N N . LEU A 1 219 ? -11.054 -2.722 7.115 1.00 94.94 219 LEU A N 1
ATOM 1727 C CA . LEU A 1 219 ? -12.096 -3.419 6.365 1.00 94.94 219 LEU A CA 1
ATOM 1728 C C . LEU A 1 219 ? -12.781 -2.491 5.369 1.00 94.94 219 LEU A C 1
ATOM 1730 O O . LEU A 1 219 ? -12.980 -2.869 4.219 1.00 94.94 219 LEU A O 1
ATOM 1734 N N . LYS A 1 220 ? -13.114 -1.267 5.784 1.00 93.50 220 LYS A N 1
ATOM 1735 C CA . LYS A 1 220 ? -13.749 -0.293 4.901 1.00 93.50 220 LYS A CA 1
ATOM 1736 C C . LYS A 1 220 ? -12.840 0.094 3.740 1.00 93.50 220 LYS A C 1
ATOM 1738 O O . LYS A 1 220 ? -13.253 -0.018 2.592 1.00 93.50 220 LYS A O 1
ATOM 1743 N N . SER A 1 221 ? -11.587 0.442 4.038 1.00 88.00 221 SER A N 1
ATOM 1744 C CA . SER A 1 221 ? -10.587 0.709 3.003 1.00 88.00 221 SER A CA 1
ATOM 1745 C C . SER A 1 221 ? -10.477 -0.491 2.054 1.00 88.00 221 SER A C 1
ATOM 1747 O O . SER A 1 221 ? -10.549 -0.340 0.840 1.00 88.00 221 SER A O 1
ATOM 1749 N N . PHE A 1 222 ? -10.413 -1.714 2.584 1.00 89.56 222 PHE A N 1
ATOM 1750 C CA . PHE A 1 222 ? -10.315 -2.918 1.763 1.00 89.56 222 PHE A CA 1
ATOM 1751 C C . PHE A 1 222 ? -11.511 -3.090 0.812 1.00 89.56 222 PHE A C 1
ATOM 1753 O O . PHE A 1 222 ? -11.303 -3.342 -0.376 1.00 89.56 222 PHE A O 1
ATOM 1760 N N . LYS A 1 223 ? -12.742 -2.911 1.302 1.00 92.75 223 LYS A N 1
ATOM 1761 C CA . LYS A 1 223 ? -13.972 -2.981 0.495 1.00 92.75 223 LYS A CA 1
ATOM 1762 C C . LYS A 1 223 ? -13.993 -1.920 -0.602 1.00 92.75 223 LYS A C 1
ATOM 1764 O O . LYS A 1 223 ? -14.283 -2.242 -1.754 1.00 92.75 223 LYS A O 1
ATOM 1769 N N . ASP A 1 224 ? -13.627 -0.684 -0.266 1.00 87.56 224 ASP A N 1
ATOM 1770 C CA . ASP A 1 224 ? -13.595 0.432 -1.216 1.00 87.56 224 ASP A CA 1
ATOM 1771 C C . ASP A 1 224 ? -12.625 0.151 -2.379 1.00 87.56 224 ASP A C 1
ATOM 1773 O O . ASP A 1 224 ? -12.909 0.491 -3.529 1.00 87.56 224 ASP A O 1
ATOM 1777 N N . PHE A 1 225 ? -11.506 -0.535 -2.112 1.00 82.69 225 PHE A N 1
ATOM 1778 C CA . PHE A 1 225 ? -10.533 -0.917 -3.141 1.00 82.69 225 PHE A CA 1
ATOM 1779 C C . PHE A 1 225 ? -10.898 -2.185 -3.928 1.00 82.69 225 PHE A C 1
ATOM 1781 O O . PHE A 1 225 ? -10.490 -2.304 -5.085 1.00 82.69 225 PHE A O 1
ATOM 1788 N N . ASN A 1 226 ? -11.635 -3.131 -3.337 1.00 83.81 226 ASN A N 1
ATOM 1789 C CA . ASN A 1 226 ? -11.888 -4.449 -3.937 1.00 83.81 226 ASN A CA 1
ATOM 1790 C C . ASN A 1 226 ? -13.323 -4.648 -4.454 1.00 83.81 226 ASN A C 1
ATOM 1792 O O . ASN A 1 226 ? -13.678 -5.751 -4.864 1.00 83.81 226 ASN A O 1
ATOM 1796 N N . GLY A 1 227 ? -14.126 -3.583 -4.511 1.00 86.38 227 GLY A N 1
ATOM 1797 C CA . GLY A 1 227 ? -15.427 -3.605 -5.183 1.00 86.38 227 GLY A CA 1
ATOM 1798 C C . GLY A 1 227 ? -16.623 -3.896 -4.276 1.00 86.38 227 GLY A C 1
ATOM 1799 O O . GLY A 1 227 ? -17.651 -4.345 -4.776 1.00 86.38 227 GLY A O 1
ATOM 1800 N N . GLY A 1 228 ? -16.522 -3.603 -2.977 1.00 91.75 228 GLY A N 1
ATOM 1801 C CA . GLY A 1 228 ? -17.652 -3.609 -2.042 1.00 91.75 228 GLY A CA 1
ATOM 1802 C C . GLY A 1 228 ? -17.630 -4.742 -1.015 1.00 91.75 228 GLY A C 1
ATOM 1803 O O . GLY A 1 228 ? -16.591 -5.315 -0.720 1.00 91.75 228 GLY A O 1
ATOM 1804 N N . GLU A 1 229 ? -18.792 -5.030 -0.426 1.00 91.38 229 GLU A N 1
ATOM 1805 C CA . GLU A 1 229 ? -18.954 -5.964 0.704 1.00 91.38 229 GLU A CA 1
ATOM 1806 C C . GLU A 1 229 ? -18.574 -7.413 0.366 1.00 91.38 229 GLU A C 1
ATOM 1808 O O . GLU A 1 229 ? -17.939 -8.091 1.174 1.00 91.38 229 GLU A O 1
ATOM 1813 N N . ASP A 1 230 ? -18.883 -7.860 -0.852 1.00 93.06 230 ASP A N 1
ATOM 1814 C CA . ASP A 1 230 ? -18.636 -9.235 -1.308 1.00 93.06 230 ASP A CA 1
ATOM 1815 C C . ASP A 1 230 ? -17.145 -9.536 -1.546 1.00 93.06 230 ASP A C 1
ATOM 1817 O O . ASP A 1 230 ? -16.780 -10.656 -1.905 1.00 93.06 230 ASP A O 1
ATOM 1821 N N . SER A 1 231 ? -16.262 -8.545 -1.367 1.00 92.00 231 SER A N 1
ATOM 1822 C CA . SER A 1 231 ? -14.825 -8.720 -1.561 1.00 92.00 231 SER A CA 1
ATOM 1823 C C . SER A 1 231 ? -14.125 -9.387 -0.376 1.00 92.00 231 SER A C 1
ATOM 1825 O O . SER A 1 231 ? -12.974 -9.802 -0.516 1.00 92.00 231 SER A O 1
ATOM 1827 N N . ILE A 1 232 ? -14.764 -9.452 0.799 1.00 95.62 232 ILE A N 1
ATOM 1828 C CA . ILE A 1 232 ? -14.181 -10.095 1.982 1.00 95.62 232 ILE A CA 1
ATOM 1829 C C . ILE A 1 232 ? -14.214 -11.622 1.799 1.00 95.62 232 ILE A C 1
ATOM 1831 O O . ILE A 1 232 ? -15.284 -12.177 1.543 1.00 95.62 232 ILE A O 1
ATOM 1835 N N . PRO A 1 233 ? -13.078 -12.324 1.974 1.00 94.12 233 PRO A N 1
ATOM 1836 C CA . PRO A 1 233 ? -13.042 -13.783 1.968 1.00 94.12 233 PRO A CA 1
ATOM 1837 C C . PRO A 1 233 ? -14.050 -14.396 2.954 1.00 94.12 233 PRO A C 1
ATOM 1839 O O . PRO A 1 233 ? -14.118 -14.007 4.122 1.00 94.12 233 PRO A O 1
ATOM 1842 N N . GLY A 1 234 ? -14.848 -15.360 2.486 1.00 95.69 234 GLY A N 1
ATOM 1843 C CA . GLY A 1 234 ? -15.949 -15.928 3.273 1.00 95.69 234 GLY A CA 1
ATOM 1844 C C . GLY A 1 234 ? -15.509 -16.651 4.552 1.00 95.69 234 GLY A C 1
ATOM 1845 O O . GLY A 1 234 ? -16.278 -16.736 5.504 1.00 95.69 234 GLY A O 1
ATOM 1846 N N . ASP A 1 235 ? -14.269 -17.132 4.599 1.00 96.50 235 ASP A N 1
ATOM 1847 C CA . ASP A 1 235 ? -13.622 -17.734 5.767 1.00 96.50 235 ASP A CA 1
ATOM 1848 C C . ASP A 1 235 ? -13.231 -16.709 6.845 1.00 96.50 235 ASP A C 1
ATOM 1850 O O . ASP A 1 235 ? -13.171 -17.063 8.022 1.00 96.50 235 ASP A O 1
ATOM 1854 N N . LEU A 1 236 ? -13.039 -15.434 6.482 1.00 96.75 236 LEU A N 1
ATOM 1855 C CA . LEU A 1 236 ? -12.746 -14.360 7.439 1.00 96.75 236 LEU A CA 1
ATOM 1856 C C . LEU A 1 236 ? -13.999 -13.783 8.095 1.00 96.75 236 LEU A C 1
ATOM 1858 O O . LEU A 1 236 ? -13.909 -13.275 9.211 1.00 96.75 236 LEU A O 1
ATOM 1862 N N . LEU A 1 237 ? -15.164 -13.864 7.442 1.00 97.06 237 LEU A N 1
ATOM 1863 C CA . LEU A 1 237 ? -16.411 -13.294 7.966 1.00 97.06 237 LEU A CA 1
ATOM 1864 C C . LEU A 1 237 ? -16.744 -13.784 9.390 1.00 97.06 237 LEU A C 1
ATOM 1866 O O . LEU A 1 237 ? -16.968 -12.929 10.245 1.00 97.06 237 LEU A O 1
ATOM 1870 N N . PRO A 1 238 ? -16.703 -15.095 9.715 1.00 97.75 238 PRO A N 1
ATOM 1871 C CA . PRO A 1 238 ? -16.961 -15.561 11.079 1.00 97.75 238 PRO A CA 1
ATOM 1872 C C . PRO A 1 238 ? -15.956 -15.024 12.106 1.00 97.75 238 PRO A C 1
ATOM 1874 O O . PRO A 1 238 ? -16.338 -14.716 13.235 1.00 97.75 238 PRO A O 1
ATOM 1877 N N . VAL A 1 239 ? -14.682 -14.889 11.720 1.00 97.38 239 VAL A N 1
ATOM 1878 C CA . VAL A 1 239 ? -13.619 -14.369 12.595 1.00 97.38 239 VAL A CA 1
ATOM 1879 C C . VAL A 1 239 ? -13.853 -12.887 12.873 1.00 97.38 239 VAL A C 1
ATOM 1881 O O . VAL A 1 239 ? -13.816 -12.467 14.026 1.00 97.38 239 VAL A O 1
ATOM 1884 N N . ILE A 1 240 ? -14.181 -12.112 11.834 1.00 97.44 240 ILE A N 1
ATOM 1885 C CA . ILE A 1 240 ? -14.537 -10.693 11.934 1.00 97.44 240 ILE A CA 1
ATOM 1886 C C . ILE A 1 240 ? -15.760 -10.511 12.836 1.00 97.44 240 ILE A C 1
ATOM 1888 O O . ILE A 1 240 ? -15.707 -9.727 13.781 1.00 97.44 240 ILE A O 1
ATOM 1892 N N . THR A 1 241 ? -16.845 -11.249 12.590 1.00 97.06 241 THR A N 1
ATOM 1893 C CA . THR A 1 241 ? -18.066 -11.177 13.403 1.00 97.06 241 THR A CA 1
ATOM 1894 C C . THR A 1 241 ? -17.767 -11.488 14.867 1.00 97.06 241 THR A C 1
ATOM 1896 O O . THR A 1 241 ? -18.078 -10.680 15.741 1.00 97.06 241 THR A O 1
ATOM 1899 N N . SER A 1 242 ? -17.058 -12.591 15.136 1.00 96.50 242 SER A N 1
ATOM 1900 C CA . SER A 1 242 ? -16.646 -12.947 16.496 1.00 96.50 242 SER A CA 1
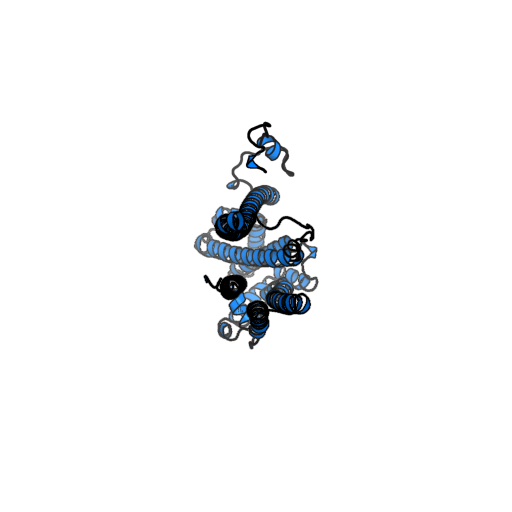ATOM 1901 C C . SER A 1 242 ? -15.791 -11.854 17.145 1.00 96.50 242 SER A C 1
ATOM 1903 O O . SER A 1 242 ? -15.911 -11.620 18.345 1.00 96.50 242 SER A O 1
ATOM 1905 N N . TYR A 1 243 ? -14.930 -11.181 16.382 1.00 96.50 243 TYR A N 1
ATOM 1906 C CA . TYR A 1 243 ? -14.060 -10.118 16.880 1.00 96.50 243 TYR A CA 1
ATOM 1907 C C . TYR A 1 243 ? -14.841 -8.869 17.329 1.00 96.50 243 TYR A C 1
ATOM 1909 O O . TYR A 1 243 ? -14.532 -8.255 18.359 1.00 96.50 243 TYR A O 1
ATOM 1917 N N . TYR A 1 244 ? -15.891 -8.499 16.589 1.00 95.88 244 TYR A N 1
ATOM 1918 C CA . TYR A 1 244 ? -16.762 -7.372 16.941 1.00 95.88 244 TYR A CA 1
ATOM 1919 C C . TYR A 1 244 ? -17.754 -7.700 18.060 1.00 95.88 244 TYR A C 1
ATOM 1921 O O . TYR A 1 244 ? -18.035 -6.835 18.887 1.00 95.88 244 TYR A O 1
ATOM 1929 N N . GLU A 1 245 ? -18.242 -8.936 18.137 1.00 95.31 245 GLU A N 1
ATOM 1930 C CA . GLU A 1 245 ? 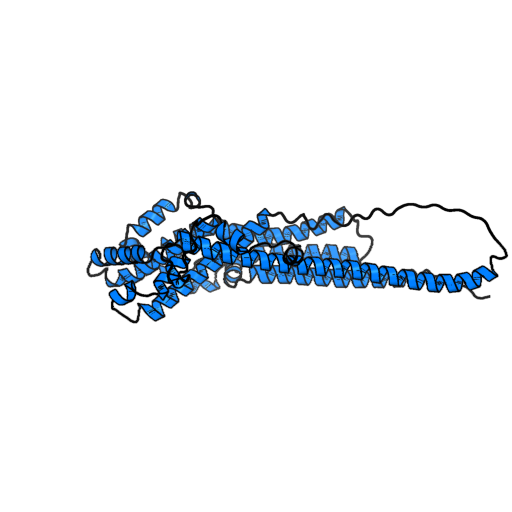-19.229 -9.341 19.145 1.00 95.31 245 GLU A CA 1
ATOM 1931 C C . GLU A 1 245 ? -18.587 -9.677 20.500 1.00 95.31 245 GLU A C 1
ATOM 1933 O O . GLU A 1 245 ? -19.153 -9.381 21.551 1.00 95.31 245 GLU A O 1
ATOM 1938 N N . ASN A 1 246 ? -17.375 -10.241 20.512 1.00 95.88 246 ASN A N 1
ATOM 1939 C CA . ASN A 1 246 ? -16.741 -10.743 21.730 1.00 95.88 246 ASN A CA 1
ATOM 1940 C C . ASN A 1 246 ? -15.638 -9.801 22.240 1.00 95.88 246 ASN A C 1
ATOM 1942 O O . ASN A 1 246 ? -14.518 -9.803 21.728 1.00 95.88 246 ASN A O 1
ATOM 1946 N N . LEU A 1 247 ? -15.939 -8.992 23.265 1.00 95.38 247 LEU A N 1
ATOM 1947 C CA . LEU A 1 247 ? -14.956 -8.082 23.875 1.00 95.38 247 LEU A CA 1
ATOM 1948 C C . LEU A 1 247 ? -13.776 -8.846 24.494 1.00 95.38 247 LEU A C 1
ATOM 1950 O O . LEU A 1 247 ? -12.629 -8.430 24.342 1.00 95.38 247 LEU A O 1
ATOM 1954 N N . THR A 1 248 ? -14.040 -9.980 25.144 1.00 95.81 248 THR A N 1
ATOM 1955 C CA . THR A 1 248 ? -13.011 -10.807 25.785 1.00 95.81 248 THR A CA 1
ATOM 1956 C C . THR A 1 248 ? -11.983 -11.314 24.774 1.00 95.81 248 THR A C 1
ATOM 1958 O O . THR A 1 248 ? -10.796 -11.359 25.090 1.00 95.81 248 THR A O 1
ATOM 1961 N N . GLN A 1 249 ? -12.405 -11.637 23.545 1.00 96.00 249 GLN A N 1
ATOM 1962 C CA . GLN A 1 249 ? -11.481 -12.018 22.472 1.00 96.00 249 GLN A CA 1
ATOM 1963 C C . GLN A 1 249 ? -10.516 -10.876 22.132 1.00 96.00 249 GLN A C 1
ATOM 1965 O O . GLN A 1 249 ? -9.319 -11.112 22.030 1.00 96.00 249 GLN A O 1
ATOM 1970 N N . VAL A 1 250 ? -11.013 -9.643 22.009 1.00 96.88 250 VAL A N 1
ATOM 1971 C CA . VAL A 1 250 ? -10.173 -8.471 21.707 1.00 96.88 250 VAL A CA 1
ATOM 1972 C C . VAL A 1 250 ? -9.189 -8.181 22.841 1.00 96.88 250 VAL A C 1
ATOM 1974 O O . VAL A 1 250 ? -8.028 -7.872 22.596 1.00 96.88 250 VAL A O 1
ATOM 1977 N N . ILE A 1 251 ? -9.629 -8.316 24.094 1.00 96.50 251 ILE A N 1
ATOM 1978 C CA . ILE A 1 251 ? -8.748 -8.152 25.258 1.00 96.50 251 ILE A CA 1
ATOM 1979 C C . ILE A 1 251 ? -7.636 -9.208 25.241 1.00 96.50 251 ILE A C 1
ATOM 1981 O O . ILE A 1 251 ? -6.470 -8.862 25.406 1.00 96.50 251 ILE A O 1
ATOM 1985 N N . LYS A 1 252 ? -7.978 -10.474 24.973 1.00 96.31 252 LYS A N 1
ATOM 1986 C CA . LYS A 1 252 ? -6.997 -11.560 24.850 1.00 96.31 252 LYS A CA 1
ATOM 1987 C C . LYS A 1 252 ? -6.005 -11.305 23.714 1.00 96.31 252 LYS A C 1
ATOM 1989 O O . LYS A 1 252 ? -4.808 -11.513 23.881 1.00 96.31 252 LYS A O 1
ATOM 1994 N N . ASP A 1 253 ? -6.491 -10.827 22.576 1.00 95.81 253 ASP A N 1
ATOM 1995 C CA . ASP A 1 253 ? -5.659 -10.421 21.448 1.00 95.81 253 ASP A CA 1
ATOM 1996 C C . ASP A 1 253 ? -4.651 -9.334 21.861 1.00 95.81 253 ASP A C 1
ATOM 1998 O O . ASP A 1 253 ? -3.461 -9.474 21.592 1.00 95.81 253 ASP A O 1
ATOM 2002 N N . LEU A 1 254 ? -5.086 -8.287 22.573 1.00 94.94 254 LEU A N 1
ATOM 2003 C CA . LEU A 1 254 ? -4.201 -7.222 23.071 1.00 94.94 254 LEU A CA 1
ATOM 2004 C C . LEU A 1 254 ? -3.109 -7.729 24.021 1.00 94.94 254 LEU A C 1
ATOM 2006 O O . LEU A 1 254 ? -2.004 -7.188 24.011 1.00 94.94 254 LEU A O 1
ATOM 2010 N N . GLU A 1 255 ? -3.408 -8.743 24.833 1.00 95.38 255 GLU A N 1
ATOM 2011 C CA . GLU A 1 255 ? -2.437 -9.369 25.737 1.00 95.38 255 GLU A CA 1
ATOM 2012 C C . GLU A 1 255 ? -1.402 -10.208 24.980 1.00 95.38 255 GLU A C 1
ATOM 2014 O O . GLU A 1 255 ? -0.224 -10.189 25.326 1.00 95.38 255 GLU A O 1
ATOM 2019 N N . VAL A 1 256 ? -1.829 -10.919 23.933 1.00 94.19 256 VAL A N 1
ATOM 2020 C CA . VAL A 1 256 ? -0.978 -11.849 23.174 1.00 94.19 256 VAL A CA 1
ATOM 2021 C C . VAL A 1 256 ? -0.142 -11.136 22.107 1.00 94.19 256 VAL A C 1
ATOM 2023 O O . VAL A 1 256 ? 0.973 -11.562 21.813 1.00 94.19 256 VAL A O 1
ATOM 2026 N N . MET A 1 257 ? -0.627 -10.025 21.548 1.00 88.19 257 MET A N 1
ATOM 2027 C CA . MET A 1 257 ? 0.027 -9.307 20.446 1.00 88.19 257 MET A CA 1
ATOM 2028 C C . MET A 1 257 ? 1.509 -8.958 20.630 1.00 88.19 257 MET A C 1
ATOM 2030 O O . MET A 1 257 ? 2.244 -9.054 19.645 1.00 88.19 257 MET A O 1
ATOM 2034 N N . PRO A 1 258 ? 1.981 -8.522 21.814 1.00 86.75 258 PRO A N 1
ATOM 2035 C CA . PRO A 1 258 ? 3.395 -8.217 22.010 1.00 86.75 258 PRO A CA 1
ATOM 2036 C C . PRO A 1 258 ? 4.304 -9.447 21.881 1.00 86.75 258 PRO A C 1
ATOM 2038 O O . PRO A 1 258 ? 5.462 -9.297 21.491 1.00 86.75 258 PRO A O 1
ATOM 2041 N N . GLU A 1 259 ? 3.790 -10.635 22.212 1.00 89.88 259 GLU A N 1
ATOM 2042 C CA . GLU A 1 259 ? 4.561 -11.880 22.281 1.00 89.88 259 GLU A CA 1
ATOM 2043 C C . GLU A 1 259 ? 4.371 -12.751 21.032 1.00 89.88 259 GLU A C 1
ATOM 2045 O O . GLU A 1 259 ? 5.363 -13.157 20.427 1.00 89.88 259 GLU A O 1
ATOM 2050 N N . ASN A 1 260 ? 3.119 -12.992 20.620 1.00 90.12 260 ASN A N 1
ATOM 2051 C CA . ASN A 1 260 ? 2.742 -13.876 19.509 1.00 90.12 260 ASN A CA 1
ATOM 2052 C C . ASN A 1 260 ? 1.622 -13.240 18.651 1.00 90.12 260 ASN A C 1
ATOM 2054 O O . ASN A 1 260 ? 0.472 -13.682 18.693 1.00 90.12 260 ASN A O 1
ATOM 2058 N N . PRO A 1 261 ? 1.908 -12.184 17.869 1.00 86.19 261 PRO A N 1
ATOM 2059 C CA . PRO A 1 261 ? 0.910 -11.497 17.058 1.00 86.19 261 PRO A CA 1
ATOM 2060 C C . PRO A 1 261 ? 0.211 -12.420 16.049 1.00 86.19 261 PRO A C 1
ATOM 2062 O O . PRO A 1 261 ? -0.949 -12.178 15.738 1.00 86.19 261 PRO A O 1
ATOM 2065 N N . GLU A 1 262 ? 0.852 -13.493 15.578 1.00 86.06 262 GLU A N 1
ATOM 2066 C CA . GLU A 1 262 ? 0.240 -14.490 14.688 1.00 86.06 262 GLU A CA 1
ATOM 2067 C C . GLU A 1 262 ? -0.978 -15.216 15.301 1.00 86.06 262 GLU A C 1
ATOM 2069 O O . GLU A 1 262 ? -1.881 -15.661 14.587 1.00 86.06 262 GLU A O 1
ATOM 2074 N N . GLU A 1 263 ? -1.048 -15.307 16.632 1.00 91.94 263 GLU A N 1
ATOM 2075 C CA . GLU A 1 263 ? -2.164 -15.945 17.338 1.00 91.94 263 GLU A CA 1
ATOM 2076 C C . GLU A 1 263 ? -3.365 -15.006 17.524 1.00 91.94 263 GLU A C 1
ATOM 2078 O O . GLU A 1 263 ? -4.470 -15.474 17.805 1.00 91.94 263 GLU A O 1
ATOM 2083 N N . ALA A 1 264 ? -3.171 -13.695 17.353 1.00 95.38 264 ALA A N 1
ATOM 2084 C CA . ALA A 1 264 ? -4.227 -12.709 17.524 1.00 95.38 264 ALA A CA 1
ATOM 2085 C C . ALA A 1 264 ? -5.176 -12.713 16.314 1.00 95.38 264 ALA A C 1
ATOM 2087 O O . ALA A 1 264 ? -4.758 -12.534 15.163 1.00 95.38 264 ALA A O 1
ATOM 2088 N N . ALA A 1 265 ? -6.474 -12.855 16.577 1.00 96.62 265 ALA A N 1
ATOM 2089 C CA . ALA A 1 265 ? -7.530 -12.805 15.572 1.00 96.62 265 ALA A CA 1
ATOM 2090 C C . ALA A 1 265 ? -7.467 -11.530 14.713 1.00 96.62 265 ALA A C 1
ATOM 2092 O O . ALA A 1 265 ? -7.661 -11.599 13.502 1.00 96.62 265 ALA A O 1
ATOM 2093 N N . PHE A 1 266 ? -7.125 -10.377 15.294 1.00 94.81 266 PHE A N 1
ATOM 2094 C CA . PHE A 1 266 ? -6.919 -9.132 14.546 1.00 94.81 266 PHE A CA 1
ATOM 2095 C C . PHE A 1 266 ? -5.912 -9.298 13.403 1.00 94.81 266 PHE A C 1
ATOM 2097 O O . PHE A 1 266 ? -6.182 -8.893 12.271 1.00 94.81 266 PHE A O 1
ATOM 2104 N N . TYR A 1 267 ? -4.753 -9.896 13.685 1.00 91.62 267 TYR A N 1
ATOM 2105 C CA . TYR A 1 267 ? -3.710 -10.078 12.683 1.00 91.62 267 TYR A CA 1
ATOM 2106 C C . TYR A 1 267 ? -4.063 -11.175 11.693 1.00 91.62 267 TYR A C 1
ATOM 2108 O O . TYR A 1 267 ? -3.753 -11.014 10.522 1.00 91.62 267 TYR A O 1
ATOM 2116 N N . GLN A 1 268 ? -4.781 -12.217 12.109 1.00 94.69 268 GLN A N 1
ATOM 2117 C CA . GLN A 1 268 ? -5.320 -13.214 11.180 1.00 94.69 268 GLN A CA 1
ATOM 2118 C C . GLN A 1 268 ? -6.299 -12.584 10.184 1.00 94.69 268 GLN A C 1
ATOM 2120 O O . GLN A 1 268 ? -6.242 -12.880 8.993 1.00 94.69 268 GLN A O 1
ATOM 2125 N N . ILE A 1 269 ? -7.157 -11.666 10.644 1.00 95.81 269 ILE A N 1
ATOM 2126 C CA . ILE A 1 269 ? -8.065 -10.926 9.764 1.00 95.81 269 ILE A CA 1
ATOM 2127 C C . ILE A 1 269 ? -7.262 -10.035 8.815 1.00 95.81 269 ILE A C 1
ATOM 2129 O O . ILE A 1 269 ? -7.454 -10.104 7.604 1.00 95.81 269 ILE A O 1
ATOM 2133 N N . VAL A 1 270 ? -6.355 -9.206 9.340 1.00 90.69 270 VAL A N 1
ATOM 2134 C CA . VAL A 1 270 ? -5.562 -8.282 8.516 1.00 90.69 270 VAL A CA 1
ATOM 2135 C C . VAL A 1 270 ? -4.691 -9.038 7.511 1.00 90.69 270 VAL A C 1
ATOM 2137 O O . VAL A 1 270 ? -4.681 -8.670 6.338 1.00 90.69 270 VAL A O 1
ATOM 2140 N N . ASP A 1 271 ? -4.010 -10.104 7.933 1.00 88.81 271 ASP A N 1
ATOM 2141 C CA . ASP A 1 271 ? -3.209 -10.968 7.064 1.00 88.81 271 ASP A CA 1
ATOM 2142 C C . ASP A 1 271 ? -4.083 -11.642 6.004 1.00 88.81 271 ASP A C 1
ATOM 2144 O O . ASP A 1 271 ? -3.768 -11.579 4.819 1.00 88.81 271 ASP A O 1
ATOM 2148 N N . GLY A 1 272 ? -5.247 -12.170 6.388 1.00 92.19 272 GLY A N 1
ATOM 2149 C CA . GLY A 1 272 ? -6.215 -12.739 5.457 1.00 92.19 272 GLY A CA 1
ATOM 2150 C C . GLY A 1 272 ? -6.648 -11.748 4.373 1.00 92.19 272 GLY A C 1
ATOM 2151 O O . GLY A 1 272 ? -6.607 -12.085 3.187 1.00 92.19 272 GLY A O 1
ATOM 2152 N N . LEU A 1 273 ? -6.973 -10.505 4.751 1.00 90.12 273 LEU A N 1
ATOM 2153 C CA . LEU A 1 273 ? -7.362 -9.442 3.814 1.00 90.12 273 LEU A CA 1
ATOM 2154 C C . LEU A 1 273 ? -6.233 -9.098 2.831 1.00 90.12 273 LEU A C 1
ATOM 2156 O O . LEU A 1 273 ? -6.473 -8.888 1.642 1.00 90.12 273 LEU A O 1
ATOM 2160 N N . ILE A 1 274 ? -4.987 -9.034 3.301 1.00 84.19 274 ILE A N 1
ATOM 2161 C CA . ILE A 1 274 ? -3.851 -8.610 2.470 1.00 84.19 274 ILE A CA 1
ATOM 2162 C C . ILE A 1 274 ? -3.119 -9.769 1.794 1.00 84.19 274 ILE A C 1
ATOM 2164 O O . ILE A 1 274 ? -2.324 -9.518 0.891 1.00 84.19 274 ILE A O 1
ATOM 2168 N N . SER A 1 275 ? -3.370 -11.019 2.174 1.00 84.62 275 SER A N 1
ATOM 2169 C CA . SER A 1 275 ? -2.635 -12.204 1.712 1.00 84.62 275 SER A CA 1
ATOM 2170 C C . SER A 1 275 ? -2.585 -12.303 0.182 1.00 84.62 275 SER A C 1
ATOM 2172 O O . SER A 1 275 ? -1.505 -12.398 -0.412 1.00 84.62 275 SER A O 1
ATOM 2174 N N . GLY A 1 276 ? -3.739 -12.171 -0.482 1.00 78.75 276 GLY A N 1
ATOM 2175 C CA . GLY A 1 276 ? -3.838 -12.180 -1.945 1.00 78.75 276 GLY A CA 1
ATOM 2176 C C . GLY A 1 276 ? -3.075 -11.023 -2.598 1.00 78.75 276 GLY A C 1
ATOM 2177 O O . GLY A 1 276 ? -2.438 -11.175 -3.644 1.00 78.75 276 GLY A O 1
ATOM 2178 N N . SER A 1 277 ? -3.057 -9.874 -1.931 1.00 77.38 277 SER A N 1
ATOM 2179 C CA . SER A 1 277 ? -2.352 -8.675 -2.371 1.00 77.38 277 SER A CA 1
ATOM 2180 C C . SER A 1 277 ? -0.830 -8.772 -2.199 1.00 77.38 277 SER A C 1
ATOM 2182 O O . SER A 1 277 ? -0.064 -8.424 -3.103 1.00 77.38 277 SER A O 1
ATOM 2184 N N . VAL A 1 278 ? -0.364 -9.300 -1.067 1.00 73.44 278 VAL A N 1
ATOM 2185 C CA . VAL A 1 278 ? 1.056 -9.561 -0.798 1.00 73.44 278 VAL A CA 1
ATOM 2186 C C . VAL A 1 278 ? 1.599 -10.563 -1.813 1.00 73.44 278 VAL A C 1
ATOM 2188 O O . VAL A 1 278 ? 2.666 -10.336 -2.389 1.00 73.44 278 VAL A O 1
ATOM 2191 N N . LEU A 1 279 ? 0.847 -11.631 -2.097 1.00 75.19 279 LEU A N 1
ATOM 2192 C CA . LEU A 1 279 ? 1.209 -12.604 -3.123 1.00 75.19 279 LEU A CA 1
ATOM 2193 C C . LEU A 1 279 ? 1.345 -11.939 -4.501 1.00 75.19 279 LEU A C 1
ATOM 2195 O O . LEU A 1 279 ? 2.366 -12.115 -5.167 1.00 75.19 279 LEU A O 1
ATOM 2199 N N . SER A 1 280 ? 0.374 -11.107 -4.886 1.00 70.06 280 SER A N 1
ATOM 2200 C CA . SER A 1 280 ? 0.424 -10.338 -6.135 1.00 70.06 280 SER A CA 1
ATOM 2201 C C . SER A 1 280 ? 1.662 -9.433 -6.206 1.00 70.06 280 SER A C 1
ATOM 2203 O O . SER A 1 280 ? 2.389 -9.441 -7.203 1.00 70.06 280 SER A O 1
ATOM 2205 N N . THR A 1 281 ? 1.983 -8.722 -5.118 1.00 70.25 281 THR A N 1
ATOM 2206 C CA . THR A 1 281 ? 3.161 -7.835 -5.049 1.00 70.25 281 THR A CA 1
ATOM 2207 C C . THR A 1 281 ? 4.467 -8.586 -5.231 1.00 70.25 281 THR A C 1
ATOM 2209 O O . THR A 1 281 ? 5.343 -8.132 -5.968 1.00 70.25 281 THR A O 1
ATOM 2212 N N . ARG A 1 282 ? 4.595 -9.764 -4.614 1.00 73.69 282 ARG A N 1
ATOM 2213 C CA . ARG A 1 282 ? 5.762 -10.635 -4.805 1.00 73.69 282 ARG A CA 1
ATOM 2214 C C . ARG A 1 282 ? 5.909 -11.029 -6.273 1.00 73.69 282 ARG A C 1
ATOM 2216 O O . ARG A 1 282 ? 7.006 -10.962 -6.824 1.00 73.69 282 ARG A O 1
ATOM 2223 N N . CYS A 1 283 ? 4.806 -11.379 -6.931 1.00 75.81 283 CYS A N 1
ATOM 2224 C CA . CYS A 1 283 ? 4.820 -11.753 -8.339 1.00 75.81 283 CYS A CA 1
ATOM 2225 C C . CYS A 1 283 ? 5.162 -10.579 -9.269 1.00 75.81 283 CYS A C 1
ATOM 2227 O O . CYS A 1 283 ? 5.776 -10.813 -10.305 1.00 75.81 283 CYS A O 1
ATOM 2229 N N . ILE A 1 284 ? 4.837 -9.330 -8.914 1.00 78.62 284 ILE A N 1
ATOM 2230 C CA . ILE A 1 284 ? 5.097 -8.147 -9.756 1.00 78.62 284 ILE A CA 1
ATOM 2231 C C . ILE A 1 284 ? 6.585 -7.983 -10.092 1.00 78.62 284 ILE A C 1
ATOM 2233 O O . ILE A 1 284 ? 6.915 -7.721 -11.248 1.00 78.62 284 ILE A O 1
ATOM 2237 N N . ILE A 1 285 ? 7.494 -8.186 -9.134 1.00 83.00 285 ILE A N 1
ATOM 2238 C CA . ILE A 1 285 ? 8.946 -8.115 -9.398 1.00 83.00 285 ILE A CA 1
ATOM 2239 C C . ILE A 1 285 ? 9.382 -9.246 -10.331 1.00 83.00 285 ILE A C 1
ATOM 2241 O O . ILE A 1 285 ? 10.138 -9.024 -11.278 1.00 83.00 285 ILE A O 1
ATOM 2245 N N . GLY A 1 286 ? 8.851 -10.447 -10.096 1.00 84.19 286 GLY A N 1
ATOM 2246 C CA . GLY A 1 286 ? 9.076 -11.603 -10.955 1.00 84.19 286 GLY A CA 1
ATOM 2247 C C . GLY A 1 286 ? 8.626 -11.353 -12.387 1.00 84.19 286 GLY A C 1
ATOM 2248 O O . GLY A 1 286 ? 9.385 -11.598 -13.321 1.00 84.19 286 GLY A O 1
ATOM 2249 N N . PHE A 1 287 ? 7.427 -10.796 -12.560 1.00 80.81 287 PHE A N 1
ATOM 2250 C CA . PHE A 1 287 ? 6.895 -10.408 -13.860 1.00 80.81 287 PHE A CA 1
ATOM 2251 C C . PHE A 1 287 ? 7.717 -9.294 -14.507 1.00 80.81 287 PHE A C 1
ATOM 2253 O O . PHE A 1 287 ? 7.991 -9.381 -15.699 1.00 80.81 287 PHE A O 1
ATOM 2260 N N . ALA A 1 288 ? 8.170 -8.287 -13.754 1.00 84.25 288 ALA A N 1
ATOM 2261 C CA . ALA A 1 288 ? 9.041 -7.236 -14.280 1.00 84.25 288 ALA A CA 1
ATOM 2262 C C . ALA A 1 288 ? 10.362 -7.811 -14.827 1.00 84.25 288 ALA A C 1
ATOM 2264 O O . ALA A 1 288 ? 10.770 -7.479 -15.9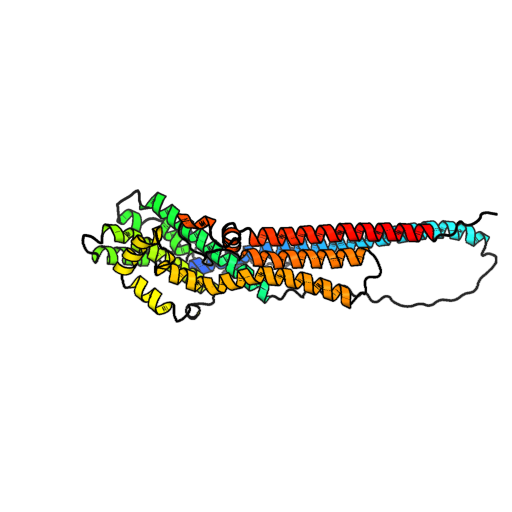43 1.00 84.25 288 ALA A O 1
ATOM 2265 N N . GLY A 1 289 ? 10.988 -8.731 -14.085 1.00 88.31 289 GLY A N 1
ATOM 2266 C CA . GLY A 1 289 ? 12.172 -9.458 -14.545 1.00 88.31 289 GLY A CA 1
ATOM 2267 C C . GLY A 1 289 ? 11.892 -10.330 -15.773 1.00 88.31 289 GLY A C 1
ATOM 2268 O O . GLY A 1 289 ? 12.622 -10.265 -16.763 1.00 88.31 289 GLY A O 1
ATOM 2269 N N . LEU A 1 290 ? 10.784 -11.075 -15.764 1.00 86.06 290 LEU A N 1
ATOM 2270 C CA . LEU A 1 290 ? 10.377 -11.947 -16.867 1.00 86.06 290 LEU A CA 1
ATOM 2271 C C . LEU A 1 290 ? 10.036 -11.166 -18.145 1.00 86.06 290 LEU A C 1
ATOM 2273 O O . LEU A 1 290 ? 10.348 -11.633 -19.240 1.00 86.06 290 LEU A O 1
ATOM 2277 N N . ILE A 1 291 ? 9.463 -9.964 -18.030 1.00 86.00 291 ILE A N 1
ATOM 2278 C CA . ILE A 1 291 ? 9.234 -9.053 -19.160 1.00 86.00 291 ILE A CA 1
ATOM 2279 C C . ILE A 1 291 ? 10.570 -8.652 -19.791 1.00 86.00 291 ILE A C 1
ATOM 2281 O O . ILE A 1 291 ? 10.704 -8.734 -21.009 1.00 86.00 291 ILE A O 1
ATOM 2285 N N . LEU A 1 292 ? 11.575 -8.266 -18.996 1.00 86.62 292 LEU A N 1
ATOM 2286 C CA . LEU A 1 292 ? 12.900 -7.915 -19.525 1.00 86.62 292 LEU A CA 1
ATOM 2287 C C . LEU A 1 292 ? 13.576 -9.102 -20.220 1.00 86.62 292 LEU A C 1
ATOM 2289 O O . LEU A 1 292 ? 14.123 -8.945 -21.313 1.00 86.62 292 LEU A O 1
ATOM 2293 N N . ILE A 1 293 ? 13.493 -10.295 -19.629 1.00 90.62 293 ILE A N 1
ATOM 2294 C CA . ILE A 1 293 ? 14.001 -11.530 -20.239 1.00 90.62 293 ILE A CA 1
ATOM 2295 C C . ILE A 1 293 ? 13.286 -11.803 -21.568 1.00 90.62 293 ILE A C 1
ATOM 2297 O O . ILE A 1 293 ? 13.938 -12.056 -22.580 1.00 90.62 293 ILE A O 1
ATOM 2301 N N . SER A 1 294 ? 11.957 -11.695 -21.589 1.00 84.75 294 SER A N 1
ATOM 2302 C CA . SER A 1 294 ? 11.141 -11.944 -22.782 1.00 84.75 294 SER A CA 1
ATOM 2303 C C . SER A 1 294 ? 11.434 -10.943 -23.897 1.00 84.75 294 SER A C 1
ATOM 2305 O O . SER A 1 294 ? 11.608 -11.353 -25.039 1.00 84.75 294 SER A O 1
ATOM 2307 N N . LEU A 1 295 ? 11.563 -9.651 -23.576 1.00 86.25 295 LEU A N 1
ATOM 2308 C CA . LEU A 1 295 ? 11.961 -8.617 -24.538 1.00 86.25 295 LEU A CA 1
ATOM 2309 C C . LEU A 1 295 ? 13.350 -8.903 -25.118 1.00 86.25 295 LEU A C 1
ATOM 2311 O O . LEU A 1 295 ? 13.547 -8.798 -26.323 1.00 86.25 295 LEU A O 1
ATOM 2315 N N . SER A 1 296 ? 14.293 -9.341 -24.281 1.00 89.94 296 SER A N 1
ATOM 2316 C CA . SER A 1 296 ? 15.638 -9.725 -24.733 1.00 89.94 296 SER A CA 1
ATOM 2317 C C . SER A 1 296 ? 15.596 -10.900 -25.713 1.00 89.94 296 SER A C 1
ATOM 2319 O O . SER A 1 296 ? 16.288 -10.891 -26.728 1.00 89.94 296 SER A O 1
ATOM 2321 N N . LEU A 1 297 ? 14.768 -11.908 -25.425 1.00 89.56 297 LEU A N 1
ATOM 2322 C CA . LEU A 1 297 ? 14.563 -13.063 -26.300 1.00 89.56 297 LEU A CA 1
ATOM 2323 C C . LEU A 1 297 ? 13.866 -12.668 -27.608 1.00 89.56 297 LEU A C 1
ATOM 2325 O O . LEU A 1 297 ? 14.252 -13.151 -28.669 1.00 89.56 297 LEU A O 1
ATOM 2329 N N . GLN A 1 298 ? 12.874 -11.776 -27.556 1.00 87.38 298 GLN A N 1
ATOM 2330 C CA . GLN A 1 298 ? 12.200 -11.249 -28.745 1.00 87.38 298 GLN A CA 1
ATOM 2331 C C . GLN A 1 298 ? 13.171 -10.484 -29.646 1.00 87.38 298 GLN A C 1
ATOM 2333 O O . GLN A 1 298 ? 13.213 -10.754 -30.845 1.00 87.38 298 GLN A O 1
ATOM 2338 N N . ASP A 1 299 ? 13.988 -9.593 -29.077 1.00 87.56 299 ASP A N 1
ATOM 2339 C CA . ASP A 1 299 ? 15.020 -8.855 -29.814 1.00 87.56 299 ASP A CA 1
ATOM 2340 C C . ASP A 1 299 ? 16.031 -9.813 -30.463 1.00 87.56 299 ASP A C 1
ATOM 2342 O O . ASP A 1 299 ? 16.423 -9.626 -31.617 1.00 87.56 299 ASP A O 1
ATOM 2346 N N . PHE A 1 300 ? 16.411 -10.874 -29.745 1.00 89.38 300 PHE A N 1
ATOM 2347 C CA . PHE A 1 300 ? 17.315 -11.908 -30.242 1.00 89.38 300 PHE A CA 1
ATOM 2348 C C . PHE A 1 300 ? 16.726 -12.704 -31.420 1.00 89.38 300 PHE A C 1
ATOM 2350 O O . PHE A 1 300 ? 17.423 -12.949 -32.404 1.00 89.38 300 PHE A O 1
ATOM 2357 N N . ILE A 1 301 ? 15.446 -13.085 -31.343 1.00 85.81 301 ILE A N 1
ATOM 2358 C CA . ILE A 1 301 ? 14.761 -13.863 -32.387 1.00 85.81 301 ILE A CA 1
ATOM 2359 C C . ILE A 1 301 ? 14.475 -13.002 -33.624 1.00 85.81 301 ILE A C 1
ATOM 2361 O O . ILE A 1 301 ? 14.684 -13.454 -34.749 1.00 85.81 301 ILE A O 1
ATOM 2365 N N . HIS A 1 302 ? 13.987 -11.772 -33.438 1.00 81.44 302 HIS A N 1
ATOM 2366 C CA . HIS A 1 302 ? 13.590 -10.903 -34.550 1.00 81.44 302 HIS A CA 1
ATOM 2367 C C . HIS A 1 302 ? 14.773 -10.325 -35.311 1.00 81.44 302 HIS A C 1
ATOM 2369 O O . HIS A 1 302 ? 14.731 -10.194 -36.536 1.00 81.44 302 HIS A O 1
ATOM 2375 N N . SER A 1 303 ? 15.823 -9.959 -34.591 1.00 76.56 303 SER A N 1
ATOM 2376 C CA . SER A 1 303 ? 17.011 -9.364 -35.170 1.00 76.56 303 SER A CA 1
ATOM 2377 C C . SER A 1 303 ? 18.204 -10.141 -34.680 1.00 76.56 303 SER A C 1
ATOM 2379 O O . SER A 1 303 ? 18.758 -9.815 -33.635 1.00 76.56 303 SER A O 1
ATOM 2381 N N . TRP A 1 304 ? 18.616 -11.151 -35.454 1.00 87.75 304 TRP A N 1
ATOM 2382 C CA . TRP A 1 304 ? 19.898 -11.792 -35.201 1.00 87.75 304 TRP A CA 1
ATOM 2383 C C . TRP A 1 304 ? 20.959 -10.686 -35.123 1.00 87.75 304 TRP A C 1
ATOM 2385 O O . TRP A 1 304 ? 21.180 -9.989 -36.125 1.00 87.75 304 TRP A O 1
ATOM 2395 N N . PRO A 1 305 ? 21.555 -10.457 -33.945 1.00 86.75 305 PRO A N 1
ATOM 2396 C CA . PRO A 1 305 ? 22.327 -9.252 -33.690 1.00 86.75 305 PRO A CA 1
ATOM 2397 C C . PRO A 1 305 ? 23.536 -9.203 -34.625 1.00 86.75 305 PRO A C 1
ATOM 2399 O O . PRO A 1 305 ? 24.414 -10.070 -34.591 1.00 86.75 305 PRO A O 1
ATOM 2402 N N . ARG A 1 306 ? 23.558 -8.195 -35.504 1.00 88.81 306 ARG A N 1
ATOM 2403 C CA . ARG A 1 306 ? 24.613 -8.018 -36.516 1.00 88.81 306 ARG A CA 1
ATOM 2404 C C . ARG A 1 306 ? 25.831 -7.308 -35.954 1.00 88.81 306 ARG A C 1
ATOM 2406 O O . ARG A 1 306 ? 26.932 -7.502 -36.461 1.00 88.81 306 ARG A O 1
ATOM 2413 N N . ASP A 1 307 ? 25.639 -6.480 -34.931 1.00 91.69 307 ASP A N 1
ATOM 2414 C CA . ASP A 1 307 ? 26.721 -5.749 -34.292 1.00 91.69 307 ASP A CA 1
ATOM 2415 C C . ASP A 1 307 ? 26.864 -6.097 -32.803 1.00 91.69 307 ASP A C 1
ATOM 2417 O O . ASP A 1 307 ? 25.968 -6.613 -32.131 1.00 91.69 307 ASP A O 1
ATOM 2421 N N . ARG A 1 308 ? 28.050 -5.802 -32.269 1.00 93.25 308 ARG A N 1
ATOM 2422 C CA . ARG A 1 308 ? 28.375 -5.992 -30.849 1.00 93.25 308 ARG A CA 1
ATOM 2423 C C . AR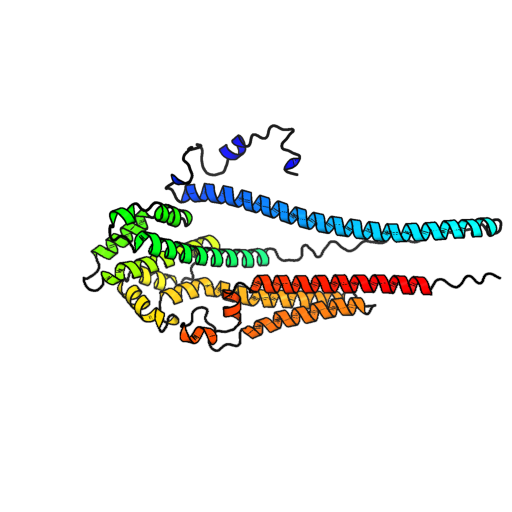G A 1 308 ? 27.533 -5.122 -29.905 1.00 93.25 308 ARG A C 1
ATOM 2425 O O . ARG A 1 308 ? 27.491 -5.396 -28.710 1.00 93.25 308 ARG A O 1
ATOM 2432 N N . TYR A 1 309 ? 26.896 -4.061 -30.406 1.00 91.88 309 TYR A N 1
ATOM 2433 C CA . TYR A 1 309 ? 26.132 -3.121 -29.585 1.00 91.88 309 TYR A CA 1
ATOM 2434 C C . TYR A 1 309 ? 24.701 -3.616 -29.350 1.00 91.88 309 TYR A C 1
ATOM 2436 O O . TYR A 1 309 ? 24.209 -3.504 -28.231 1.00 91.88 309 TYR A O 1
ATOM 2444 N N . GLN A 1 310 ? 24.081 -4.241 -30.351 1.00 90.62 310 GLN A N 1
ATOM 2445 C CA . GLN A 1 310 ? 22.825 -4.982 -30.254 1.00 90.62 310 GLN A CA 1
ATOM 2446 C C . GLN A 1 310 ? 22.965 -6.136 -29.261 1.00 90.62 310 GLN A C 1
ATOM 2448 O O . GLN A 1 310 ? 22.155 -6.246 -28.344 1.00 90.62 310 GLN A O 1
ATOM 2453 N N . TRP A 1 311 ? 24.053 -6.913 -29.354 1.00 94.44 311 TRP A N 1
ATOM 2454 C CA . TRP A 1 311 ? 24.396 -7.913 -28.336 1.00 94.44 311 TRP A CA 1
ATOM 2455 C C . TRP A 1 311 ? 24.489 -7.308 -26.934 1.00 94.44 311 TRP A C 1
ATOM 2457 O O . TRP A 1 311 ? 23.976 -7.896 -25.985 1.00 94.44 311 TRP A O 1
ATOM 2467 N N . GLY A 1 312 ? 25.093 -6.125 -26.793 1.00 92.69 312 GLY A N 1
ATOM 2468 C CA . GLY A 1 312 ? 25.153 -5.414 -25.516 1.00 92.69 312 GLY A CA 1
ATOM 2469 C C . GLY A 1 312 ? 23.773 -5.027 -24.973 1.00 92.69 312 GLY A C 1
ATOM 2470 O O . GLY A 1 312 ? 23.528 -5.173 -23.777 1.00 92.69 312 GLY A O 1
ATOM 2471 N N . VAL A 1 313 ? 22.848 -4.584 -25.832 1.00 92.81 313 VAL A N 1
ATOM 2472 C CA . VAL A 1 313 ? 21.478 -4.232 -25.415 1.00 92.81 313 VAL A CA 1
ATOM 2473 C C . VAL A 1 313 ? 20.722 -5.483 -24.971 1.00 92.81 313 VAL A C 1
ATOM 2475 O O . VAL A 1 313 ? 20.222 -5.511 -23.850 1.00 92.81 313 VAL A O 1
ATOM 2478 N N . ILE A 1 314 ? 20.730 -6.542 -25.784 1.00 93.62 314 ILE A N 1
ATOM 2479 C CA . ILE A 1 314 ? 20.085 -7.825 -25.461 1.00 93.62 314 ILE A CA 1
ATOM 2480 C C . ILE A 1 314 ? 20.647 -8.393 -24.151 1.00 93.62 314 ILE A C 1
ATOM 2482 O O . ILE A 1 314 ? 19.895 -8.735 -23.243 1.00 93.62 314 ILE A O 1
ATOM 2486 N N . THR A 1 315 ? 21.976 -8.432 -24.016 1.00 94.56 315 THR A N 1
ATOM 2487 C CA . THR A 1 315 ? 22.637 -8.972 -22.819 1.00 94.56 315 THR A CA 1
ATOM 2488 C C . THR A 1 315 ? 22.330 -8.135 -21.580 1.00 94.56 315 THR A C 1
ATOM 2490 O O . THR A 1 315 ? 22.066 -8.701 -20.525 1.00 94.56 315 THR A O 1
ATOM 2493 N N . SER A 1 316 ? 22.319 -6.800 -21.682 1.00 95.75 316 SER A N 1
ATOM 2494 C CA . SER A 1 316 ? 22.009 -5.945 -20.525 1.00 95.75 316 SER A CA 1
ATOM 2495 C C . SER A 1 316 ? 20.570 -6.129 -20.041 1.00 95.75 316 SER A C 1
ATOM 2497 O O . SER A 1 316 ? 20.368 -6.342 -18.847 1.00 95.75 316 SER A O 1
ATOM 2499 N N . ARG A 1 317 ? 19.590 -6.157 -20.957 1.00 94.31 317 ARG A N 1
ATOM 2500 C CA . ARG A 1 317 ? 18.184 -6.442 -20.628 1.00 94.31 317 ARG A CA 1
ATOM 2501 C C . ARG A 1 317 ? 18.027 -7.819 -19.986 1.00 94.31 317 ARG A C 1
ATOM 2503 O O . ARG A 1 317 ? 17.347 -7.941 -18.970 1.00 94.31 317 ARG A O 1
ATOM 2510 N N . PHE A 1 318 ? 18.701 -8.832 -20.529 1.00 95.19 318 PHE A N 1
ATOM 2511 C CA . PHE A 1 318 ? 18.631 -10.200 -20.023 1.00 95.19 318 PHE A CA 1
ATOM 2512 C C . PHE A 1 318 ? 19.226 -10.315 -18.615 1.00 95.19 318 PHE A C 1
ATOM 2514 O O . PHE A 1 318 ? 18.586 -10.857 -17.718 1.00 95.19 318 PHE A O 1
ATOM 2521 N N . VAL A 1 319 ? 20.415 -9.744 -18.393 1.00 95.88 319 VAL A N 1
ATOM 2522 C CA . VAL A 1 319 ? 21.077 -9.731 -17.080 1.00 95.88 319 VAL A CA 1
ATOM 2523 C C . VAL A 1 319 ? 20.247 -8.960 -16.057 1.00 95.88 319 VAL A C 1
ATOM 2525 O O . VAL A 1 319 ? 20.033 -9.466 -14.959 1.00 95.88 319 VAL A O 1
ATOM 2528 N N . MET A 1 320 ? 19.735 -7.776 -16.403 1.00 95.00 320 MET A N 1
ATOM 2529 C CA . MET A 1 320 ? 18.871 -7.005 -15.505 1.00 95.00 320 MET A CA 1
ATOM 2530 C C . MET A 1 320 ? 17.593 -7.780 -15.161 1.00 95.00 320 MET A C 1
ATOM 2532 O O . MET A 1 320 ? 17.191 -7.828 -14.001 1.00 95.00 320 MET A O 1
ATOM 2536 N N . GLY A 1 321 ? 16.984 -8.440 -16.149 1.00 93.88 321 GLY A N 1
ATOM 2537 C CA . GLY A 1 321 ? 15.832 -9.309 -15.936 1.00 93.88 321 GLY A CA 1
ATOM 2538 C C . GLY A 1 321 ? 16.133 -10.465 -14.980 1.00 93.88 321 GLY A C 1
ATOM 2539 O O . GLY A 1 321 ? 15.370 -10.684 -14.042 1.00 93.88 321 GLY A O 1
ATOM 2540 N N . ILE A 1 322 ? 17.278 -11.138 -15.142 1.00 95.19 322 ILE A N 1
ATOM 2541 C CA . ILE A 1 322 ? 17.745 -12.173 -14.206 1.00 95.19 322 ILE A CA 1
ATOM 2542 C C . ILE A 1 322 ? 17.937 -11.595 -12.807 1.00 95.19 322 ILE A C 1
ATOM 2544 O O . ILE A 1 322 ? 17.468 -12.201 -11.851 1.00 95.19 322 ILE A O 1
ATOM 2548 N N . VAL A 1 323 ? 18.586 -10.436 -12.665 1.00 93.69 323 VAL A N 1
ATOM 2549 C CA . VAL A 1 323 ? 18.787 -9.792 -11.357 1.00 93.69 323 VAL A CA 1
ATOM 2550 C C . VAL A 1 323 ? 17.445 -9.524 -10.679 1.00 93.69 323 VAL A C 1
ATOM 2552 O O . VAL A 1 323 ? 17.279 -9.893 -9.520 1.00 93.69 323 VAL A O 1
ATOM 2555 N N . LEU A 1 324 ? 16.461 -8.971 -11.397 1.00 90.44 324 LEU A N 1
ATOM 2556 C CA . LEU A 1 324 ? 15.113 -8.761 -10.860 1.00 90.4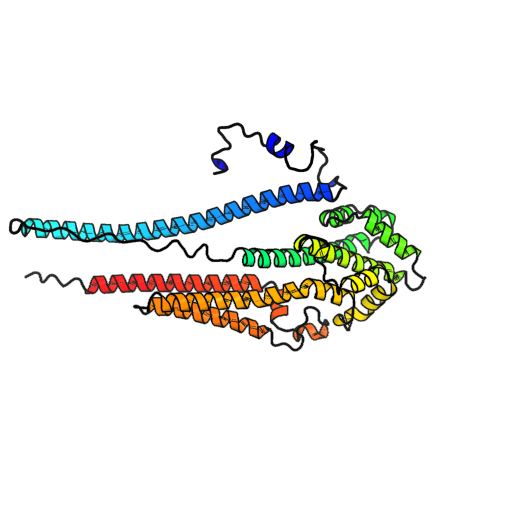4 324 LEU A CA 1
ATOM 2557 C C . LEU A 1 324 ? 14.424 -10.080 -10.480 1.00 90.44 324 LEU A C 1
ATOM 2559 O O . LEU A 1 324 ? 13.799 -10.154 -9.427 1.00 90.44 324 LEU A O 1
ATOM 2563 N N . CYS A 1 325 ? 14.569 -11.143 -11.275 1.00 91.31 325 CYS A N 1
ATOM 2564 C CA . CYS A 1 325 ? 14.053 -12.462 -10.906 1.00 91.31 325 CYS A CA 1
ATOM 2565 C C . CYS A 1 325 ? 14.764 -13.041 -9.672 1.00 91.31 325 CYS A C 1
ATOM 2567 O O . CYS A 1 325 ? 14.109 -13.629 -8.819 1.00 91.31 325 CYS A O 1
ATOM 2569 N N . LEU A 1 326 ? 16.079 -12.851 -9.532 1.00 91.25 326 LEU A N 1
ATOM 2570 C CA . LEU A 1 326 ? 16.843 -13.285 -8.359 1.00 91.25 326 LEU A CA 1
ATOM 2571 C C . LEU A 1 326 ? 16.458 -12.504 -7.099 1.00 91.25 326 LEU A C 1
ATOM 2573 O O . LEU A 1 326 ? 16.573 -13.055 -6.010 1.00 91.25 326 LEU A O 1
ATOM 2577 N N . LEU A 1 327 ? 15.931 -11.278 -7.212 1.00 88.38 327 LEU A N 1
ATOM 2578 C CA . LEU A 1 327 ? 15.344 -10.580 -6.062 1.00 88.38 327 LEU A CA 1
ATOM 2579 C C . LEU A 1 327 ? 14.144 -11.339 -5.476 1.00 88.38 327 LEU A C 1
ATOM 2581 O O . LEU A 1 327 ? 13.861 -11.176 -4.295 1.00 88.38 327 LEU A O 1
ATOM 2585 N N . LEU A 1 328 ? 13.481 -12.234 -6.220 1.00 83.75 328 LEU A N 1
ATOM 2586 C CA . LEU A 1 328 ? 12.483 -13.136 -5.627 1.00 83.75 328 LEU A CA 1
ATOM 2587 C C . LEU A 1 328 ? 13.101 -14.095 -4.601 1.00 83.75 328 LEU A C 1
ATOM 2589 O O . LEU A 1 328 ? 12.417 -14.527 -3.676 1.00 83.75 328 LEU A O 1
ATOM 2593 N N . LEU A 1 329 ? 14.395 -14.406 -4.723 1.00 84.62 329 LEU A N 1
ATOM 2594 C CA . LEU A 1 329 ? 15.117 -15.225 -3.748 1.00 84.62 329 LEU A CA 1
ATOM 2595 C C . LEU A 1 329 ? 15.369 -14.480 -2.428 1.00 84.62 329 LEU A C 1
ATOM 2597 O O . LEU A 1 329 ? 15.703 -15.128 -1.441 1.00 84.62 329 LEU A O 1
ATOM 2601 N N . LEU A 1 330 ? 15.112 -13.163 -2.340 1.00 81.50 330 LEU A N 1
ATOM 2602 C CA . LEU A 1 330 ? 15.016 -12.456 -1.047 1.00 81.50 330 LEU A CA 1
ATOM 2603 C C . LEU A 1 330 ? 13.870 -12.988 -0.170 1.00 81.50 330 LEU A C 1
ATOM 2605 O O . LEU A 1 330 ? 13.751 -12.610 0.994 1.00 81.50 330 LEU A O 1
ATOM 2609 N N . ASN A 1 331 ? 13.036 -13.881 -0.707 1.00 76.81 331 ASN A N 1
ATOM 2610 C CA . ASN A 1 331 ? 12.064 -14.650 0.056 1.00 76.81 331 ASN A CA 1
ATOM 2611 C C . ASN A 1 331 ? 12.694 -15.763 0.925 1.00 76.81 331 ASN A C 1
ATOM 2613 O O . ASN A 1 331 ? 11.980 -16.477 1.630 1.00 76.81 331 ASN A O 1
ATOM 2617 N N . ILE A 1 332 ? 14.022 -15.933 0.894 1.00 80.19 332 ILE A N 1
ATOM 2618 C CA . ILE A 1 332 ? 14.738 -16.795 1.837 1.00 80.19 332 ILE A CA 1
ATOM 2619 C C . ILE A 1 332 ? 14.788 -16.078 3.193 1.00 80.19 332 ILE A C 1
ATOM 2621 O O . ILE A 1 332 ? 15.591 -15.178 3.421 1.00 80.19 332 ILE A O 1
ATOM 2625 N N . GLY A 1 333 ? 13.904 -16.487 4.096 1.00 80.69 333 GLY A N 1
ATOM 2626 C CA . GLY A 1 333 ? 13.874 -16.071 5.494 1.00 80.69 333 GLY A CA 1
ATOM 2627 C C . GLY A 1 333 ? 13.167 -17.122 6.335 1.00 80.69 333 GLY A C 1
ATOM 2628 O O . GLY A 1 333 ? 12.415 -17.939 5.803 1.00 80.69 333 GLY A O 1
ATOM 2629 N N . ARG A 1 334 ? 13.424 -17.120 7.647 1.00 86.38 334 ARG A N 1
ATOM 2630 C CA . ARG A 1 334 ? 12.817 -18.097 8.563 1.00 86.38 334 ARG A CA 1
ATOM 2631 C C . ARG A 1 334 ? 11.319 -17.849 8.734 1.00 86.38 334 ARG A C 1
ATOM 2633 O O . ARG A 1 334 ? 10.565 -18.807 8.850 1.00 86.38 334 ARG A O 1
ATOM 2640 N N . TYR A 1 335 ? 10.916 -16.580 8.711 1.00 84.75 335 TYR A N 1
ATOM 2641 C CA . TYR A 1 335 ? 9.520 -16.165 8.807 1.00 84.75 335 TYR A CA 1
ATOM 2642 C C . TYR A 1 335 ? 9.060 -15.575 7.476 1.00 84.75 335 TYR A C 1
ATOM 2644 O O . TYR A 1 335 ? 9.643 -14.604 6.979 1.00 84.75 335 TYR A O 1
ATOM 2652 N N . GLN A 1 336 ? 8.025 -16.189 6.901 1.00 80.62 336 GLN A N 1
ATOM 2653 C CA . GLN A 1 336 ? 7.406 -15.791 5.633 1.00 80.62 336 GLN A CA 1
ATOM 2654 C C . GLN A 1 336 ? 6.079 -15.036 5.822 1.00 80.62 336 GLN A C 1
ATOM 2656 O O . GLN A 1 336 ? 5.318 -14.886 4.861 1.00 80.62 336 GLN A O 1
ATOM 2661 N N . GLU A 1 337 ? 5.855 -14.514 7.022 1.00 79.81 337 GLU A N 1
ATOM 2662 C CA . GLU A 1 337 ? 4.669 -13.759 7.427 1.00 79.81 337 GLU A CA 1
ATOM 2663 C C . GLU A 1 337 ? 4.965 -12.254 7.470 1.00 79.81 337 GLU A C 1
ATOM 2665 O O . GLU A 1 337 ? 6.102 -11.831 7.724 1.00 79.81 337 GLU A O 1
ATOM 2670 N N . LEU A 1 338 ? 3.942 -11.437 7.186 1.00 73.38 338 LEU A N 1
ATOM 2671 C CA . LEU A 1 338 ? 4.073 -9.978 7.191 1.00 73.38 338 LEU A CA 1
ATOM 2672 C C . LEU A 1 338 ? 4.213 -9.429 8.610 1.00 73.38 338 LEU A C 1
ATOM 2674 O O . LEU A 1 338 ? 4.905 -8.436 8.811 1.00 73.38 338 LEU A O 1
ATOM 2678 N N . VAL A 1 339 ? 3.565 -10.062 9.582 1.00 78.19 339 VAL A N 1
ATOM 2679 C CA . VAL A 1 339 ? 3.588 -9.659 10.986 1.00 78.19 339 VAL A CA 1
ATOM 2680 C C . VAL A 1 339 ? 4.365 -10.716 11.751 1.00 78.19 339 VAL A C 1
ATOM 2682 O O . VAL A 1 339 ? 4.145 -11.903 11.586 1.00 78.19 339 VAL A O 1
ATOM 2685 N N . VAL A 1 340 ? 5.358 -10.273 12.511 1.00 81.12 340 VAL A N 1
ATOM 2686 C CA . VAL A 1 340 ? 6.305 -11.123 13.239 1.00 81.12 340 VAL A CA 1
ATOM 2687 C C . VAL A 1 340 ? 6.633 -10.363 14.527 1.00 81.12 340 VAL A C 1
ATOM 2689 O O . VAL A 1 340 ? 6.759 -9.136 14.440 1.00 81.12 340 VAL A O 1
ATOM 2692 N N . PRO A 1 341 ? 6.788 -11.039 15.681 1.00 83.19 341 PRO A N 1
ATOM 2693 C CA . PRO A 1 341 ? 7.219 -10.421 16.933 1.00 83.19 341 PRO A CA 1
ATOM 2694 C C . PRO A 1 341 ? 8.422 -9.478 16.794 1.00 83.19 341 PRO A C 1
ATOM 2696 O O . PRO A 1 341 ? 9.321 -9.703 15.975 1.00 83.19 341 PRO A O 1
ATOM 2699 N N . ASN A 1 342 ? 8.471 -8.443 17.640 1.00 78.75 342 ASN A N 1
ATOM 2700 C CA . ASN A 1 342 ? 9.503 -7.398 17.594 1.00 78.75 342 ASN A CA 1
ATOM 2701 C C . ASN A 1 342 ? 10.935 -7.946 17.742 1.00 78.75 342 ASN A C 1
ATOM 2703 O O . ASN A 1 342 ? 11.858 -7.473 17.080 1.00 78.75 342 ASN A O 1
ATOM 2707 N N . ASP A 1 343 ? 11.132 -8.972 18.569 1.00 86.81 343 ASP A N 1
ATOM 2708 C CA . ASP A 1 343 ? 12.420 -9.645 18.781 1.00 86.81 343 ASP A CA 1
ATOM 2709 C C . ASP A 1 343 ? 12.881 -10.465 17.558 1.00 86.81 343 ASP A C 1
ATOM 2711 O O . ASP A 1 343 ? 14.071 -10.751 17.391 1.00 86.81 343 ASP A O 1
ATOM 2715 N N . LYS A 1 344 ? 11.951 -10.801 16.661 1.00 86.69 344 LYS A N 1
ATOM 2716 C CA . LYS A 1 344 ? 12.171 -11.624 15.465 1.00 86.69 344 LYS A CA 1
ATOM 2717 C C . LYS A 1 344 ? 12.155 -10.821 14.158 1.00 86.69 344 LYS A C 1
ATOM 2719 O O . LYS A 1 344 ? 12.364 -11.415 13.099 1.00 86.69 344 LYS A O 1
ATOM 2724 N N . LEU A 1 345 ? 11.998 -9.491 14.192 1.00 81.25 345 LEU A N 1
ATOM 2725 C CA . LEU A 1 345 ? 11.953 -8.628 12.993 1.00 81.25 345 LEU A CA 1
ATOM 2726 C C . LEU A 1 345 ? 13.153 -8.828 12.048 1.00 81.25 345 LEU A C 1
ATOM 2728 O O . LEU A 1 345 ? 12.996 -8.888 10.826 1.00 81.25 345 LEU A O 1
ATOM 2732 N N . ASN A 1 346 ? 14.351 -9.024 12.606 1.00 85.56 346 ASN A N 1
ATOM 2733 C CA . ASN A 1 346 ? 15.579 -9.245 11.832 1.00 85.56 346 ASN A CA 1
ATOM 2734 C C . ASN A 1 346 ? 15.647 -10.628 11.153 1.00 85.56 346 ASN A C 1
ATOM 2736 O O . ASN A 1 346 ? 16.506 -10.845 10.304 1.00 85.56 346 ASN A O 1
ATOM 2740 N N . GLN A 1 347 ? 14.769 -11.569 11.522 1.00 88.31 347 GLN A N 1
ATOM 2741 C CA . GLN A 1 347 ? 14.697 -12.925 10.954 1.00 88.31 347 GLN A CA 1
ATOM 2742 C C . GLN A 1 347 ? 13.605 -13.068 9.878 1.00 88.31 347 GLN A C 1
ATOM 2744 O O . GLN A 1 347 ? 13.437 -14.154 9.305 1.00 88.31 347 GLN A O 1
ATOM 2749 N N . ARG A 1 348 ? 12.845 -11.997 9.616 1.00 85.56 348 ARG A N 1
ATOM 2750 C CA . ARG A 1 348 ? 11.817 -11.954 8.572 1.00 85.56 348 ARG A CA 1
ATOM 2751 C C . ARG A 1 348 ? 12.462 -12.051 7.188 1.00 85.56 348 ARG A C 1
ATOM 2753 O O . ARG A 1 348 ? 13.579 -11.577 6.983 1.00 85.56 348 ARG A O 1
ATOM 2760 N N . ALA A 1 349 ? 11.769 -12.666 6.228 1.00 87.50 349 ALA A N 1
ATOM 2761 C CA . ALA A 1 349 ? 12.249 -12.710 4.850 1.00 87.50 349 ALA A CA 1
ATOM 2762 C C . ALA A 1 349 ? 12.528 -11.296 4.315 1.00 87.50 349 ALA A C 1
ATOM 2764 O O . ALA A 1 349 ? 11.728 -10.373 4.502 1.00 87.50 349 ALA A O 1
ATOM 2765 N N . GLY A 1 350 ? 13.661 -11.136 3.625 1.00 85.25 350 GLY A N 1
ATOM 2766 C CA . GLY A 1 350 ? 14.137 -9.838 3.144 1.00 85.25 350 GLY A CA 1
ATOM 2767 C C . GLY A 1 350 ? 13.136 -9.135 2.226 1.00 85.25 350 GLY A C 1
ATOM 2768 O O . GLY A 1 350 ? 13.061 -7.910 2.225 1.00 85.25 350 GLY A O 1
ATOM 2769 N N . VAL A 1 351 ? 12.297 -9.895 1.510 1.00 82.12 351 VAL A N 1
ATOM 2770 C CA . VAL A 1 351 ? 11.214 -9.335 0.685 1.00 82.12 351 VAL A CA 1
ATOM 2771 C C . VAL A 1 351 ? 10.231 -8.484 1.496 1.00 82.12 351 VAL A C 1
ATOM 2773 O O . VAL A 1 351 ? 9.772 -7.459 1.004 1.00 82.12 351 VAL A O 1
ATOM 2776 N N . PHE A 1 352 ? 9.934 -8.857 2.742 1.00 81.62 352 PHE A N 1
ATOM 2777 C CA . PHE A 1 352 ? 9.024 -8.087 3.585 1.00 81.62 352 PHE A CA 1
ATOM 2778 C C . PHE A 1 352 ? 9.673 -6.852 4.169 1.00 81.62 352 PHE A C 1
ATOM 2780 O O . PHE A 1 352 ? 9.052 -5.800 4.159 1.00 81.62 352 PHE A O 1
ATOM 2787 N N . GLN A 1 353 ? 10.923 -6.959 4.618 1.00 83.25 353 GLN A N 1
ATOM 2788 C CA . GLN A 1 353 ? 11.682 -5.788 5.064 1.00 83.25 353 GLN A CA 1
ATOM 2789 C C . GLN A 1 353 ? 11.794 -4.764 3.927 1.00 83.25 353 GLN A C 1
ATOM 2791 O O . GLN A 1 353 ? 11.676 -3.560 4.129 1.00 83.25 353 GLN A O 1
ATOM 2796 N N . TRP A 1 354 ? 11.954 -5.250 2.698 1.00 81.44 354 TRP A N 1
ATOM 2797 C CA . TRP A 1 354 ? 12.009 -4.420 1.504 1.00 81.44 354 TRP A CA 1
ATOM 2798 C C . TRP A 1 354 ? 10.646 -3.823 1.104 1.00 81.44 354 TRP A C 1
ATOM 2800 O O . TRP A 1 354 ? 10.596 -2.669 0.666 1.00 81.44 354 TRP A O 1
ATOM 2810 N N . LEU A 1 355 ? 9.545 -4.566 1.289 1.00 75.88 355 LEU A N 1
ATOM 2811 C CA . LEU A 1 355 ? 8.168 -4.072 1.133 1.00 75.88 355 LEU A CA 1
ATOM 2812 C C . LEU A 1 355 ? 7.826 -2.993 2.162 1.00 75.88 355 LEU A C 1
ATOM 2814 O O . LEU A 1 355 ? 7.319 -1.940 1.791 1.00 75.88 355 LEU A O 1
ATOM 2818 N N . GLU A 1 356 ? 8.137 -3.247 3.429 1.00 72.69 356 GLU A N 1
ATOM 2819 C CA . GLU A 1 356 ? 7.887 -2.350 4.557 1.00 72.69 356 GLU A CA 1
ATOM 2820 C C . GLU A 1 356 ? 8.690 -1.054 4.433 1.00 72.69 356 GLU A C 1
ATOM 2822 O O . GLU A 1 356 ? 8.183 0.031 4.698 1.00 72.69 356 GLU A O 1
ATOM 2827 N N . ALA A 1 357 ? 9.916 -1.141 3.917 1.00 78.81 357 ALA A N 1
ATOM 2828 C CA . ALA A 1 357 ? 10.725 0.031 3.624 1.00 78.81 357 ALA A CA 1
ATOM 2829 C C . ALA A 1 357 ? 10.250 0.799 2.365 1.00 78.81 357 ALA A C 1
ATOM 2831 O O . ALA A 1 357 ? 10.879 1.782 1.976 1.00 78.81 357 ALA A O 1
ATOM 2832 N N . PHE A 1 358 ? 9.164 0.363 1.710 1.00 72.81 358 PHE A N 1
ATOM 2833 C CA . PHE A 1 358 ? 8.615 0.933 0.472 1.00 72.81 358 PHE A CA 1
ATOM 2834 C C . PHE A 1 358 ? 9.627 1.032 -0.679 1.00 72.81 358 PHE A C 1
ATOM 2836 O O . PHE A 1 358 ? 9.454 1.822 -1.608 1.00 72.81 358 PHE A O 1
ATOM 2843 N N . TRP A 1 359 ? 10.681 0.211 -0.656 1.00 79.25 359 TRP A N 1
ATOM 2844 C CA . TRP A 1 359 ? 11.762 0.275 -1.641 1.00 79.25 359 TRP A CA 1
ATOM 2845 C C . TRP A 1 359 ? 11.472 -0.517 -2.913 1.00 79.25 359 TRP A C 1
ATOM 2847 O O . TRP A 1 359 ? 12.153 -0.297 -3.909 1.00 79.25 359 TRP A O 1
ATOM 2857 N N . VAL A 1 360 ? 10.439 -1.364 -2.937 1.00 79.00 360 VAL A N 1
ATOM 2858 C CA . VAL A 1 360 ? 10.090 -2.176 -4.117 1.00 79.00 360 VAL A CA 1
ATOM 2859 C C . VAL A 1 360 ? 9.960 -1.329 -5.384 1.00 79.00 360 VAL A C 1
ATOM 2861 O O . VAL A 1 360 ? 10.641 -1.580 -6.379 1.00 79.00 360 VAL A O 1
ATOM 2864 N N . LEU A 1 361 ? 9.122 -0.289 -5.346 1.00 75.50 361 LEU A N 1
ATOM 2865 C CA . LEU A 1 361 ? 8.895 0.578 -6.503 1.00 75.50 361 LEU A CA 1
ATOM 2866 C C . LEU A 1 361 ? 10.116 1.447 -6.844 1.00 75.50 361 LEU A C 1
ATOM 2868 O O . LEU A 1 361 ? 10.502 1.448 -8.015 1.00 75.50 361 LEU A O 1
ATOM 2872 N N . PRO A 1 362 ? 10.772 2.132 -5.883 1.00 78.31 362 PRO A N 1
ATOM 2873 C CA . PRO A 1 362 ? 12.031 2.827 -6.133 1.00 78.31 362 PRO A CA 1
ATOM 2874 C C . PRO A 1 362 ? 13.104 1.941 -6.765 1.00 78.31 362 PRO A C 1
ATOM 2876 O O . PRO A 1 362 ? 13.721 2.342 -7.745 1.00 78.31 362 PRO A O 1
ATOM 2879 N N . THR A 1 363 ? 13.316 0.724 -6.266 1.00 82.62 363 THR A N 1
ATOM 2880 C CA . THR A 1 363 ? 14.332 -0.189 -6.797 1.00 82.62 363 THR A CA 1
ATOM 2881 C C . THR A 1 363 ? 13.993 -0.647 -8.215 1.00 82.62 363 THR A C 1
ATOM 2883 O O . THR A 1 363 ? 14.883 -0.647 -9.063 1.00 82.62 363 THR A O 1
ATOM 2886 N N . ILE A 1 364 ? 12.727 -0.971 -8.515 1.00 82.88 364 ILE A N 1
ATOM 2887 C CA . ILE A 1 364 ? 12.295 -1.285 -9.888 1.00 82.88 364 ILE A CA 1
ATOM 2888 C C . ILE A 1 364 ? 12.520 -0.073 -10.805 1.00 82.88 364 ILE A C 1
ATOM 2890 O O . ILE A 1 364 ? 13.080 -0.212 -11.892 1.00 82.88 364 ILE A O 1
ATOM 2894 N N . ALA A 1 365 ? 12.137 1.128 -10.365 1.00 81.19 365 ALA A N 1
ATOM 2895 C CA . ALA A 1 365 ? 12.329 2.358 -11.129 1.00 81.19 365 ALA A CA 1
ATOM 2896 C C . ALA A 1 365 ? 13.816 2.656 -11.386 1.00 81.19 365 ALA A C 1
ATOM 2898 O O . ALA A 1 365 ? 14.187 3.003 -12.508 1.00 81.19 365 ALA A O 1
ATOM 2899 N N . ILE A 1 366 ? 14.675 2.469 -10.379 1.00 82.62 366 ILE A N 1
ATOM 2900 C CA . ILE A 1 366 ? 16.132 2.601 -10.502 1.00 82.62 366 ILE A CA 1
ATOM 2901 C C . ILE A 1 366 ? 16.674 1.565 -11.487 1.00 82.62 366 ILE A C 1
ATOM 2903 O O . ILE A 1 366 ? 17.449 1.930 -12.367 1.00 82.62 366 ILE A O 1
ATOM 2907 N N . ALA A 1 367 ? 16.243 0.304 -11.399 1.00 87.50 367 ALA A N 1
ATOM 2908 C CA . ALA A 1 367 ? 16.663 -0.752 -12.316 1.00 87.50 367 ALA A CA 1
ATOM 2909 C C . ALA A 1 367 ? 16.325 -0.400 -13.775 1.00 87.50 367 ALA A C 1
ATOM 2911 O O . ALA A 1 367 ? 17.205 -0.432 -14.637 1.00 87.50 367 ALA A O 1
ATOM 2912 N N . TYR A 1 368 ? 15.091 0.036 -14.052 1.00 85.12 368 TYR A N 1
ATOM 2913 C CA . TYR A 1 368 ? 14.703 0.505 -15.388 1.00 85.12 368 TYR A CA 1
ATOM 2914 C C . TYR A 1 368 ? 15.464 1.764 -15.819 1.00 85.12 368 TYR A C 1
ATOM 2916 O O . TYR A 1 368 ? 15.860 1.871 -16.979 1.00 85.12 368 TYR A O 1
ATOM 2924 N N . GLY A 1 369 ? 15.705 2.708 -14.906 1.00 82.31 369 GLY A N 1
ATOM 2925 C CA . GLY A 1 369 ? 16.479 3.918 -15.186 1.00 82.31 369 GLY A CA 1
ATOM 2926 C C . GLY A 1 369 ? 17.928 3.613 -15.572 1.00 82.31 369 GLY A C 1
ATOM 2927 O O . GLY A 1 369 ? 18.434 4.147 -16.561 1.00 82.31 369 GLY A O 1
ATOM 2928 N N . VAL A 1 370 ? 18.582 2.707 -14.839 1.00 88.81 370 VAL A N 1
ATOM 2929 C CA . VAL A 1 370 ? 19.934 2.218 -15.143 1.00 88.81 370 VAL A CA 1
ATOM 2930 C C . VAL A 1 370 ? 19.945 1.489 -16.484 1.00 88.81 370 VAL A C 1
ATOM 2932 O O . VAL A 1 370 ? 20.793 1.787 -17.325 1.00 88.81 370 VAL A O 1
ATOM 2935 N N . GLN A 1 371 ? 18.979 0.598 -16.720 1.00 93.25 371 GLN A N 1
ATOM 2936 C CA . GLN A 1 371 ? 18.846 -0.124 -17.986 1.00 93.25 371 GLN A CA 1
ATOM 2937 C C . GLN A 1 371 ? 18.720 0.841 -19.174 1.00 93.25 371 GLN A C 1
ATOM 2939 O O . GLN A 1 371 ? 19.445 0.729 -20.163 1.00 93.25 371 GLN A O 1
ATOM 2944 N N . PHE A 1 372 ? 17.863 1.853 -19.051 1.00 86.69 372 PHE A N 1
ATOM 2945 C CA . PHE A 1 372 ? 17.679 2.877 -20.074 1.00 86.69 372 PHE A CA 1
ATOM 2946 C C . PHE A 1 372 ? 18.961 3.681 -20.346 1.00 86.69 372 PHE A C 1
ATOM 2948 O O . PHE A 1 372 ? 19.299 3.967 -21.497 1.00 86.69 372 PHE A O 1
ATOM 2955 N N . LEU A 1 373 ? 19.717 4.022 -19.299 1.00 89.19 373 LEU A N 1
ATOM 2956 C CA . LEU A 1 373 ? 20.982 4.741 -19.432 1.00 89.19 373 LEU A CA 1
ATOM 2957 C C . LEU A 1 373 ? 22.049 3.898 -20.149 1.00 89.19 373 LEU A C 1
ATOM 2959 O O . LEU A 1 373 ? 22.752 4.418 -21.021 1.00 89.19 373 LEU A O 1
ATOM 2963 N N . VAL A 1 374 ? 22.131 2.600 -19.843 1.00 92.69 374 VAL A N 1
ATOM 2964 C CA . VAL A 1 374 ? 23.012 1.648 -20.541 1.00 92.69 374 VAL A CA 1
ATOM 2965 C C . VAL A 1 374 ? 22.673 1.591 -22.033 1.00 92.69 374 VAL A C 1
ATOM 2967 O O . VAL A 1 374 ? 23.569 1.706 -22.872 1.00 92.69 374 VAL A O 1
ATOM 2970 N N . GLU A 1 375 ? 21.389 1.513 -22.383 1.00 91.44 375 GLU A N 1
ATOM 2971 C CA . GLU A 1 375 ? 20.935 1.496 -23.779 1.00 91.44 375 GLU A CA 1
ATOM 2972 C C . GLU A 1 375 ? 21.302 2.779 -24.534 1.00 91.44 375 GLU A C 1
ATOM 2974 O O . GLU A 1 375 ? 21.802 2.716 -25.660 1.00 91.44 375 GLU A O 1
ATOM 2979 N N . ILE A 1 376 ? 21.146 3.951 -23.907 1.00 90.75 376 ILE A N 1
ATOM 2980 C CA . ILE A 1 376 ? 21.567 5.232 -24.497 1.00 90.75 376 ILE A CA 1
ATOM 2981 C C . ILE A 1 376 ? 23.073 5.241 -24.778 1.00 90.75 376 ILE A C 1
ATOM 2983 O O . ILE A 1 376 ? 23.506 5.710 -25.837 1.00 90.75 376 ILE A O 1
ATOM 2987 N N . ILE A 1 377 ? 23.885 4.757 -23.836 1.00 94.06 377 ILE A N 1
ATOM 2988 C CA . ILE A 1 377 ? 25.344 4.719 -23.983 1.00 94.06 377 ILE A CA 1
ATOM 2989 C C . ILE A 1 377 ? 25.739 3.786 -25.132 1.00 94.06 377 ILE A C 1
ATOM 2991 O O . ILE A 1 377 ? 26.522 4.182 -26.001 1.00 94.06 377 ILE A O 1
ATOM 2995 N N . LEU A 1 378 ? 25.159 2.585 -25.186 1.00 92.81 378 LEU A N 1
ATOM 2996 C CA . LEU A 1 378 ? 25.404 1.622 -26.261 1.00 92.81 378 LEU A CA 1
ATOM 2997 C C . LEU A 1 378 ? 24.989 2.180 -27.626 1.00 92.81 378 LEU A C 1
ATOM 2999 O O . LEU A 1 378 ? 25.777 2.120 -28.572 1.00 92.81 378 LEU A O 1
ATOM 3003 N N . ALA A 1 379 ? 23.824 2.824 -27.718 1.00 90.06 379 ALA A N 1
ATOM 3004 C CA . ALA A 1 379 ? 23.360 3.470 -28.945 1.00 90.06 379 ALA A CA 1
ATOM 3005 C C . ALA A 1 379 ? 24.306 4.594 -29.408 1.00 90.06 379 ALA A C 1
ATOM 3007 O O . ALA A 1 379 ? 24.594 4.735 -30.603 1.00 90.06 379 ALA A O 1
ATOM 3008 N N . ARG A 1 380 ? 24.853 5.388 -28.474 1.00 92.50 380 ARG A N 1
ATOM 3009 C CA . ARG A 1 380 ? 25.861 6.416 -28.792 1.00 92.50 380 ARG A CA 1
ATOM 3010 C C . ARG A 1 380 ? 27.150 5.800 -29.333 1.00 92.50 380 ARG A C 1
ATOM 3012 O O . ARG A 1 380 ? 27.715 6.338 -30.290 1.00 92.50 380 ARG A O 1
ATOM 3019 N N . PHE A 1 381 ? 27.613 4.690 -28.760 1.00 95.00 381 PHE A N 1
ATOM 3020 C CA . PHE A 1 381 ? 28.802 3.999 -29.256 1.00 95.00 381 PHE A CA 1
ATOM 3021 C C . PHE A 1 381 ? 28.581 3.346 -30.619 1.00 95.00 381 PHE A C 1
ATOM 3023 O O . PHE A 1 381 ? 29.448 3.496 -31.481 1.00 95.00 381 PHE A O 1
ATOM 3030 N N . ALA A 1 382 ? 27.420 2.730 -30.852 1.00 93.12 382 ALA A N 1
ATOM 3031 C CA . ALA A 1 382 ? 27.042 2.186 -32.155 1.00 93.12 382 ALA A CA 1
ATOM 3032 C C . ALA A 1 382 ? 27.092 3.267 -33.243 1.00 93.12 382 ALA A C 1
ATOM 3034 O O . ALA A 1 382 ? 27.789 3.125 -34.248 1.00 93.12 382 ALA A O 1
ATOM 3035 N N . LYS A 1 383 ? 26.473 4.426 -32.980 1.00 92.19 383 LYS A N 1
ATOM 3036 C CA . LYS A 1 383 ? 26.495 5.578 -33.895 1.00 92.19 383 LYS A CA 1
ATOM 3037 C C . LYS A 1 383 ? 27.911 6.089 -34.169 1.00 92.19 383 LYS A C 1
ATOM 3039 O O . LYS A 1 383 ? 28.220 6.487 -35.290 1.00 92.19 383 LYS A O 1
ATOM 3044 N N . LYS A 1 384 ? 28.783 6.110 -33.156 1.00 93.94 384 LYS A N 1
ATOM 3045 C CA . LYS A 1 384 ? 30.183 6.536 -33.318 1.00 93.94 384 LYS A CA 1
ATOM 3046 C C . LYS A 1 384 ? 30.997 5.525 -34.129 1.00 93.94 384 LYS A C 1
ATOM 3048 O O . LYS A 1 384 ? 31.840 5.943 -34.918 1.00 93.94 384 LYS A O 1
ATOM 3053 N N . ALA A 1 385 ? 30.763 4.229 -33.936 1.00 93.38 385 ALA A N 1
ATOM 3054 C CA . ALA A 1 385 ? 31.429 3.170 -34.686 1.00 93.38 385 ALA A CA 1
ATOM 3055 C C . ALA A 1 385 ? 31.026 3.191 -36.165 1.00 93.38 385 ALA A C 1
ATOM 3057 O O . ALA A 1 385 ? 31.907 3.163 -37.020 1.00 93.38 385 ALA A O 1
ATOM 3058 N N . LEU A 1 386 ? 29.732 3.358 -36.455 1.00 92.88 386 LEU A N 1
ATOM 3059 C CA . LEU A 1 386 ? 29.223 3.469 -37.823 1.00 92.88 386 LEU A CA 1
ATOM 3060 C C . LEU A 1 386 ? 29.876 4.636 -38.578 1.00 92.88 386 LEU A C 1
ATOM 3062 O O . LEU A 1 386 ? 30.444 4.441 -39.645 1.00 92.88 386 LEU A O 1
ATOM 3066 N N . LYS A 1 387 ? 29.920 5.826 -37.964 1.00 94.38 387 LYS A N 1
ATOM 3067 C CA . LYS A 1 387 ? 30.588 7.000 -38.556 1.00 94.38 387 LYS A CA 1
ATOM 3068 C C . LYS A 1 387 ? 32.075 6.782 -38.852 1.00 94.38 387 LYS A C 1
ATOM 3070 O O . LYS A 1 387 ? 32.613 7.414 -39.753 1.00 94.38 387 LYS A O 1
ATOM 3075 N N . ARG A 1 388 ? 32.763 5.952 -38.060 1.00 93.19 388 ARG A N 1
ATOM 3076 C CA . ARG A 1 388 ? 34.181 5.626 -38.288 1.00 93.19 388 ARG A CA 1
ATOM 3077 C C . ARG A 1 388 ? 34.352 4.660 -39.455 1.00 93.19 388 ARG A C 1
ATOM 3079 O O . ARG A 1 388 ? 35.261 4.872 -40.244 1.00 93.19 388 ARG A O 1
ATOM 3086 N N . ALA A 1 389 ? 33.474 3.666 -39.572 1.00 92.50 389 ALA A N 1
ATOM 3087 C CA . ALA A 1 389 ? 33.468 2.739 -40.701 1.00 92.50 389 ALA A CA 1
ATOM 3088 C C . ALA A 1 389 ? 33.191 3.470 -42.030 1.00 92.50 389 ALA A C 1
ATOM 3090 O O . ALA A 1 389 ? 33.943 3.318 -42.987 1.00 92.50 389 ALA A O 1
ATOM 3091 N N . GLU A 1 390 ? 32.196 4.366 -42.050 1.00 92.75 390 GLU A N 1
ATOM 3092 C CA . GLU A 1 390 ? 31.887 5.207 -43.219 1.00 92.75 390 GLU A CA 1
ATOM 3093 C C . GLU A 1 390 ? 33.053 6.131 -43.617 1.00 92.75 390 GLU A C 1
ATOM 3095 O O . GLU A 1 390 ? 33.228 6.456 -44.790 1.00 92.75 390 GLU A O 1
ATOM 3100 N N . ALA A 1 391 ? 33.852 6.586 -42.646 1.00 93.69 391 ALA A N 1
ATOM 3101 C CA . ALA A 1 391 ? 35.015 7.426 -42.913 1.00 93.69 391 ALA A CA 1
ATOM 3102 C C . ALA A 1 391 ? 36.191 6.632 -43.503 1.00 93.69 391 ALA A C 1
ATOM 3104 O O . ALA A 1 391 ? 36.895 7.173 -44.349 1.00 93.69 391 ALA A O 1
ATOM 3105 N N . SER A 1 392 ? 36.391 5.375 -43.088 1.00 92.94 392 SER A N 1
ATOM 3106 C CA . SER A 1 392 ? 37.437 4.501 -43.640 1.00 92.94 392 SER A CA 1
ATOM 3107 C C . SER A 1 392 ? 37.112 3.954 -45.030 1.00 92.94 392 SER A C 1
ATOM 3109 O O . SER A 1 392 ? 38.024 3.603 -45.765 1.00 92.94 392 SER A O 1
ATOM 3111 N N . GLU A 1 393 ? 35.831 3.876 -45.398 1.00 91.19 393 GLU A N 1
ATOM 3112 C CA . GLU A 1 393 ? 35.409 3.402 -46.722 1.00 91.19 393 GLU A CA 1
ATOM 3113 C C . GLU A 1 393 ? 35.493 4.466 -47.820 1.00 91.19 393 GLU A C 1
ATOM 3115 O O . GLU A 1 393 ? 35.350 4.124 -48.991 1.00 91.19 393 GLU A O 1
ATOM 3120 N N . LYS A 1 394 ? 35.719 5.747 -47.497 1.00 86.31 394 LYS A N 1
ATOM 3121 C CA . LYS A 1 394 ? 35.987 6.749 -48.535 1.00 86.31 394 LYS A CA 1
ATOM 3122 C C . LYS A 1 394 ? 37.394 6.497 -49.088 1.00 86.31 394 LYS A C 1
ATOM 3124 O O . LYS A 1 394 ? 38.345 6.783 -48.361 1.00 86.31 394 LYS A O 1
ATOM 3129 N N . PRO A 1 395 ? 37.545 5.976 -50.325 1.00 77.38 395 PRO A N 1
ATOM 3130 C CA . PRO A 1 395 ? 38.863 5.760 -50.902 1.00 77.38 395 PRO A CA 1
ATOM 3131 C C . PRO A 1 395 ? 39.604 7.095 -50.938 1.00 77.38 395 PRO A C 1
ATOM 3133 O O . PRO A 1 395 ? 38.992 8.126 -51.242 1.00 77.38 395 PRO A O 1
ATOM 3136 N N . GLU A 1 396 ? 40.895 7.078 -50.603 1.00 71.25 396 GLU A N 1
ATOM 3137 C CA . GLU A 1 396 ? 41.790 8.184 -50.928 1.00 71.25 396 GLU A CA 1
ATOM 3138 C C . GLU A 1 396 ? 41.642 8.424 -52.433 1.00 71.25 396 GLU A C 1
ATOM 3140 O O . GLU A 1 396 ? 42.044 7.594 -53.245 1.00 71.25 396 GLU A O 1
ATOM 3145 N N . GLU A 1 397 ? 40.961 9.509 -52.813 1.00 69.50 397 GLU A N 1
ATOM 3146 C CA . GLU A 1 397 ? 41.025 10.014 -54.179 1.00 69.50 397 GLU A CA 1
ATOM 3147 C C . GLU A 1 397 ? 42.505 10.349 -54.400 1.00 69.50 397 GLU A C 1
ATOM 3149 O O . GLU A 1 397 ? 42.999 11.360 -53.896 1.00 69.50 397 GLU A O 1
ATOM 3154 N N . ILE A 1 398 ? 43.216 9.422 -55.051 1.00 67.06 398 ILE A N 1
ATOM 3155 C CA . ILE A 1 398 ? 44.584 9.591 -55.530 1.00 67.06 398 ILE A CA 1
ATOM 3156 C C . ILE A 1 398 ? 44.525 10.789 -56.478 1.00 67.06 398 ILE A C 1
ATOM 3158 O O . ILE A 1 398 ? 43.985 10.696 -57.579 1.00 67.06 398 ILE A O 1
ATOM 3162 N N . ASN A 1 399 ? 44.972 11.943 -55.989 1.00 63.78 399 ASN A N 1
ATOM 3163 C CA . ASN A 1 399 ? 45.226 13.106 -56.824 1.00 63.78 399 ASN A CA 1
ATOM 3164 C C . ASN A 1 399 ? 46.551 12.841 -57.542 1.00 63.78 399 ASN A C 1
ATOM 3166 O O . ASN A 1 399 ? 47.609 13.090 -56.958 1.00 63.78 399 ASN A O 1
ATOM 3170 N N . ASP A 1 400 ? 46.459 12.296 -58.754 1.00 64.00 400 ASP A N 1
ATOM 3171 C CA . ASP A 1 400 ? 47.549 12.297 -59.735 1.00 64.00 400 ASP A CA 1
ATOM 3172 C C . ASP A 1 400 ? 47.730 13.689 -60.360 1.00 64.00 400 ASP A C 1
ATOM 3174 O O . ASP A 1 400 ? 46.703 14.359 -60.643 1.00 64.00 400 ASP A O 1
#

Sequence (400 aa):
MIAATTVGTGYDIGNYISHSPGTDELDPKPIEDINDPKRYFGEITASLSATILALAFVITRIVHLAQHMRVVYYLYARWSTLTVAKRNDVSRSTRQFEAKIQDRKGDTSKPGLHDPEAHWIAAIPPHLKAITAGLLSFLLSLLRTASGFSQILVEQLQGNPNITYWRNNVVMKHFILERGLVWEDEFNNFLDTLSNATGAEKSMVMPAWTQRLTLTLALKSFKDFNGGEDSIPGDLLPVITSYYENLTQVIKDLEVMPENPEEAAFYQIVDGLISGSVLSTRCIIGFAGLILISLSLQDFIHSWPRDRYQWGVITSRFVMGIVLCLLLLLNIGRYQELVVPNDKLNQRAGVFQWLEAFWVLPTIAIAYGVQFLVEIILARFAKKALKRAEASEKPEEIND

Radius of gyration: 32.42 Å; chains: 1; bounding box: 77×49×108 Å